Protein AF-A0A7V1RHS2-F1 (afdb_monomer)

Structure (mmCIF, N/CA/C/O backbone):
data_AF-A0A7V1RHS2-F1
#
_entry.id   AF-A0A7V1RHS2-F1
#
loop_
_atom_site.group_PDB
_atom_site.id
_atom_site.type_symbol
_atom_site.label_atom_id
_atom_site.label_alt_id
_atom_site.label_comp_id
_atom_site.label_asym_id
_atom_site.label_entity_id
_atom_site.label_seq_id
_atom_site.pdbx_PDB_ins_code
_atom_site.Cartn_x
_atom_site.Cartn_y
_atom_site.Cartn_z
_atom_site.occupancy
_atom_site.B_iso_or_equiv
_atom_site.auth_seq_id
_atom_site.auth_comp_id
_atom_site.auth_asym_id
_atom_site.auth_atom_id
_atom_site.pdbx_PDB_model_num
ATOM 1 N N . MET A 1 1 ? -19.052 5.055 50.599 1.00 50.47 1 MET A N 1
ATOM 2 C CA . MET A 1 1 ? -18.974 5.641 49.245 1.00 50.47 1 MET A CA 1
ATOM 3 C C . MET A 1 1 ? -19.594 7.028 49.324 1.00 50.47 1 MET A C 1
ATOM 5 O O . MET A 1 1 ? -20.723 7.120 49.790 1.00 50.47 1 MET A O 1
ATOM 9 N N . LEU A 1 2 ? -18.848 8.094 49.021 1.00 50.25 2 LEU A N 1
ATOM 10 C CA . LEU A 1 2 ? -19.398 9.456 49.067 1.00 50.25 2 LEU A CA 1
ATOM 11 C C . LEU A 1 2 ? -20.475 9.601 47.972 1.00 50.25 2 LEU A C 1
ATOM 13 O O . LEU A 1 2 ? -20.288 9.041 46.888 1.00 50.25 2 LEU A O 1
ATOM 17 N N . PRO A 1 3 ? -21.602 10.288 48.232 1.00 57.72 3 PRO A N 1
ATOM 18 C CA . PRO A 1 3 ? -22.608 10.549 47.205 1.00 57.72 3 PRO A CA 1
ATOM 19 C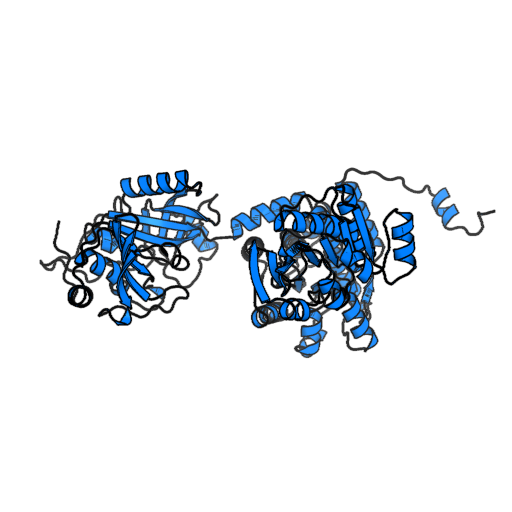 C . PRO A 1 3 ? -21.989 11.342 46.049 1.00 57.72 3 PRO A C 1
ATOM 21 O O . PRO A 1 3 ? -21.132 12.204 46.271 1.00 57.72 3 PRO A O 1
ATOM 24 N N . ALA A 1 4 ? -22.411 11.035 44.819 1.00 60.34 4 ALA A N 1
ATOM 25 C CA . ALA A 1 4 ? -21.987 11.790 43.649 1.00 60.34 4 ALA A CA 1
ATOM 26 C C . ALA A 1 4 ? -22.337 13.277 43.857 1.00 60.34 4 ALA A C 1
ATOM 28 O O . ALA A 1 4 ? -23.426 13.575 44.356 1.00 60.34 4 ALA A O 1
ATOM 29 N N . PRO A 1 5 ? -21.431 14.212 43.530 1.00 67.44 5 PRO A N 1
ATOM 30 C CA . PRO A 1 5 ? -21.759 15.627 43.583 1.00 67.44 5 PRO A CA 1
ATOM 31 C C . PRO A 1 5 ? -22.967 15.917 42.668 1.00 67.44 5 PRO A C 1
ATOM 33 O O . PRO A 1 5 ? -23.059 15.285 41.610 1.00 67.44 5 PRO A O 1
ATOM 36 N N . PRO A 1 6 ? -23.875 16.842 43.036 1.00 71.56 6 PRO A N 1
ATOM 37 C CA . PRO A 1 6 ? -25.012 17.199 42.189 1.00 71.56 6 PRO A CA 1
ATOM 38 C C . PRO A 1 6 ? -24.542 17.708 40.823 1.00 71.56 6 PRO A C 1
ATOM 40 O O . PRO A 1 6 ? -23.541 18.428 40.738 1.00 71.56 6 PRO A O 1
ATOM 43 N N . ASP A 1 7 ? -25.248 17.336 39.760 1.00 82.75 7 ASP A N 1
ATOM 44 C CA . ASP A 1 7 ? -25.031 17.857 38.410 1.00 82.75 7 ASP A CA 1
ATOM 45 C C . ASP A 1 7 ? -26.362 17.846 37.672 1.00 82.75 7 ASP A C 1
ATOM 47 O O . ASP A 1 7 ? -26.788 16.785 37.214 1.00 82.75 7 ASP A O 1
ATOM 51 N N . PRO A 1 8 ? -27.013 19.015 37.540 1.00 85.06 8 PRO A N 1
ATOM 52 C CA . PRO A 1 8 ? -28.351 19.108 36.973 1.00 85.06 8 PRO A CA 1
ATOM 53 C C . PRO A 1 8 ? -28.495 18.450 35.598 1.00 85.06 8 PRO A C 1
ATOM 55 O O . PRO A 1 8 ? -29.570 17.944 35.289 1.00 85.06 8 PRO A O 1
ATOM 58 N N . LEU A 1 9 ? -27.436 18.434 34.778 1.00 87.94 9 LEU A N 1
ATOM 59 C CA . LEU A 1 9 ? -27.477 17.804 33.459 1.00 87.94 9 LEU A CA 1
ATOM 60 C C . LEU A 1 9 ? -27.424 16.279 33.579 1.00 87.94 9 LEU A C 1
ATOM 62 O O . LEU A 1 9 ? -28.255 15.587 32.994 1.00 87.94 9 LEU A O 1
ATOM 66 N N . ALA A 1 10 ? -26.491 15.749 34.373 1.00 90.00 10 ALA A N 1
ATOM 67 C CA . ALA A 1 10 ? -26.387 14.307 34.592 1.00 90.00 10 ALA A CA 1
ATOM 68 C C . ALA A 1 10 ? -27.606 13.741 35.342 1.00 90.00 10 ALA A C 1
ATOM 70 O O . ALA A 1 10 ? -28.070 12.648 35.015 1.00 90.00 10 ALA A O 1
ATOM 71 N N . ASP A 1 11 ? -28.140 14.491 36.309 1.00 91.75 11 ASP A N 1
ATOM 72 C CA . ASP A 1 11 ? -29.332 14.136 37.080 1.00 91.75 11 ASP A CA 1
ATOM 73 C C . ASP A 1 11 ? -30.575 14.091 36.174 1.00 91.75 11 ASP A C 1
ATOM 75 O O . ASP A 1 11 ? -31.301 13.095 36.177 1.00 91.75 11 ASP A O 1
ATOM 79 N N . ALA A 1 12 ? -30.769 15.103 35.317 1.00 93.62 12 ALA A N 1
ATOM 80 C CA . ALA A 1 12 ? -31.855 15.121 34.335 1.00 93.62 12 ALA A CA 1
ATOM 81 C C . ALA A 1 12 ? -31.718 14.003 33.285 1.00 93.62 12 ALA A C 1
ATOM 83 O O . ALA A 1 12 ? -32.709 13.371 32.917 1.00 93.62 12 ALA A O 1
ATOM 84 N N . ALA A 1 13 ? -30.497 13.707 32.826 1.00 94.88 13 ALA A N 1
ATOM 85 C CA . ALA A 1 13 ? -30.246 12.578 31.932 1.00 94.88 13 ALA A CA 1
ATOM 86 C C . ALA A 1 13 ? -30.550 11.228 32.601 1.00 94.88 13 ALA A C 1
ATOM 88 O O . ALA A 1 13 ? -31.142 10.347 31.975 1.00 94.88 13 ALA A O 1
ATOM 89 N N . ALA A 1 14 ? -30.203 11.064 33.880 1.00 94.94 14 ALA A N 1
ATOM 90 C CA . ALA A 1 14 ? -30.520 9.857 34.635 1.00 94.94 14 ALA A CA 1
ATOM 91 C C . ALA A 1 14 ? -32.033 9.694 34.840 1.00 94.94 14 ALA A C 1
ATOM 93 O O . ALA A 1 14 ? -32.540 8.579 34.725 1.00 94.94 14 ALA A O 1
ATOM 94 N N . GLU A 1 15 ? -32.764 10.781 35.098 1.00 95.19 15 GLU A N 1
ATOM 95 C CA . GLU A 1 15 ? -34.229 10.772 35.179 1.00 95.19 15 GLU A CA 1
ATOM 96 C C . GLU A 1 15 ? -34.870 10.401 33.835 1.00 95.19 15 GLU A C 1
ATOM 98 O O . GLU A 1 15 ? -35.732 9.520 33.791 1.00 95.19 15 GLU A O 1
ATOM 103 N N . ALA A 1 16 ? -34.390 10.977 32.727 1.00 95.00 16 ALA A N 1
ATOM 104 C CA . ALA A 1 16 ? -34.853 10.639 31.381 1.00 95.00 16 ALA A CA 1
ATOM 105 C C . ALA A 1 16 ? -34.676 9.141 31.075 1.00 95.00 16 ALA A C 1
ATOM 107 O O . ALA A 1 16 ? -35.600 8.498 30.571 1.00 95.00 16 ALA A O 1
ATOM 108 N N . VAL A 1 17 ? -33.537 8.553 31.450 1.00 96.31 17 VAL A N 1
ATOM 109 C CA . VAL A 1 17 ? -33.296 7.112 31.286 1.00 96.31 17 VAL A CA 1
ATOM 110 C C . VAL A 1 17 ? -34.206 6.285 32.199 1.00 96.31 17 VAL A C 1
ATOM 112 O O . VAL A 1 17 ? -34.888 5.375 31.721 1.00 96.31 17 VAL A O 1
ATOM 115 N N . ARG A 1 18 ? -34.282 6.626 33.493 1.00 95.62 18 ARG A N 1
ATOM 116 C CA . ARG A 1 18 ? -35.103 5.907 34.486 1.00 95.62 18 ARG A CA 1
ATOM 117 C C . ARG A 1 18 ? -36.600 5.965 34.190 1.00 95.62 18 ARG A C 1
ATOM 119 O O . ARG A 1 18 ? -37.327 5.048 34.555 1.00 95.62 18 ARG A O 1
ATOM 126 N N . SER A 1 19 ? -37.062 7.001 33.488 1.00 95.06 19 SER A N 1
ATOM 127 C CA . SER A 1 19 ? -38.456 7.105 33.039 1.00 95.06 19 SER A CA 1
ATOM 128 C C . SER A 1 19 ? -38.843 6.029 32.014 1.00 95.06 19 SER A C 1
ATOM 130 O O . SER A 1 19 ? -40.023 5.712 31.868 1.00 95.06 19 SER A O 1
ATOM 132 N N . ARG A 1 20 ? -37.857 5.452 31.311 1.00 95.44 20 ARG A N 1
ATOM 133 C CA . ARG A 1 20 ? -38.056 4.467 30.236 1.00 95.44 20 ARG A CA 1
ATOM 134 C C . ARG A 1 20 ? -37.590 3.061 30.602 1.00 95.44 20 ARG A C 1
ATOM 136 O O . ARG A 1 20 ? -38.008 2.111 29.947 1.00 95.44 20 ARG A O 1
ATOM 143 N N . THR A 1 21 ? -36.733 2.903 31.609 1.00 95.19 21 THR A N 1
ATOM 144 C CA . THR A 1 21 ? -36.224 1.591 32.025 1.00 95.19 21 THR A CA 1
ATOM 145 C C . THR A 1 21 ? -35.736 1.579 33.473 1.00 95.19 21 THR A C 1
ATOM 147 O O . THR A 1 21 ? -35.222 2.573 33.976 1.00 95.19 21 THR A O 1
ATOM 150 N N . ALA A 1 22 ? -35.854 0.423 34.129 1.00 93.81 22 ALA A N 1
ATOM 151 C CA . ALA A 1 22 ? -35.284 0.148 35.451 1.00 93.81 22 ALA A CA 1
ATOM 152 C C . ALA A 1 22 ? -33.915 -0.562 35.369 1.00 93.81 22 ALA A C 1
ATOM 154 O O . ALA A 1 22 ? -33.465 -1.173 36.338 1.00 93.81 22 ALA A O 1
ATOM 155 N N . PHE A 1 23 ? -33.273 -0.561 34.197 1.00 95.81 23 PHE A N 1
ATOM 156 C CA . PHE A 1 23 ? -32.001 -1.244 34.001 1.00 95.81 23 PHE A CA 1
ATOM 157 C C . PHE A 1 23 ? -30.856 -0.551 34.753 1.00 95.81 23 PHE A C 1
ATOM 159 O O . PHE A 1 23 ? -30.597 0.634 34.555 1.00 95.81 23 PHE A O 1
ATOM 166 N N . GLU A 1 24 ? -30.129 -1.320 35.563 1.00 96.31 24 GLU A N 1
ATOM 167 C CA . GLU A 1 24 ? -28.986 -0.865 36.355 1.00 96.31 24 GLU A CA 1
ATOM 168 C C . GLU A 1 24 ? -27.706 -1.538 35.832 1.00 96.31 24 GLU A C 1
ATOM 170 O O . GLU A 1 24 ? -27.523 -2.744 36.027 1.00 96.31 24 GLU A O 1
ATOM 175 N N . PRO A 1 25 ? -26.834 -0.809 35.117 1.00 96.81 25 PRO A N 1
ATOM 176 C CA . PRO A 1 25 ? -25.571 -1.340 34.624 1.00 96.81 25 PRO A CA 1
ATOM 177 C C . PRO A 1 25 ? -24.560 -1.524 35.761 1.00 96.81 25 PRO A C 1
ATOM 179 O O . PRO A 1 25 ? -24.481 -0.712 36.677 1.00 96.81 25 PRO A O 1
ATOM 182 N N . GLU A 1 26 ? -23.709 -2.538 35.649 1.00 97.19 26 GLU A N 1
ATOM 183 C CA . GLU A 1 26 ? -22.558 -2.753 36.537 1.00 97.19 26 GLU A CA 1
ATOM 184 C C . GLU A 1 26 ? -21.286 -2.113 35.961 1.00 97.19 26 GLU A C 1
ATOM 186 O O . GLU A 1 26 ? -20.434 -1.598 36.697 1.00 97.19 26 GLU A O 1
ATOM 191 N N . VAL A 1 27 ? -21.179 -2.108 34.628 1.00 97.00 27 VAL A N 1
ATOM 192 C CA . VAL A 1 27 ? -20.014 -1.627 33.881 1.00 97.00 27 VAL A CA 1
ATOM 193 C C . VAL A 1 27 ? -20.435 -0.586 32.846 1.00 97.00 27 VAL A C 1
ATOM 195 O O . VAL A 1 27 ? -21.318 -0.816 32.026 1.00 97.00 27 VAL A O 1
ATOM 198 N N . ALA A 1 28 ? -19.766 0.559 32.848 1.00 97.38 28 ALA A N 1
ATOM 199 C CA . ALA A 1 28 ? -19.843 1.550 31.787 1.00 97.38 28 ALA A CA 1
ATOM 200 C C . ALA A 1 28 ? -18.743 1.278 30.758 1.00 97.38 28 ALA A C 1
ATOM 202 O O . ALA A 1 28 ? -17.593 1.077 31.139 1.00 97.38 28 ALA A O 1
ATOM 203 N N . VAL A 1 29 ? -19.060 1.311 29.468 1.00 95.56 29 VAL A N 1
ATOM 204 C CA . VAL A 1 29 ? -18.068 1.189 28.393 1.00 95.56 29 VAL A CA 1
ATOM 205 C C . VAL A 1 29 ? -18.184 2.402 27.481 1.00 95.56 29 VAL A C 1
ATOM 207 O O . VAL A 1 29 ? -19.223 2.606 26.854 1.00 95.56 29 VAL A O 1
ATOM 210 N N . ILE A 1 30 ? -17.122 3.204 27.398 1.00 94.94 30 ILE A N 1
ATOM 211 C CA . ILE A 1 30 ? -17.055 4.367 26.504 1.00 94.94 30 ILE A CA 1
ATOM 212 C C . ILE A 1 30 ? -16.261 3.981 25.257 1.00 94.94 30 ILE A C 1
ATOM 214 O O . ILE A 1 30 ? -15.046 3.757 25.335 1.00 94.94 30 ILE A O 1
ATOM 218 N N . LEU A 1 31 ? -16.944 3.893 24.111 1.00 90.25 31 LEU A N 1
ATOM 219 C CA . LEU A 1 31 ? -16.325 3.521 22.840 1.00 90.25 31 LEU A CA 1
ATOM 220 C C . LEU A 1 31 ? -15.705 4.730 22.131 1.00 90.25 31 LEU A C 1
ATOM 222 O O . LEU A 1 31 ? -16.399 5.687 21.776 1.00 90.25 31 LEU A O 1
ATOM 226 N N . GLY A 1 32 ? -14.395 4.648 21.892 1.00 82.19 32 GLY A N 1
ATOM 227 C CA . GLY A 1 32 ? -13.669 5.553 21.001 1.00 82.19 32 GLY A CA 1
ATOM 228 C C . GLY A 1 32 ? -13.995 5.323 19.518 1.00 82.19 32 GLY A C 1
ATOM 229 O O . GLY A 1 32 ? -14.703 4.376 19.158 1.00 82.19 32 GLY A O 1
ATOM 230 N N . SER A 1 33 ? -13.466 6.188 18.649 1.00 76.44 33 SER A N 1
ATOM 231 C CA . SER A 1 33 ? -13.607 6.076 17.191 1.00 76.44 33 SER A CA 1
ATOM 232 C C . SER A 1 33 ? -13.150 4.703 16.685 1.00 76.44 33 SER A C 1
ATOM 234 O O . SER A 1 33 ? -12.195 4.129 17.202 1.00 76.44 33 SER A O 1
ATOM 236 N N . GLY A 1 34 ? -13.850 4.155 15.688 1.00 70.56 34 GLY A N 1
ATOM 237 C CA . GLY A 1 34 ? -13.516 2.859 15.076 1.00 70.56 34 GLY A CA 1
ATOM 238 C C . GLY A 1 34 ? -13.914 1.620 15.892 1.00 70.56 34 GLY A C 1
ATOM 239 O O . GLY A 1 34 ? -13.956 0.521 15.348 1.00 70.56 34 GLY A O 1
ATOM 240 N N . LEU A 1 35 ? -14.302 1.772 17.163 1.00 73.88 35 LEU A N 1
ATOM 241 C CA . LEU A 1 35 ? -14.661 0.649 18.045 1.00 73.88 35 LEU A CA 1
ATOM 242 C C . LEU A 1 35 ? -16.169 0.368 18.105 1.00 73.88 35 LEU A C 1
ATOM 244 O O . LEU A 1 35 ? -16.616 -0.500 18.853 1.00 73.88 35 LEU A O 1
ATOM 248 N N . GLY A 1 36 ? -16.974 1.057 17.291 1.00 68.25 36 GLY A N 1
ATOM 249 C CA . GLY A 1 36 ? -18.435 0.927 17.275 1.00 68.25 36 GLY A CA 1
ATOM 250 C C . GLY A 1 36 ? -18.955 -0.485 16.967 1.00 68.25 36 GLY A C 1
ATOM 251 O O . GLY A 1 36 ? -20.084 -0.802 17.347 1.00 68.25 36 GLY A O 1
ATOM 252 N N . ALA A 1 37 ? -18.148 -1.325 16.309 1.00 68.94 37 ALA A N 1
ATOM 253 C CA . ALA A 1 37 ? -18.462 -2.720 15.992 1.00 68.94 37 ALA A CA 1
ATOM 254 C C . ALA A 1 37 ? -18.023 -3.719 17.081 1.00 68.94 37 ALA A C 1
ATOM 256 O O . ALA A 1 37 ? -18.503 -4.852 17.088 1.00 68.94 37 ALA A O 1
ATOM 257 N N . ALA A 1 38 ? -17.157 -3.311 18.020 1.00 64.75 38 ALA A N 1
ATOM 258 C CA . ALA A 1 38 ? -16.511 -4.205 18.987 1.00 64.75 38 ALA A CA 1
ATOM 259 C C . ALA A 1 38 ? -17.492 -4.906 19.949 1.00 64.75 38 ALA A C 1
ATOM 261 O O . ALA A 1 38 ? -17.127 -5.879 20.602 1.00 64.75 38 ALA A O 1
ATOM 262 N N . LEU A 1 39 ? -18.743 -4.436 20.023 1.00 66.81 39 LEU A N 1
ATOM 263 C CA . LEU A 1 39 ? -19.803 -4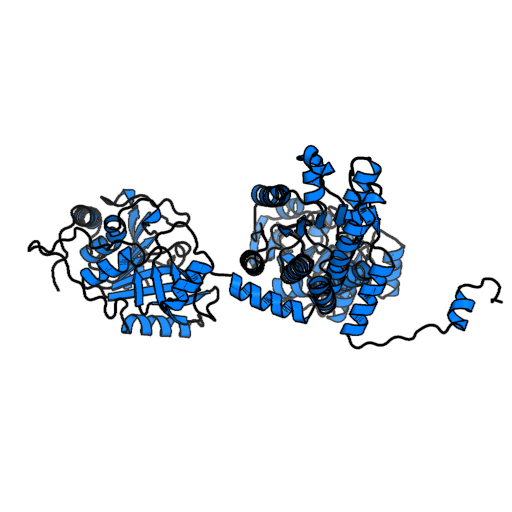.988 20.869 1.00 66.81 39 LEU A CA 1
ATOM 264 C C . LEU A 1 39 ? -21.128 -5.152 20.105 1.00 66.81 39 LEU A C 1
ATOM 266 O O . LEU A 1 39 ? -22.203 -4.890 20.637 1.00 66.81 39 LEU A O 1
ATOM 270 N N . ALA A 1 40 ? -21.066 -5.604 18.847 1.00 63.06 40 ALA A N 1
ATOM 271 C CA . ALA A 1 40 ? -22.258 -5.905 18.044 1.00 63.06 40 ALA A CA 1
ATOM 272 C C . ALA A 1 40 ? -23.148 -7.017 18.644 1.00 63.06 40 ALA A C 1
ATOM 274 O O . ALA A 1 40 ? -24.323 -7.110 18.308 1.00 63.06 40 ALA A O 1
ATOM 275 N N . SER A 1 41 ? -22.604 -7.843 19.543 1.00 69.00 41 SER A N 1
ATOM 276 C CA . SER A 1 41 ? -23.312 -8.935 20.220 1.00 69.00 41 SER A CA 1
ATOM 277 C C . SER A 1 41 ? -24.000 -8.524 21.527 1.00 69.00 41 SER A C 1
ATOM 279 O O . SER A 1 41 ? -24.371 -9.402 22.307 1.00 69.00 41 SER A O 1
ATOM 281 N N . VAL A 1 42 ? -24.117 -7.224 21.821 1.00 83.44 42 VAL A N 1
ATOM 282 C CA . VAL A 1 42 ? -24.856 -6.765 23.005 1.00 83.44 42 VAL A CA 1
ATOM 283 C C . VAL A 1 42 ? -26.324 -7.166 22.881 1.00 83.44 42 VAL A C 1
ATOM 285 O O . VAL A 1 42 ? -26.977 -6.897 21.871 1.00 83.44 42 VAL A O 1
ATOM 288 N N . ARG A 1 43 ? -26.858 -7.811 23.919 1.00 87.50 43 ARG A N 1
ATOM 289 C CA . ARG A 1 43 ? -28.296 -8.038 24.035 1.00 87.50 43 ARG A CA 1
ATOM 290 C C . ARG A 1 43 ? -28.925 -6.754 24.563 1.00 87.50 43 ARG A C 1
ATOM 292 O O . ARG A 1 43 ? -28.908 -6.509 25.766 1.00 87.50 43 ARG A O 1
ATOM 299 N N . GLU A 1 44 ? -29.396 -5.916 23.647 1.00 90.31 44 GLU A N 1
ATOM 300 C CA . GLU A 1 44 ? -30.003 -4.620 23.961 1.00 90.31 44 GLU A CA 1
ATOM 301 C C . GLU A 1 44 ? -31.324 -4.787 24.727 1.00 90.31 44 GLU A C 1
ATOM 303 O O . GLU A 1 44 ? -32.202 -5.540 24.306 1.00 90.31 44 GLU A O 1
ATOM 308 N N . GLU A 1 45 ? -31.463 -4.058 25.837 1.00 91.94 45 GLU A N 1
ATOM 309 C CA . GLU A 1 45 ? -32.732 -3.891 26.557 1.00 91.94 45 GLU A CA 1
ATOM 310 C C . GLU A 1 45 ? -33.343 -2.505 26.339 1.00 91.94 45 GLU A C 1
ATOM 312 O O . GLU A 1 45 ? -34.558 -2.374 26.207 1.00 91.94 45 GLU A O 1
ATOM 317 N N . ALA A 1 46 ? -32.512 -1.462 26.296 1.00 94.06 46 ALA A N 1
ATOM 318 C CA . ALA A 1 46 ? -32.949 -0.102 26.011 1.00 94.06 46 ALA A CA 1
ATOM 319 C C . ALA A 1 46 ? -31.845 0.687 25.306 1.00 94.06 46 ALA A C 1
ATOM 321 O O . ALA A 1 46 ? -30.659 0.497 25.576 1.00 94.06 46 ALA A O 1
ATOM 322 N N . SER A 1 47 ? -32.224 1.630 24.447 1.00 94.19 47 SER A N 1
ATOM 323 C CA . SER A 1 47 ? -31.275 2.567 23.855 1.00 94.19 47 SER A CA 1
ATOM 324 C C . SER A 1 47 ? -31.832 3.980 23.729 1.00 94.19 47 SER A C 1
ATOM 326 O O . SER A 1 47 ? -33.041 4.194 23.616 1.00 94.19 47 SER A O 1
ATOM 328 N N . PHE A 1 48 ? -30.906 4.935 23.765 1.00 95.44 48 PHE A N 1
ATOM 329 C CA . PHE A 1 48 ? -31.154 6.370 23.741 1.00 95.44 48 PHE A CA 1
ATOM 330 C C . PHE A 1 48 ? -30.140 7.016 22.797 1.00 95.44 48 PHE A C 1
ATOM 332 O O . PHE A 1 48 ? -28.947 6.705 22.870 1.00 95.44 48 PHE A O 1
ATOM 339 N N . SER A 1 49 ? -30.570 7.902 21.904 1.00 94.19 49 SER A N 1
ATOM 340 C CA . SER A 1 49 ? -29.639 8.826 21.257 1.00 94.19 49 SER A CA 1
ATOM 341 C C . SER A 1 49 ? -29.149 9.853 22.278 1.00 94.19 49 SER A C 1
ATOM 343 O O . SER A 1 49 ? -29.812 10.137 23.272 1.00 94.19 49 SER A O 1
ATOM 345 N N . PHE A 1 50 ? -27.970 10.423 22.052 1.00 93.56 50 PHE A N 1
ATOM 346 C CA . PHE A 1 50 ? -27.449 11.492 22.901 1.00 93.56 50 PHE A CA 1
ATOM 347 C C . PHE A 1 50 ? -28.363 12.723 22.874 1.00 93.56 50 PHE A C 1
ATOM 349 O O . PHE A 1 50 ? -28.537 13.360 23.899 1.00 93.56 50 PHE A O 1
ATOM 356 N N . GLU A 1 51 ? -29.041 12.992 21.757 1.00 90.38 51 GLU A N 1
ATOM 357 C CA . GLU A 1 51 ? -30.015 14.088 21.647 1.00 90.38 51 GLU A CA 1
ATOM 358 C C . GLU A 1 51 ? -31.258 13.890 22.541 1.00 90.38 51 GLU A C 1
ATOM 360 O O . GLU A 1 51 ? -31.895 14.867 22.925 1.00 90.38 51 GLU A O 1
ATOM 365 N N . GLU A 1 52 ? -31.603 12.645 22.900 1.00 91.50 52 GLU A N 1
ATOM 366 C CA . GLU A 1 52 ? -32.677 12.343 23.862 1.00 91.50 52 GLU A CA 1
ATOM 367 C C . GLU A 1 52 ? -32.249 12.569 25.324 1.00 91.50 52 GLU A C 1
ATOM 369 O O . GLU A 1 52 ? -33.099 12.570 26.217 1.00 91.50 52 GLU A O 1
ATOM 374 N N . LEU A 1 53 ? -30.948 12.733 25.591 1.00 93.50 53 LEU A N 1
ATOM 375 C CA . LEU A 1 53 ? -30.392 12.872 26.934 1.00 93.50 53 LEU A CA 1
ATOM 376 C C . LEU A 1 53 ? -30.088 14.351 27.231 1.00 93.50 53 LEU A C 1
ATOM 378 O O . LEU A 1 53 ? -29.214 14.941 26.593 1.00 93.50 53 LEU A O 1
ATOM 382 N N . PRO A 1 54 ? -30.759 14.970 28.221 1.00 92.38 54 PRO A N 1
ATOM 383 C CA . PRO A 1 54 ? -30.472 16.335 28.647 1.00 92.38 54 PRO A CA 1
ATOM 384 C C . PRO A 1 54 ? -28.974 16.632 28.819 1.00 92.38 54 PRO A C 1
ATOM 386 O O . PRO A 1 54 ? -28.264 15.949 29.553 1.00 92.38 54 PRO A O 1
ATOM 389 N N . GLY A 1 55 ? -28.496 17.676 28.136 1.00 88.19 55 GLY A N 1
ATOM 390 C CA . GLY A 1 55 ? -27.107 18.143 28.214 1.00 88.19 55 GLY A CA 1
ATOM 391 C C . GLY A 1 55 ? -26.094 17.392 27.345 1.00 88.19 55 GLY A C 1
ATOM 392 O O . GLY A 1 55 ? -24.964 17.863 27.231 1.00 88.19 55 GLY A O 1
ATOM 393 N N . PHE A 1 56 ? -26.461 16.273 26.715 1.00 93.12 56 PHE A N 1
ATOM 394 C CA . PHE A 1 56 ? -25.555 15.551 25.822 1.00 93.12 56 PHE A CA 1
ATOM 395 C C . PHE A 1 56 ? -25.557 16.191 24.421 1.00 93.12 56 PHE A C 1
ATOM 397 O O . PHE A 1 56 ? -26.613 16.301 23.794 1.00 93.12 56 PHE A O 1
ATOM 404 N N . PRO A 1 57 ? -24.393 16.604 23.891 1.00 90.88 57 PRO A N 1
ATOM 405 C CA . PRO A 1 57 ? -24.288 17.102 22.529 1.00 90.88 57 PRO A CA 1
ATOM 406 C C . PRO A 1 57 ? -24.339 15.949 21.522 1.00 90.88 57 PRO A C 1
ATOM 408 O O . PRO A 1 57 ? -23.991 14.802 21.823 1.00 90.88 57 PRO A O 1
ATOM 411 N N . ARG A 1 58 ? -24.717 16.273 20.283 1.00 86.94 58 ARG A N 1
ATOM 412 C CA . ARG A 1 58 ? -24.567 15.360 19.151 1.00 86.94 58 ARG A CA 1
ATOM 413 C C . ARG A 1 58 ? -23.084 15.272 18.762 1.00 86.94 58 ARG A C 1
ATOM 415 O O . ARG A 1 58 ? -22.517 16.304 18.408 1.00 86.94 58 ARG A O 1
ATOM 422 N N . PRO A 1 59 ? -22.462 14.079 18.767 1.00 83.69 59 PRO A N 1
ATOM 423 C CA . PRO A 1 59 ? -21.097 13.924 18.275 1.00 83.69 59 PRO A CA 1
ATOM 424 C C . PRO A 1 59 ? -21.016 14.242 16.779 1.00 83.69 59 PRO A C 1
ATOM 426 O O . PRO A 1 59 ? -21.896 13.852 16.006 1.00 83.69 59 PRO A O 1
ATOM 429 N N . THR A 1 60 ? -19.952 14.927 16.374 1.00 84.69 60 THR A N 1
ATOM 430 C CA . THR A 1 60 ? -19.679 15.299 14.975 1.00 84.69 60 THR A CA 1
ATOM 431 C C . THR A 1 60 ? -18.565 14.462 14.353 1.00 84.69 60 THR A C 1
ATOM 433 O O . THR A 1 60 ? -18.465 14.365 13.131 1.00 84.69 60 THR A O 1
ATOM 436 N N . VAL A 1 61 ? -17.755 13.807 15.186 1.00 79.44 61 VAL A N 1
ATOM 437 C CA . VAL A 1 61 ? -16.627 12.982 14.748 1.00 79.44 61 VAL A CA 1
ATOM 438 C C . VAL A 1 61 ? -17.116 11.692 14.059 1.00 79.44 61 VAL A C 1
ATOM 440 O O . VAL A 1 61 ? -17.898 10.933 14.651 1.00 79.44 61 VAL A O 1
ATOM 443 N N . PRO A 1 62 ? -16.637 11.387 12.832 1.00 72.94 62 PRO A N 1
ATOM 444 C CA . PRO A 1 62 ? -16.994 10.167 12.112 1.00 72.94 62 PRO A CA 1
ATOM 445 C C . PRO A 1 62 ? -16.777 8.895 12.943 1.00 72.94 62 PRO A C 1
ATOM 447 O O . PRO A 1 62 ? -15.750 8.712 13.594 1.00 72.94 62 PRO A O 1
ATOM 450 N N . GLY A 1 63 ? -17.762 7.994 12.918 1.00 72.00 63 GLY A N 1
ATOM 451 C CA . GLY A 1 63 ? -17.726 6.729 13.661 1.00 72.00 63 GLY A CA 1
ATOM 452 C C . GLY A 1 63 ? -18.301 6.783 15.082 1.00 72.00 63 GLY A C 1
ATOM 453 O O . GLY A 1 63 ? -18.495 5.725 15.685 1.00 72.00 63 GLY A O 1
ATOM 454 N N . HIS A 1 64 ? -18.649 7.961 15.613 1.00 81.81 64 HIS A N 1
ATOM 455 C CA . HIS A 1 64 ? -19.414 8.071 16.856 1.00 81.81 64 HIS A CA 1
ATOM 456 C C . HIS A 1 64 ? -20.917 8.128 16.566 1.00 81.81 64 HIS A C 1
ATOM 458 O O . HIS A 1 64 ? -21.439 9.128 16.089 1.00 81.81 64 HIS A O 1
ATOM 464 N N . ALA A 1 65 ? -21.635 7.049 16.890 1.00 84.50 65 ALA A N 1
ATOM 465 C CA . ALA A 1 65 ? -23.077 6.957 16.653 1.00 84.50 65 ALA A CA 1
ATOM 466 C C . ALA A 1 65 ? -23.912 7.862 17.580 1.00 84.50 65 ALA A C 1
ATOM 468 O O . ALA A 1 65 ? -25.086 8.091 17.302 1.00 84.50 65 ALA A O 1
ATOM 469 N N . GLY A 1 66 ? -23.332 8.334 18.692 1.00 90.25 66 GLY A N 1
ATOM 470 C CA . GLY A 1 66 ? -24.007 9.193 19.664 1.00 90.25 66 GLY A CA 1
ATOM 471 C C . GLY A 1 66 ? -25.186 8.494 20.329 1.00 90.25 66 GLY A C 1
ATOM 472 O O . GLY A 1 66 ? -26.295 9.021 20.332 1.00 90.25 66 GLY A O 1
ATOM 473 N N . ARG A 1 67 ? -24.974 7.275 20.842 1.00 92.56 67 ARG A N 1
ATOM 474 C CA . ARG A 1 67 ? -26.021 6.486 21.509 1.00 92.56 67 ARG A CA 1
ATOM 475 C C . ARG A 1 67 ? -25.547 5.888 22.825 1.00 92.56 67 ARG A C 1
ATOM 477 O O . ARG A 1 67 ? -24.425 5.394 22.909 1.00 92.56 67 ARG A O 1
ATOM 484 N N . LEU A 1 68 ? -26.436 5.859 23.810 1.00 94.81 68 LEU A N 1
ATOM 485 C CA . LEU A 1 68 ? -26.351 5.006 24.991 1.00 94.81 68 LEU A CA 1
ATOM 486 C C . LEU A 1 68 ? -27.163 3.734 24.731 1.00 94.81 68 LEU A C 1
ATOM 488 O O . LEU A 1 68 ? -28.337 3.808 24.375 1.00 94.81 68 LEU A O 1
ATOM 492 N N . VAL A 1 69 ? -26.546 2.574 24.924 1.00 94.19 69 VAL A N 1
ATOM 493 C CA . VAL A 1 69 ? -27.194 1.261 24.872 1.00 94.19 69 VAL A CA 1
ATOM 494 C C . VAL A 1 69 ? -27.062 0.609 26.242 1.00 94.19 69 VAL A C 1
ATOM 496 O O . VAL A 1 69 ? -25.956 0.436 26.748 1.00 94.19 69 VAL A O 1
ATOM 499 N N . LEU A 1 70 ? -28.189 0.254 26.844 1.00 96.12 70 LEU A N 1
ATOM 500 C CA . LEU A 1 70 ? -28.275 -0.521 28.074 1.00 96.12 70 LEU A CA 1
ATOM 501 C C . LEU A 1 70 ? -28.617 -1.962 27.708 1.00 96.12 70 LEU A C 1
ATOM 503 O O . LEU A 1 70 ? -29.570 -2.212 26.966 1.00 96.12 70 LEU A O 1
ATOM 507 N N . GLY A 1 71 ? -27.830 -2.909 28.201 1.00 94.44 71 GLY A N 1
ATOM 508 C CA . GLY A 1 71 ? -28.028 -4.310 27.861 1.00 94.44 71 GLY A CA 1
ATOM 509 C C . GLY A 1 71 ? -27.001 -5.225 28.497 1.00 94.44 71 GLY A C 1
ATOM 510 O O . GLY A 1 71 ? -26.281 -4.835 29.413 1.00 94.44 71 GLY A O 1
ATOM 511 N N . GLU A 1 72 ? -26.927 -6.450 27.998 1.00 93.44 72 GLU A N 1
ATOM 512 C CA . GLU A 1 72 ? -26.062 -7.485 28.556 1.00 93.44 72 GLU A CA 1
ATOM 513 C C . GLU A 1 72 ? -24.989 -7.928 27.556 1.00 93.44 72 GLU A C 1
ATOM 515 O O . GLU A 1 72 ? -25.260 -8.132 26.368 1.00 93.44 72 GLU A O 1
ATOM 520 N N . VAL A 1 73 ? -23.762 -8.108 28.048 1.00 89.81 73 VAL A N 1
ATOM 521 C CA . VAL A 1 73 ? -22.655 -8.729 27.311 1.00 89.81 73 VAL A CA 1
ATOM 522 C C . VAL A 1 73 ? -22.102 -9.868 28.157 1.00 89.81 73 VAL A C 1
ATOM 524 O O . VAL A 1 73 ? -21.530 -9.633 29.218 1.00 89.81 73 VAL A O 1
ATOM 527 N N . SER A 1 74 ? -22.254 -11.107 27.684 1.00 86.75 74 SER A N 1
ATOM 528 C CA . SER A 1 74 ? -21.738 -12.312 28.356 1.00 86.75 74 SER A CA 1
ATOM 529 C C . SER A 1 74 ? -22.138 -12.419 29.840 1.00 86.75 74 SER A C 1
ATOM 531 O O . SER A 1 74 ? -21.302 -12.768 30.672 1.00 86.75 74 SER A O 1
ATOM 533 N N . GLY A 1 75 ? -23.389 -12.097 30.189 1.00 89.38 75 GLY A N 1
ATOM 534 C CA . GLY A 1 75 ? -23.863 -12.115 31.578 1.00 89.38 75 GLY A CA 1
ATOM 535 C C . GLY A 1 75 ? -23.628 -10.827 32.369 1.00 89.38 75 GLY A C 1
ATOM 536 O O . GLY A 1 75 ? -24.096 -10.735 33.498 1.00 89.38 75 GLY A O 1
ATOM 537 N N . VAL A 1 76 ? -22.917 -9.835 31.818 1.00 93.19 76 VAL A N 1
ATOM 538 C CA . VAL A 1 76 ? -22.604 -8.574 32.508 1.00 93.19 76 VAL A CA 1
ATOM 539 C C . VAL A 1 76 ? -23.529 -7.464 32.031 1.00 93.19 76 VAL A C 1
ATOM 541 O O . VAL A 1 76 ? -23.625 -7.205 30.828 1.00 93.19 76 VAL A O 1
ATOM 544 N N . ARG A 1 77 ? -24.172 -6.768 32.973 1.00 96.62 77 ARG A N 1
ATOM 545 C CA . ARG A 1 77 ? -25.030 -5.612 32.688 1.00 96.62 77 ARG A CA 1
ATOM 546 C C . ARG A 1 77 ? -24.173 -4.394 32.354 1.00 96.62 77 ARG A C 1
ATOM 548 O O . ARG A 1 77 ? -23.407 -3.919 33.194 1.00 96.62 77 ARG A O 1
ATOM 555 N N . VAL A 1 78 ? -24.303 -3.870 31.139 1.00 95.69 78 VAL A N 1
ATOM 556 C CA . VAL A 1 78 ? -23.460 -2.789 30.621 1.00 95.69 78 VAL A CA 1
ATOM 557 C C . VAL A 1 78 ? -24.258 -1.551 30.224 1.00 95.69 78 VAL A C 1
ATOM 559 O O . VAL A 1 78 ? -25.352 -1.642 29.668 1.00 95.69 78 VAL A O 1
ATOM 562 N N . ALA A 1 79 ? -23.664 -0.384 30.467 1.00 96.38 79 ALA A N 1
ATOM 563 C CA . ALA A 1 79 ? -24.015 0.870 29.816 1.00 96.38 79 ALA A CA 1
ATOM 564 C C . ALA A 1 79 ? -22.970 1.181 28.747 1.00 96.38 79 ALA A C 1
ATOM 566 O O . ALA A 1 79 ? -21.855 1.611 29.048 1.00 96.38 79 ALA A O 1
ATOM 567 N N . LEU A 1 80 ? -23.327 0.930 27.494 1.00 94.12 80 LEU A N 1
ATOM 568 C CA . LEU A 1 80 ? -22.459 1.085 26.343 1.00 94.12 80 LEU A CA 1
ATOM 569 C C . LEU A 1 80 ? -22.711 2.426 25.652 1.00 94.12 80 LEU A C 1
ATOM 571 O O . LEU A 1 80 ? -23.737 2.625 25.003 1.00 94.12 80 LEU A O 1
ATOM 575 N N . PHE A 1 81 ? -21.740 3.327 25.729 1.00 94.25 81 PHE A N 1
ATOM 576 C CA . PHE A 1 81 ? -21.764 4.604 25.026 1.00 94.25 81 PHE A CA 1
ATOM 577 C C . PHE A 1 81 ? -21.084 4.426 23.664 1.00 94.25 81 PHE A C 1
ATOM 579 O O . PHE A 1 81 ? -19.857 4.380 23.558 1.00 94.25 81 PHE A O 1
ATOM 586 N N . ARG A 1 82 ? -21.893 4.291 22.606 1.00 90.25 82 ARG A N 1
ATOM 587 C CA . ARG A 1 82 ? -21.456 4.168 21.203 1.00 90.25 82 ARG A CA 1
ATOM 588 C C . ARG A 1 82 ? -21.144 5.550 20.638 1.00 90.25 82 ARG A C 1
ATOM 590 O O . ARG A 1 82 ? -21.844 6.066 19.770 1.00 90.25 82 ARG A O 1
ATOM 597 N N . GLY A 1 83 ? -20.123 6.180 21.191 1.00 84.69 83 GLY A N 1
ATOM 598 C CA . GLY A 1 83 ? -19.863 7.592 20.984 1.00 84.69 83 GLY A CA 1
ATOM 599 C C . GLY A 1 83 ? -19.055 8.157 22.141 1.00 84.69 83 GLY A C 1
ATOM 600 O O . GLY A 1 83 ? -19.222 7.718 23.277 1.00 84.69 83 GLY A O 1
ATOM 601 N N . ARG A 1 84 ? -18.218 9.148 21.855 1.00 90.94 84 ARG A N 1
ATOM 602 C CA . ARG A 1 84 ? -17.515 9.952 22.847 1.00 90.94 84 ARG A CA 1
ATOM 603 C C . ARG A 1 84 ? -17.795 11.417 22.542 1.00 90.94 84 ARG A C 1
ATOM 605 O O . ARG A 1 84 ? -17.979 11.777 21.385 1.00 90.94 84 ARG A O 1
ATOM 612 N N . ILE A 1 85 ? -17.859 12.214 23.598 1.00 92.00 85 ILE A N 1
ATOM 613 C CA . ILE A 1 85 ? -17.934 13.668 23.526 1.00 92.00 85 ILE A CA 1
ATOM 614 C C . ILE A 1 85 ? -16.503 14.173 23.670 1.00 92.00 85 ILE A C 1
ATOM 616 O O . ILE A 1 85 ? -15.866 13.875 24.683 1.00 92.00 85 ILE A O 1
ATOM 620 N N . HIS A 1 86 ? -15.986 14.891 22.674 1.00 91.12 86 HIS A N 1
ATOM 621 C CA . HIS A 1 86 ? -14.606 15.369 22.715 1.00 91.12 86 HIS A CA 1
ATOM 622 C C . HIS A 1 86 ? -14.509 16.848 23.071 1.00 91.12 86 HIS A C 1
ATOM 624 O O . HIS A 1 86 ? -15.364 17.660 22.715 1.00 91.12 86 HIS A O 1
ATOM 630 N N . PHE A 1 87 ? -13.408 17.198 23.737 1.00 91.44 87 PHE A N 1
ATOM 631 C CA . PHE A 1 87 ? -13.074 18.576 24.096 1.00 91.44 87 PHE A CA 1
ATOM 632 C C . PHE A 1 87 ? -12.798 19.437 22.851 1.00 91.44 87 PHE A C 1
ATOM 634 O O . PHE A 1 87 ? -13.296 20.554 22.743 1.00 91.44 87 PHE A O 1
ATOM 641 N N . TYR A 1 88 ? -12.095 18.888 21.854 1.00 88.81 88 TYR A N 1
ATOM 642 C CA . TYR A 1 88 ? -11.774 19.594 20.607 1.00 88.81 88 TYR A CA 1
ATOM 643 C C . TYR A 1 88 ? -12.984 19.889 19.706 1.00 88.81 88 TYR A C 1
ATOM 645 O O . TYR A 1 88 ? -12.861 20.672 18.770 1.00 88.81 88 TYR A O 1
ATOM 653 N N . GLU A 1 89 ? -14.154 19.297 19.971 1.00 88.81 89 GLU A N 1
ATOM 654 C CA . GLU A 1 89 ? -15.413 19.650 19.293 1.00 88.81 89 GLU A CA 1
ATOM 655 C C . GLU A 1 89 ? -16.020 20.960 19.849 1.00 88.81 89 GLU A C 1
ATOM 657 O O . GLU A 1 89 ? -17.134 21.332 19.490 1.00 88.81 89 GLU A O 1
ATOM 662 N N . GLY A 1 90 ? -15.302 21.662 20.738 1.00 88.19 90 GLY A N 1
ATOM 663 C CA . GLY A 1 90 ? -15.749 22.894 21.393 1.00 88.19 90 GLY A CA 1
ATOM 664 C C . GLY A 1 90 ? -16.561 22.659 22.669 1.00 88.19 90 GLY A C 1
ATOM 665 O O . GLY A 1 90 ? -17.130 23.603 23.214 1.00 88.19 90 GLY A O 1
ATOM 666 N N . ASN A 1 91 ? -16.629 21.416 23.154 1.00 90.81 91 ASN A N 1
ATOM 667 C CA . ASN A 1 91 ? -17.323 21.080 24.394 1.00 90.81 91 ASN A CA 1
ATOM 668 C C . ASN A 1 91 ? -16.461 21.405 25.615 1.00 90.81 91 ASN A C 1
ATOM 670 O O . ASN A 1 91 ? -15.253 21.208 25.607 1.00 90.81 91 ASN A O 1
ATOM 674 N N . GLU A 1 92 ? -17.091 21.790 26.721 1.00 90.81 92 GLU A N 1
ATOM 675 C CA . GLU A 1 92 ? -16.411 21.904 28.014 1.00 90.81 92 GLU A CA 1
ATOM 676 C C . GLU A 1 92 ? -16.028 20.518 28.571 1.00 90.81 92 GLU A C 1
ATOM 678 O O . GLU A 1 92 ? -16.749 19.531 28.387 1.00 90.81 92 GLU A O 1
ATOM 683 N N . LEU A 1 93 ? -14.935 20.426 29.341 1.00 90.56 93 LEU A N 1
ATOM 684 C CA . LEU A 1 93 ? -14.510 19.151 29.950 1.00 90.56 93 LEU A CA 1
ATOM 685 C C . LEU A 1 93 ? -15.567 18.551 30.892 1.00 90.56 93 LEU A C 1
ATOM 687 O O . LEU A 1 93 ? -15.661 17.332 31.020 1.00 90.56 93 LEU A O 1
ATOM 691 N N . ALA A 1 94 ? -16.390 19.392 31.524 1.00 87.19 94 ALA A N 1
ATOM 692 C CA . ALA A 1 94 ? -17.514 18.937 32.340 1.00 87.19 94 ALA A CA 1
ATOM 693 C C . ALA A 1 94 ? -18.591 18.222 31.502 1.00 87.19 94 ALA A C 1
ATOM 695 O O . ALA A 1 94 ? -19.172 17.244 31.965 1.00 87.19 94 ALA A O 1
ATOM 696 N N . VAL A 1 95 ? -18.813 18.662 30.258 1.00 90.75 95 VAL A N 1
ATOM 697 C CA . VAL A 1 95 ? -19.735 18.010 29.315 1.00 90.75 95 VAL A CA 1
ATOM 698 C C . VAL A 1 95 ? -19.153 16.671 28.855 1.00 90.75 95 VAL A C 1
ATOM 700 O O . VAL A 1 95 ? -19.861 15.668 28.823 1.00 90.75 95 VAL A O 1
ATOM 703 N N . CYS A 1 96 ? -17.839 16.614 28.609 1.00 92.88 96 CYS A N 1
ATOM 704 C CA . CYS A 1 96 ? -17.136 15.366 28.285 1.00 92.88 96 CYS A CA 1
ATOM 705 C C . CYS A 1 96 ? -17.254 14.311 29.405 1.00 92.88 96 CYS A C 1
ATOM 707 O O . CYS A 1 96 ? -17.226 13.113 29.136 1.00 92.88 96 CYS A O 1
ATOM 709 N N . ALA A 1 97 ? -17.431 14.745 30.658 1.00 93.50 97 ALA A N 1
ATOM 710 C CA . ALA A 1 97 ? -17.604 13.871 31.815 1.00 93.50 97 ALA A CA 1
ATOM 711 C C . ALA A 1 97 ? -19.030 13.301 31.974 1.00 93.50 97 ALA A C 1
ATOM 713 O O . ALA A 1 97 ? -19.214 12.340 32.729 1.00 93.50 97 ALA A O 1
ATOM 714 N N . LEU A 1 98 ? -20.042 13.858 31.293 1.00 93.69 98 LEU A N 1
ATOM 715 C CA . LEU A 1 98 ? -21.450 13.461 31.456 1.00 93.69 98 LEU A CA 1
ATOM 716 C C . LEU A 1 98 ? -21.714 11.956 31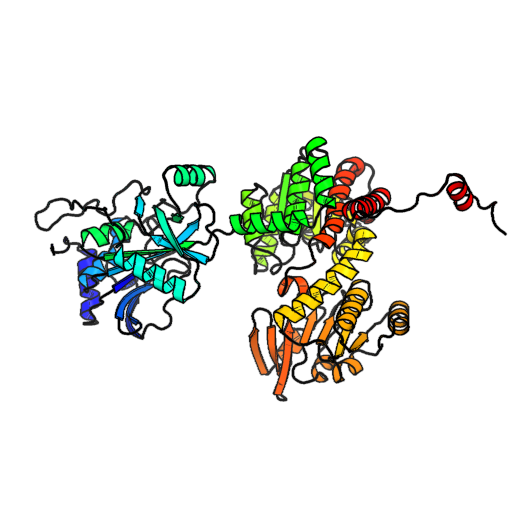.272 1.00 93.69 98 LEU A C 1
ATOM 718 O O . LEU A 1 98 ? -22.446 11.409 32.100 1.00 93.69 98 LEU A O 1
ATOM 722 N N . PRO A 1 99 ? -21.117 11.244 30.290 1.00 95.50 99 PRO A N 1
ATOM 723 C CA . PRO A 1 99 ? -21.292 9.798 30.149 1.00 95.50 99 PRO A CA 1
ATOM 724 C C . PRO A 1 99 ? -20.950 9.027 31.428 1.00 95.50 99 PRO A C 1
ATOM 726 O O . PRO A 1 99 ? -21.698 8.149 31.856 1.00 95.50 99 PRO A O 1
ATOM 729 N N . ILE A 1 100 ? -19.851 9.398 32.086 1.00 96.06 100 ILE A N 1
ATOM 730 C CA . ILE A 1 100 ? -19.395 8.758 33.322 1.00 96.06 100 ILE A CA 1
ATOM 731 C C . ILE A 1 100 ? -20.315 9.084 34.492 1.00 96.06 100 ILE A C 1
ATOM 733 O O . ILE A 1 100 ? -20.656 8.195 35.274 1.00 96.06 100 ILE A O 1
ATOM 737 N N . ARG A 1 101 ? -20.763 10.339 34.598 1.00 93.44 101 ARG A N 1
ATOM 738 C CA . ARG A 1 101 ? -21.705 10.741 35.649 1.00 93.44 101 ARG A CA 1
ATOM 739 C C . ARG A 1 101 ? -23.033 10.012 35.514 1.00 93.44 101 ARG A C 1
ATOM 741 O O . ARG A 1 101 ? -23.507 9.436 36.489 1.00 93.44 101 ARG A O 1
ATOM 748 N N . LEU A 1 102 ? -23.586 9.991 34.303 1.00 95.75 102 LEU A N 1
ATOM 749 C CA . LEU A 1 102 ? -24.816 9.277 33.993 1.00 95.75 102 LEU A CA 1
ATOM 750 C C . LEU A 1 102 ? -24.671 7.791 34.323 1.00 95.75 102 LEU A C 1
ATOM 752 O O . LEU A 1 102 ? -25.481 7.251 35.069 1.00 95.75 102 LEU A O 1
ATOM 756 N N . ALA A 1 103 ? -23.609 7.137 33.847 1.00 96.88 103 ALA A N 1
ATOM 757 C CA . ALA A 1 103 ? -23.393 5.720 34.117 1.00 96.88 103 ALA A CA 1
ATOM 758 C C . ALA A 1 103 ? -23.316 5.419 35.620 1.00 96.88 103 ALA A C 1
ATOM 760 O O . ALA A 1 103 ? -23.915 4.453 36.097 1.00 96.88 103 ALA A O 1
ATOM 761 N N . ARG A 1 104 ? -22.631 6.279 36.382 1.00 95.50 104 ARG A N 1
ATOM 762 C CA . ARG A 1 104 ? -22.534 6.148 37.833 1.00 95.50 104 ARG A CA 1
ATOM 763 C C . ARG A 1 104 ? -23.880 6.315 38.533 1.00 95.50 104 ARG A C 1
ATOM 765 O O . ARG A 1 104 ? -24.150 5.570 39.477 1.00 95.50 104 ARG A O 1
ATOM 772 N N . LEU A 1 105 ? -24.691 7.285 38.104 1.00 94.75 105 LEU A N 1
ATOM 773 C CA . LEU A 1 105 ? -26.045 7.504 38.618 1.00 94.75 105 LEU A CA 1
ATOM 774 C C . LEU A 1 105 ? -26.952 6.309 38.307 1.00 94.75 105 LEU A C 1
ATOM 776 O O . LEU A 1 105 ? -27.775 5.943 39.142 1.00 94.75 105 LEU A O 1
ATOM 780 N N . LEU A 1 106 ? -26.783 5.665 37.152 1.00 95.75 106 LEU A N 1
ATOM 781 C CA . LEU A 1 106 ? -27.543 4.468 36.781 1.00 95.75 106 LEU A CA 1
ATOM 782 C C . LEU A 1 106 ? -27.111 3.203 37.540 1.00 95.75 106 LEU A C 1
ATOM 784 O O . LEU A 1 106 ? -27.895 2.266 37.610 1.00 95.75 106 LEU A O 1
ATOM 788 N N . GLY A 1 107 ? -25.913 3.176 38.131 1.00 95.69 107 GLY A N 1
ATOM 789 C CA . GLY A 1 107 ? -25.463 2.076 38.996 1.00 95.69 107 GLY A CA 1
ATOM 790 C C . GLY A 1 107 ? -24.059 1.548 38.708 1.00 95.69 107 GLY A C 1
ATOM 791 O O . GLY A 1 107 ? -23.538 0.772 39.507 1.00 95.69 107 GLY A O 1
ATOM 792 N N . ALA A 1 108 ? -23.407 1.996 37.629 1.00 97.62 108 ALA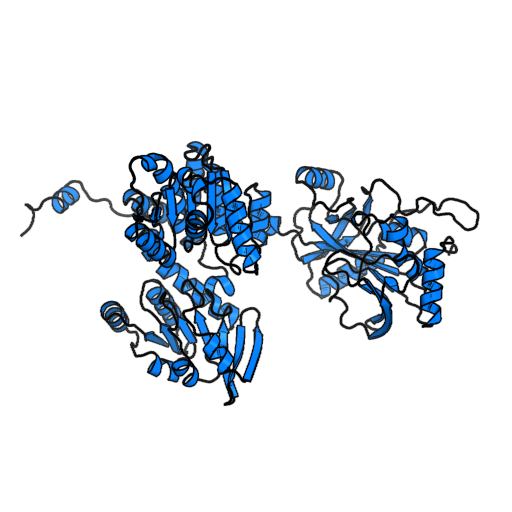 A N 1
ATOM 793 C CA . ALA A 1 108 ? -22.123 1.436 37.220 1.00 97.62 108 ALA A CA 1
ATOM 794 C C . ALA A 1 108 ? -21.033 1.683 38.275 1.00 97.62 108 ALA A C 1
ATOM 796 O O . ALA A 1 108 ? -20.784 2.820 38.686 1.00 97.62 108 ALA A O 1
ATOM 797 N N . GLY A 1 109 ? -20.353 0.610 38.684 1.00 97.38 109 GLY A N 1
ATOM 798 C CA . GLY A 1 109 ? -19.205 0.653 39.597 1.00 97.38 109 GLY A CA 1
ATOM 799 C C . GLY A 1 109 ? -17.854 0.633 38.877 1.00 97.38 109 GLY A C 1
ATOM 800 O O . GLY A 1 109 ? -16.833 0.993 39.463 1.00 97.38 109 GLY A O 1
ATOM 801 N N . THR A 1 110 ? -17.845 0.239 37.602 1.00 98.31 110 THR A N 1
ATOM 802 C CA . THR A 1 110 ? -16.637 0.129 36.773 1.00 98.31 110 THR A CA 1
ATOM 803 C C . THR A 1 110 ? -16.804 0.911 35.475 1.00 98.31 110 THR A C 1
ATOM 805 O O . THR A 1 110 ? -17.876 0.886 34.879 1.00 98.31 110 THR A O 1
ATOM 808 N N . ALA A 1 111 ? -15.750 1.584 35.017 1.00 98.12 111 ALA A N 1
ATOM 809 C CA . ALA A 1 111 ? -15.676 2.249 33.722 1.00 98.12 111 ALA A CA 1
ATOM 810 C C . ALA A 1 111 ? -14.552 1.642 32.872 1.00 98.12 111 ALA A C 1
ATOM 812 O O . ALA A 1 111 ? -13.394 1.625 33.281 1.00 98.12 111 ALA A O 1
ATOM 813 N N . ILE A 1 112 ? -14.887 1.179 31.671 1.00 97.19 112 ILE A N 1
ATOM 814 C CA . ILE A 1 112 ? -13.939 0.765 30.638 1.00 97.19 112 ILE A CA 1
ATOM 815 C C . ILE A 1 112 ? -13.864 1.887 29.607 1.00 97.19 112 ILE A C 1
ATOM 817 O O . ILE A 1 112 ? -14.833 2.189 28.906 1.00 97.19 112 ILE A O 1
ATOM 821 N N . LEU A 1 113 ? -12.699 2.516 29.525 1.00 97.12 113 LEU A N 1
ATOM 822 C CA . LEU A 1 113 ? -12.416 3.622 28.626 1.00 97.12 113 LEU A CA 1
ATOM 823 C C . LEU A 1 113 ? -11.563 3.105 27.480 1.00 97.12 113 LEU A C 1
ATOM 825 O O . LEU A 1 113 ? -10.449 2.632 27.692 1.00 97.12 113 LEU A O 1
ATOM 829 N N . THR A 1 114 ? -12.085 3.205 26.264 1.00 94.75 114 THR A N 1
ATOM 830 C CA . THR A 1 114 ? -11.360 2.771 25.068 1.00 94.75 114 THR A CA 1
ATOM 831 C C . THR A 1 114 ? -10.909 3.967 24.236 1.00 94.75 114 THR A C 1
ATOM 833 O O . THR A 1 114 ? -11.588 4.998 24.224 1.00 94.75 114 THR A O 1
ATOM 836 N N . ALA A 1 115 ? -9.776 3.864 23.547 1.00 92.56 115 ALA A N 1
ATOM 837 C CA . ALA A 1 115 ? -9.338 4.868 22.578 1.00 92.56 115 ALA A CA 1
ATOM 838 C C . ALA A 1 115 ? -8.466 4.242 21.486 1.00 92.56 115 ALA A C 1
ATOM 840 O O . ALA A 1 115 ? -7.663 3.359 21.778 1.00 92.56 115 ALA A O 1
ATOM 841 N N . ALA A 1 116 ? -8.601 4.730 20.253 1.00 91.00 116 ALA A N 1
ATOM 842 C CA . ALA A 1 116 ? -7.538 4.625 19.260 1.00 91.00 116 ALA A CA 1
ATOM 843 C C . ALA A 1 116 ? -6.463 5.665 19.605 1.00 91.00 116 ALA A C 1
ATOM 845 O O . ALA A 1 116 ? -6.807 6.799 19.950 1.00 91.00 116 ALA A O 1
ATOM 846 N N . VAL A 1 117 ? -5.191 5.268 19.583 1.00 92.50 117 VAL A N 1
ATOM 847 C CA . VAL A 1 117 ? -4.079 6.092 20.076 1.00 92.50 117 VAL A CA 1
ATOM 848 C C . VAL A 1 117 ? -2.868 6.049 19.154 1.00 92.50 117 VAL A C 1
ATOM 850 O O . VAL A 1 117 ? -2.612 5.052 18.473 1.00 92.50 117 VAL A O 1
ATOM 853 N N . GLY A 1 118 ? -2.083 7.124 19.192 1.00 91.19 118 GLY A N 1
ATOM 854 C CA . GLY A 1 118 ? -0.742 7.154 18.628 1.00 91.19 118 GLY A CA 1
ATOM 855 C C . GLY A 1 118 ? 0.246 6.391 19.514 1.00 91.19 118 GLY A C 1
ATOM 856 O O . GLY A 1 118 ? 0.233 6.549 20.735 1.00 91.19 118 GLY A O 1
ATOM 857 N N . GLY A 1 119 ? 1.102 5.560 18.921 1.00 91.38 119 GLY A N 1
ATOM 858 C CA . GLY A 1 119 ? 2.198 4.881 19.615 1.00 91.38 119 GLY A CA 1
ATOM 859 C C . GLY A 1 119 ? 3.427 5.784 19.746 1.00 91.38 119 GLY A C 1
ATOM 860 O O . GLY A 1 119 ? 3.917 6.303 18.747 1.00 91.38 119 GLY A O 1
ATOM 861 N N . ILE A 1 120 ? 3.946 5.952 20.966 1.00 90.62 120 ILE A N 1
ATOM 862 C CA . ILE A 1 120 ? 5.157 6.745 21.256 1.00 90.62 120 ILE A CA 1
ATOM 863 C C . ILE A 1 120 ? 6.338 5.843 21.618 1.00 90.62 120 ILE A C 1
ATOM 865 O O . ILE A 1 120 ? 7.472 6.087 21.173 1.00 90.62 120 ILE A O 1
ATOM 869 N N . ALA A 1 121 ? 6.087 4.842 22.466 1.00 87.50 121 ALA A N 1
ATOM 870 C CA . ALA A 1 121 ? 7.120 3.942 22.952 1.00 87.50 121 ALA A CA 1
ATOM 871 C C . ALA A 1 121 ? 7.662 3.047 21.821 1.00 87.50 121 ALA A C 1
ATOM 873 O O . ALA A 1 121 ? 6.885 2.556 20.997 1.00 87.50 121 ALA A O 1
ATOM 874 N N . PRO A 1 122 ? 8.981 2.779 21.796 1.00 78.19 122 PRO A N 1
ATOM 875 C CA . PRO A 1 122 ? 9.565 1.819 20.864 1.00 78.19 122 PRO A CA 1
ATOM 876 C C . PRO A 1 122 ? 8.887 0.443 20.953 1.00 78.19 122 PRO A C 1
ATOM 878 O O . PRO A 1 122 ? 8.541 -0.021 22.044 1.00 78.19 122 PRO A O 1
ATOM 881 N N . GLY A 1 123 ? 8.708 -0.210 19.802 1.00 78.25 123 GLY A N 1
ATOM 882 C CA . GLY A 1 123 ? 8.080 -1.532 19.700 1.00 78.25 123 GLY A CA 1
ATOM 883 C C . GLY A 1 123 ? 6.549 -1.536 19.807 1.00 78.25 123 GLY A C 1
ATOM 884 O O . GLY A 1 123 ? 5.946 -2.606 19.866 1.00 78.25 123 GLY A O 1
ATOM 885 N N . LEU A 1 124 ? 5.895 -0.370 19.849 1.00 84.19 124 LEU A N 1
ATOM 886 C CA . LEU A 1 124 ? 4.450 -0.278 19.645 1.00 84.19 124 LEU A CA 1
ATOM 887 C C . LEU A 1 124 ? 4.129 -0.234 18.150 1.00 84.19 124 LEU A C 1
ATOM 889 O O . LEU A 1 124 ? 4.574 0.670 17.446 1.00 84.19 124 LEU A O 1
ATOM 893 N N . ALA A 1 125 ? 3.324 -1.190 17.695 1.00 78.81 125 ALA A N 1
ATOM 894 C CA . ALA A 1 125 ? 2.854 -1.289 16.321 1.00 78.81 125 ALA A CA 1
ATOM 895 C C . ALA A 1 125 ? 1.323 -1.255 16.266 1.00 78.81 125 ALA A C 1
ATOM 897 O O . ALA A 1 125 ? 0.639 -1.439 17.279 1.00 78.81 125 ALA A O 1
ATOM 898 N N . THR A 1 126 ? 0.778 -1.024 15.073 1.00 84.00 126 THR A N 1
ATOM 899 C CA . THR A 1 126 ? -0.672 -1.053 14.864 1.00 84.00 126 THR A CA 1
ATOM 900 C C . THR A 1 126 ? -1.261 -2.399 15.290 1.00 84.00 126 THR A C 1
ATOM 902 O O . THR A 1 126 ? -0.708 -3.460 15.013 1.00 84.00 126 THR A O 1
ATOM 905 N N . GLY A 1 127 ? -2.387 -2.350 16.003 1.00 84.06 127 GLY A N 1
ATOM 906 C CA . GLY A 1 127 ? -3.043 -3.535 16.560 1.00 84.06 127 GLY A CA 1
ATOM 907 C C . GLY A 1 127 ? -2.511 -3.970 17.929 1.00 84.06 127 GLY A C 1
ATOM 908 O O . GLY A 1 127 ? -3.130 -4.823 18.564 1.00 84.06 127 GLY A O 1
ATOM 909 N N . HIS A 1 128 ? -1.426 -3.365 18.430 1.00 90.94 128 HIS A N 1
ATOM 910 C CA . HIS A 1 128 ? -1.023 -3.551 19.822 1.00 90.94 128 HIS A CA 1
ATOM 911 C C . HIS A 1 128 ? -2.052 -2.914 20.763 1.00 90.94 128 HIS A C 1
ATOM 913 O O . HIS A 1 128 ? -2.540 -1.802 20.533 1.00 90.94 128 HIS A O 1
ATOM 919 N N . LEU A 1 129 ? -2.345 -3.612 21.858 1.00 95.19 129 LEU A N 1
ATOM 920 C CA . LEU A 1 129 ? -3.146 -3.102 22.961 1.00 95.19 129 LEU A CA 1
ATOM 921 C C . LEU A 1 129 ? -2.227 -2.575 24.068 1.00 95.19 129 LEU A C 1
ATOM 923 O O . LEU A 1 129 ? -1.409 -3.305 24.626 1.00 95.19 129 LEU A O 1
ATOM 927 N N . VAL A 1 130 ? -2.407 -1.317 24.447 1.00 97.50 130 VAL A N 1
ATOM 928 C CA . VAL A 1 130 ? -1.805 -0.742 25.648 1.00 97.50 130 VAL A CA 1
ATOM 929 C C . VAL A 1 130 ? -2.876 -0.635 26.725 1.00 97.50 130 VAL A C 1
ATOM 931 O O . VAL A 1 130 ? -3.868 0.077 26.582 1.00 97.50 130 VAL A O 1
ATOM 934 N N . VAL A 1 131 ? -2.686 -1.374 27.814 1.00 98.00 131 VAL A N 1
ATOM 935 C CA . VAL A 1 131 ? -3.533 -1.302 29.005 1.00 98.00 131 VAL A CA 1
ATOM 936 C C . VAL A 1 131 ? -3.004 -0.187 29.900 1.00 98.00 131 VAL A C 1
ATOM 938 O O . VAL A 1 131 ? -1.842 -0.211 30.309 1.00 98.00 131 VAL A O 1
ATOM 941 N N . GLY A 1 132 ? -3.848 0.797 30.201 1.00 97.19 132 GLY A N 1
ATOM 942 C CA . GLY A 1 132 ? -3.443 1.979 30.957 1.00 97.19 132 GLY A CA 1
ATOM 943 C C . GLY A 1 132 ? -2.855 1.628 32.322 1.00 97.19 132 GLY A C 1
ATOM 944 O O . GLY A 1 132 ? -3.483 0.932 33.121 1.00 97.19 132 GLY A O 1
ATOM 945 N N . SER A 1 133 ? -1.640 2.102 32.591 1.00 96.38 133 SER A N 1
ATOM 946 C CA . SER A 1 133 ? -1.050 2.109 33.933 1.00 96.38 133 SER A CA 1
ATOM 947 C C . SER A 1 133 ? -1.135 3.476 34.591 1.00 96.38 133 SER A C 1
ATOM 949 O O . SER A 1 133 ? -1.289 3.537 35.804 1.00 96.38 133 SER A O 1
ATOM 951 N N . ASP A 1 134 ? -1.055 4.546 33.800 1.00 96.62 134 ASP A N 1
ATOM 952 C CA . ASP A 1 134 ? -1.140 5.929 34.267 1.00 96.62 134 ASP A CA 1
ATOM 953 C C . ASP A 1 134 ? -1.517 6.869 33.106 1.00 96.62 134 ASP A C 1
ATOM 955 O O . ASP A 1 134 ? -1.650 6.427 31.956 1.00 96.62 134 ASP A O 1
ATOM 959 N N . HIS A 1 135 ? -1.711 8.159 33.383 1.00 97.06 135 HIS A N 1
ATOM 960 C CA . HIS A 1 135 ? -1.856 9.182 32.357 1.00 97.06 135 HIS A CA 1
ATOM 961 C C . HIS A 1 135 ? -1.140 10.498 32.679 1.00 97.06 135 HIS A C 1
ATOM 963 O O . HIS A 1 135 ? -0.974 10.888 33.829 1.00 97.06 135 HIS A O 1
ATOM 969 N N . ILE A 1 136 ? -0.811 11.243 31.626 1.00 96.69 136 ILE A N 1
ATOM 970 C CA . ILE A 1 136 ? -0.333 12.623 31.692 1.00 96.69 136 ILE A CA 1
ATOM 971 C C . ILE A 1 136 ? -1.437 13.516 31.127 1.00 96.69 136 ILE A C 1
ATOM 973 O O . ILE A 1 136 ? -1.812 13.390 29.962 1.00 96.69 136 ILE A O 1
ATOM 977 N N . ASN A 1 137 ? -1.983 14.413 31.950 1.00 94.75 137 ASN A N 1
ATOM 978 C CA . ASN A 1 137 ? -3.030 15.339 31.521 1.00 94.75 137 ASN A CA 1
ATOM 979 C C . ASN A 1 137 ? -2.423 16.640 30.969 1.00 94.75 137 ASN A C 1
ATOM 981 O O . ASN A 1 137 ? -2.070 17.526 31.747 1.00 94.75 137 ASN A O 1
ATOM 985 N N . LEU A 1 138 ? -2.350 16.774 29.641 1.00 94.69 138 LEU A N 1
ATOM 986 C CA . LEU A 1 138 ? -1.875 17.985 28.955 1.00 94.69 138 LEU A CA 1
ATOM 987 C C . LEU A 1 138 ? -3.021 18.808 28.342 1.00 94.69 138 LEU A C 1
ATOM 989 O O . LEU A 1 138 ? -2.785 19.689 27.522 1.00 94.69 138 LEU A O 1
ATOM 993 N N . LEU A 1 139 ? -4.267 18.591 28.781 1.00 90.56 139 LEU A N 1
ATOM 994 C CA . LEU A 1 139 ? -5.434 19.365 28.330 1.00 90.56 139 LEU A CA 1
ATOM 995 C C . LEU A 1 139 ? -5.476 20.793 28.905 1.00 90.56 139 LEU A C 1
ATOM 997 O O . LEU A 1 139 ? -6.349 21.583 28.555 1.00 90.56 139 LEU A O 1
ATOM 1001 N N . GLY A 1 140 ? -4.586 21.125 29.846 1.00 86.12 140 GLY A N 1
ATOM 1002 C CA . GLY A 1 140 ? -4.494 22.454 30.464 1.00 86.12 140 GLY A CA 1
ATOM 1003 C C . GLY A 1 140 ? -5.623 22.802 31.445 1.00 86.12 140 GLY A C 1
ATOM 1004 O O . GLY A 1 140 ? -5.566 23.845 32.094 1.00 86.12 140 GLY A O 1
ATOM 1005 N N . GLN A 1 141 ? -6.635 21.941 31.602 1.00 86.31 141 GLN A N 1
ATOM 1006 C CA . GLN A 1 141 ? -7.724 22.101 32.567 1.00 86.31 141 GLN A CA 1
ATOM 1007 C C . GLN A 1 141 ? -8.086 20.766 33.237 1.00 86.31 141 GLN A C 1
ATOM 1009 O O . GLN A 1 141 ? -7.938 19.688 32.663 1.00 86.31 141 GLN A O 1
ATOM 1014 N N . SER A 1 142 ? -8.579 20.837 34.478 1.00 88.12 142 SER A N 1
ATOM 1015 C CA . SER A 1 142 ? -9.134 19.668 35.169 1.00 88.12 142 SER A CA 1
ATOM 1016 C C . SER A 1 142 ? -10.604 19.467 34.781 1.00 88.12 142 SER A C 1
ATOM 1018 O O . SER A 1 142 ? -11.370 20.431 34.866 1.00 88.12 142 SER A O 1
ATOM 1020 N N . PRO A 1 143 ? -11.049 18.237 34.458 1.00 88.69 143 PRO A N 1
ATOM 1021 C CA . PRO A 1 143 ? -12.466 17.948 34.216 1.00 88.69 143 PRO A CA 1
ATOM 1022 C C . PRO A 1 143 ? -13.337 18.094 35.475 1.00 88.69 143 PRO A C 1
ATOM 1024 O O . PRO A 1 143 ? -14.559 18.149 35.376 1.00 88.69 143 PRO A O 1
ATOM 1027 N N . LEU A 1 144 ? -12.721 18.211 36.660 1.00 88.94 144 LEU A N 1
ATOM 1028 C CA . LEU A 1 144 ? -13.409 18.489 37.925 1.00 88.94 144 LEU A CA 1
ATOM 1029 C C . LEU A 1 144 ? -13.569 19.990 38.202 1.00 88.94 144 LEU A C 1
ATOM 1031 O O . LEU A 1 144 ? -14.056 20.382 39.267 1.00 88.94 144 LEU A O 1
ATOM 1035 N N . ARG A 1 145 ? -13.136 20.866 37.286 1.00 86.81 145 ARG A N 1
ATOM 1036 C CA . ARG A 1 145 ? -13.281 22.314 37.454 1.00 86.81 145 ARG A CA 1
ATOM 1037 C C . ARG A 1 145 ? -14.762 22.659 37.639 1.00 86.81 145 ARG A C 1
ATOM 1039 O O . ARG A 1 145 ? -15.613 22.264 36.856 1.00 86.81 145 ARG A O 1
ATOM 1046 N N . GLY A 1 146 ? -15.065 23.384 38.715 1.00 83.62 146 GLY A N 1
ATOM 1047 C CA . GLY A 1 146 ? -16.440 23.754 39.071 1.00 83.62 146 GLY A CA 1
ATOM 1048 C C . GLY A 1 146 ? -17.228 22.687 39.841 1.00 83.62 146 GLY A C 1
ATOM 1049 O O . GLY A 1 146 ? -18.277 23.014 40.384 1.00 83.62 146 GLY A O 1
ATOM 1050 N N . TRP A 1 147 ? -16.719 21.459 39.992 1.00 85.88 147 TRP A N 1
ATOM 1051 C CA . TRP A 1 147 ? -17.409 20.418 40.759 1.00 85.88 147 TRP A CA 1
ATOM 1052 C C . TRP A 1 147 ? -17.431 20.757 42.250 1.00 85.88 147 TRP A C 1
ATOM 1054 O O . TRP A 1 147 ? -16.457 21.288 42.798 1.00 85.88 147 TRP A O 1
ATOM 1064 N N . ARG A 1 148 ? -18.545 20.446 42.917 1.00 83.81 148 ARG A N 1
ATOM 1065 C CA . ARG A 1 148 ? -18.748 20.688 44.349 1.00 83.81 148 ARG A CA 1
ATOM 1066 C C . ARG A 1 148 ? -19.410 19.484 44.993 1.00 83.81 148 ARG A C 1
ATOM 1068 O O . ARG A 1 148 ? -20.425 19.006 44.499 1.00 83.81 148 ARG A O 1
ATOM 1075 N N . ARG A 1 149 ? -18.836 19.004 46.095 1.00 79.19 149 ARG A N 1
ATOM 1076 C CA . ARG A 1 149 ? -19.473 18.014 46.969 1.00 79.19 149 ARG A CA 1
ATOM 1077 C C . ARG A 1 149 ? -20.754 18.604 47.583 1.00 79.19 149 ARG A C 1
ATOM 1079 O O . ARG A 1 149 ? -20.916 19.825 47.568 1.00 79.19 149 ARG A O 1
ATOM 1086 N N . PRO A 1 150 ? -21.652 17.779 48.154 1.00 79.00 150 PRO A N 1
ATOM 1087 C CA . PRO A 1 150 ? -22.872 18.280 48.799 1.00 79.00 150 PRO A CA 1
ATOM 1088 C C . PRO A 1 150 ? -22.634 19.312 49.913 1.00 79.00 150 PRO A C 1
ATOM 1090 O O . PRO A 1 150 ? -23.507 20.126 50.185 1.00 79.00 150 PRO A O 1
ATOM 1093 N N . ASP A 1 151 ? -21.450 19.306 50.532 1.00 81.81 151 A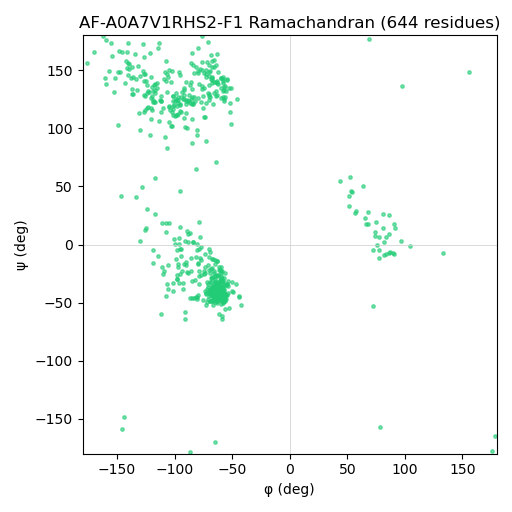SP A N 1
ATOM 1094 C CA . ASP A 1 151 ? -21.020 20.287 51.539 1.00 81.81 151 ASP A CA 1
ATOM 1095 C C . ASP A 1 151 ? -20.428 21.584 50.943 1.00 81.81 151 ASP A C 1
ATOM 1097 O O . ASP A 1 151 ? -19.986 22.463 51.680 1.00 81.81 151 ASP A O 1
ATOM 1101 N N . GLY A 1 152 ? -20.394 21.714 49.614 1.00 81.56 152 GLY A N 1
ATOM 1102 C CA . GLY A 1 152 ? -19.836 22.863 48.903 1.00 81.56 152 GLY A CA 1
ATOM 1103 C C . GLY A 1 152 ? -18.312 22.846 48.734 1.00 81.56 152 GLY A C 1
ATOM 1104 O O . GLY A 1 152 ? -17.765 23.782 48.150 1.00 81.56 152 GLY A O 1
ATOM 1105 N N . SER A 1 153 ? -17.604 21.809 49.191 1.00 82.44 153 SER A N 1
ATOM 1106 C CA . SER A 1 153 ? -16.150 21.693 49.009 1.00 82.44 153 SER A CA 1
ATOM 1107 C C . SER A 1 153 ? -15.773 21.195 47.599 1.00 82.44 153 SER A C 1
ATOM 1109 O O . SER A 1 153 ? -16.537 20.451 46.971 1.00 82.44 153 SER A O 1
ATOM 1111 N N . PRO A 1 154 ? -14.608 21.589 47.047 1.00 80.75 154 PRO A N 1
ATOM 1112 C CA . PRO A 1 154 ? -14.113 21.009 45.801 1.00 80.75 154 PRO A CA 1
ATOM 1113 C C . PRO A 1 154 ? -13.722 19.531 46.003 1.00 80.75 154 PRO A C 1
ATOM 1115 O O . PRO A 1 154 ? -13.195 19.168 47.060 1.00 80.75 154 PRO A O 1
ATOM 1118 N N . PRO A 1 155 ? -13.941 18.652 45.007 1.00 81.38 155 PRO A N 1
ATOM 1119 C CA . PRO A 1 155 ? -13.496 17.271 45.100 1.00 81.38 155 PRO A CA 1
ATOM 1120 C C . PRO A 1 155 ? -11.974 17.197 44.932 1.00 81.38 155 PRO A C 1
ATOM 1122 O O . PRO A 1 155 ? -11.449 17.386 43.839 1.00 81.38 155 PRO A O 1
ATOM 1125 N N . PHE A 1 156 ? -11.265 16.884 46.014 1.00 83.88 156 PHE A N 1
ATOM 1126 C CA . PHE A 1 156 ? -9.887 16.400 45.937 1.00 83.88 156 PHE A CA 1
ATOM 1127 C C . PHE A 1 156 ? -9.907 14.890 45.718 1.00 83.88 156 PHE A C 1
ATOM 1129 O O . PHE A 1 156 ? -10.563 14.165 46.474 1.00 83.88 156 PHE A O 1
ATOM 1136 N N . VAL A 1 157 ? -9.233 14.443 44.660 1.00 87.88 157 VAL A N 1
ATOM 1137 C CA . VAL A 1 157 ? -9.233 13.055 44.191 1.00 87.88 157 VAL A CA 1
ATOM 1138 C C . VAL A 1 157 ? -7.795 12.586 44.105 1.00 87.88 157 VAL A C 1
ATOM 1140 O O . VAL A 1 157 ? -6.964 13.257 43.496 1.00 87.88 157 VAL A O 1
ATOM 1143 N N . ASP A 1 158 ? -7.519 11.447 44.730 1.00 90.00 158 ASP A N 1
ATOM 1144 C CA . ASP A 1 158 ? -6.249 10.757 44.568 1.00 90.00 158 ASP A CA 1
ATOM 1145 C C . ASP A 1 158 ? -6.248 10.017 43.226 1.00 90.00 158 ASP A C 1
ATOM 1147 O O . ASP A 1 158 ? -7.146 9.218 42.941 1.00 90.00 158 ASP A O 1
ATOM 1151 N N . MET A 1 159 ? -5.260 10.338 42.395 1.00 94.44 159 MET A N 1
ATOM 1152 C CA . MET A 1 159 ? -5.078 9.744 41.074 1.00 94.44 159 MET A CA 1
ATOM 1153 C C . MET A 1 159 ? -4.002 8.653 41.072 1.00 94.44 159 MET A C 1
ATOM 1155 O O . MET A 1 159 ? -3.732 8.097 40.011 1.00 94.44 159 MET A O 1
ATOM 1159 N N . VAL A 1 160 ? -3.430 8.296 42.230 1.00 93.12 160 VAL A N 1
ATOM 1160 C CA . VAL A 1 160 ? -2.689 7.035 42.360 1.00 93.12 160 VAL A CA 1
ATOM 1161 C C . VAL A 1 160 ? -3.617 5.895 41.944 1.00 93.12 160 VAL A C 1
ATOM 1163 O O . VAL A 1 160 ? -4.789 5.848 42.336 1.00 93.12 160 VAL A O 1
ATOM 1166 N N . ASP A 1 161 ? -3.098 5.017 41.087 1.00 92.44 161 ASP A N 1
ATOM 1167 C CA . ASP A 1 161 ? -3.868 3.949 40.452 1.00 92.44 161 ASP A CA 1
ATOM 1168 C C . ASP A 1 161 ? -5.133 4.484 39.753 1.00 92.44 161 ASP A C 1
ATOM 1170 O O . ASP A 1 161 ? -6.234 3.940 39.879 1.00 92.44 161 ASP A O 1
ATOM 1174 N N . ALA A 1 162 ? -4.975 5.582 38.995 1.00 94.56 162 ALA A N 1
ATOM 1175 C CA . ALA A 1 162 ? -6.008 6.139 38.119 1.00 94.56 162 ALA A CA 1
ATOM 1176 C C . ALA A 1 162 ? -6.677 5.060 37.255 1.00 94.56 162 ALA A C 1
ATOM 1178 O O . ALA A 1 162 ? -7.873 5.148 36.978 1.00 94.56 162 ALA A O 1
ATOM 1179 N N . TYR A 1 163 ? -5.899 4.049 36.865 1.00 97.81 163 TYR A N 1
ATOM 1180 C CA . TYR A 1 163 ? -6.350 2.812 36.248 1.00 97.81 163 TYR A CA 1
ATOM 1181 C C . TYR A 1 163 ? -6.128 1.648 37.219 1.00 97.81 163 TYR A C 1
ATOM 1183 O O . TYR A 1 163 ? -5.029 1.451 37.733 1.00 97.81 163 TYR A O 1
ATOM 1191 N N . ASP A 1 164 ? -7.182 0.873 37.453 1.00 98.00 164 ASP A N 1
ATOM 1192 C CA . ASP A 1 164 ? -7.239 -0.186 38.456 1.00 98.00 164 ASP A CA 1
ATOM 1193 C C . ASP A 1 164 ? -6.278 -1.347 38.106 1.00 98.00 164 ASP A C 1
ATOM 1195 O O . ASP A 1 164 ? -6.425 -1.960 37.039 1.00 98.00 164 ASP A O 1
ATOM 1199 N N . PRO A 1 165 ? -5.304 -1.685 38.975 1.00 96.25 165 PRO A N 1
ATOM 1200 C CA . PRO A 1 165 ? -4.297 -2.702 38.678 1.00 96.25 165 PRO A CA 1
ATOM 1201 C C . PRO A 1 165 ? -4.864 -4.109 38.460 1.00 96.25 165 PRO A C 1
ATOM 1203 O O . PRO A 1 165 ? -4.334 -4.857 37.635 1.00 96.25 165 PRO A O 1
ATOM 1206 N N . GLU A 1 166 ? -5.939 -4.480 39.159 1.00 97.50 166 GLU A N 1
ATOM 1207 C CA . GLU A 1 166 ? -6.559 -5.801 39.012 1.00 97.50 166 GLU A CA 1
ATOM 1208 C C . GLU A 1 166 ? -7.317 -5.902 37.685 1.00 97.50 166 GLU A C 1
ATOM 1210 O O . GLU A 1 166 ? -7.191 -6.898 36.969 1.00 97.50 166 GLU A O 1
ATOM 1215 N N . LEU A 1 167 ? -8.063 -4.853 37.309 1.00 97.50 167 LEU A N 1
ATOM 1216 C CA . LEU A 1 167 ? -8.714 -4.798 35.996 1.00 97.50 167 LEU A CA 1
ATOM 1217 C C . LEU A 1 167 ? -7.680 -4.807 34.868 1.00 97.50 167 LEU A C 1
ATOM 1219 O O . LEU A 1 167 ? -7.894 -5.460 33.845 1.00 97.50 167 LEU A O 1
ATOM 1223 N N . ALA A 1 168 ? -6.549 -4.120 35.054 1.00 96.62 168 ALA A N 1
ATOM 1224 C CA . ALA A 1 168 ? -5.460 -4.121 34.088 1.00 96.62 168 ALA A CA 1
ATOM 1225 C C . ALA A 1 168 ? -4.879 -5.532 33.889 1.00 96.62 168 ALA A C 1
ATOM 1227 O O . ALA A 1 168 ? -4.717 -5.975 32.752 1.00 96.62 168 ALA A O 1
ATOM 1228 N N . GLN A 1 169 ? -4.624 -6.273 34.974 1.00 97.19 169 GLN A N 1
ATOM 1229 C CA . GLN A 1 169 ? -4.165 -7.667 34.899 1.00 97.19 169 GLN A CA 1
ATOM 1230 C C . GLN A 1 169 ? -5.190 -8.574 34.209 1.00 97.19 169 GLN A C 1
ATOM 1232 O O . GLN A 1 169 ? -4.820 -9.397 33.369 1.00 97.19 169 GLN A O 1
ATOM 1237 N N . LEU A 1 170 ? -6.480 -8.398 34.510 1.00 96.56 170 LEU A N 1
ATOM 1238 C CA . LEU A 1 170 ? -7.554 -9.146 33.859 1.00 96.56 170 LEU A CA 1
ATOM 1239 C C . LEU A 1 170 ? -7.577 -8.898 32.342 1.00 96.56 170 LEU A C 1
ATOM 1241 O O . LEU A 1 170 ? -7.727 -9.845 31.565 1.00 96.56 170 LEU A O 1
ATOM 1245 N N . ALA A 1 171 ? -7.406 -7.641 31.922 1.00 96.44 171 ALA A N 1
ATOM 1246 C CA . ALA A 1 171 ? -7.363 -7.255 30.516 1.00 96.44 171 ALA A CA 1
ATOM 1247 C C . ALA A 1 171 ? -6.144 -7.839 29.788 1.00 96.44 171 ALA A C 1
ATOM 1249 O O . ALA A 1 171 ? -6.296 -8.378 28.692 1.00 96.44 171 ALA A O 1
ATOM 1250 N N . ILE A 1 172 ? -4.961 -7.800 30.412 1.00 97.06 172 ILE A N 1
ATOM 1251 C CA . ILE A 1 172 ? -3.732 -8.401 29.868 1.00 97.06 172 ILE A CA 1
ATOM 1252 C C . ILE A 1 172 ? -3.926 -9.903 29.659 1.00 97.06 172 ILE A C 1
ATOM 1254 O O . ILE A 1 172 ? -3.769 -10.391 28.544 1.00 97.06 172 ILE A O 1
ATOM 1258 N N . ALA A 1 173 ? -4.389 -10.620 30.685 1.00 96.88 173 ALA A N 1
ATOM 1259 C CA . ALA A 1 173 ? -4.630 -12.057 30.582 1.00 96.88 173 ALA A CA 1
ATOM 1260 C C . ALA A 1 173 ? -5.691 -12.399 29.516 1.00 96.88 173 ALA A C 1
ATOM 1262 O O . ALA A 1 173 ? -5.636 -13.453 28.880 1.00 96.88 173 ALA A O 1
ATOM 1263 N N . ALA A 1 174 ? -6.688 -11.530 29.314 1.00 94.31 174 ALA A N 1
ATOM 1264 C CA . ALA A 1 174 ? -7.680 -11.700 28.255 1.00 94.31 174 ALA A CA 1
ATOM 1265 C C . ALA A 1 174 ? -7.084 -11.504 26.853 1.00 94.31 174 ALA A C 1
ATOM 1267 O O . ALA A 1 174 ? -7.409 -12.282 25.955 1.00 94.31 174 ALA A O 1
ATOM 1268 N N . ALA A 1 175 ? -6.214 -10.508 26.677 1.00 93.12 175 ALA A N 1
ATOM 1269 C CA . ALA A 1 175 ? -5.514 -10.247 25.425 1.00 93.12 175 ALA A CA 1
ATOM 1270 C C . ALA A 1 175 ? -4.536 -11.382 25.073 1.00 93.12 175 ALA A C 1
ATOM 1272 O O . ALA A 1 175 ? -4.588 -11.901 23.958 1.00 93.12 175 ALA A O 1
ATOM 1273 N N . GLU A 1 176 ? -3.754 -11.864 26.041 1.00 93.56 176 GLU A N 1
ATOM 1274 C CA . GLU A 1 176 ? -2.825 -12.990 25.866 1.00 93.56 176 GLU A CA 1
ATOM 1275 C C . GLU A 1 176 ? -3.547 -14.272 25.427 1.00 93.56 176 GLU A C 1
ATOM 1277 O O . GLU A 1 176 ? -3.144 -14.912 24.457 1.00 93.56 176 GLU A O 1
ATOM 1282 N N . ARG A 1 177 ? -4.684 -14.612 26.056 1.00 95.38 177 ARG A N 1
ATOM 1283 C CA . ARG A 1 177 ? -5.518 -15.762 25.640 1.00 95.38 177 ARG A CA 1
ATOM 1284 C C . ARG A 1 177 ? -6.041 -15.653 24.207 1.00 95.38 177 ARG A C 1
ATOM 1286 O O . ARG A 1 177 ? -6.429 -16.661 23.622 1.00 95.38 177 ARG A O 1
ATOM 1293 N N . ARG A 1 178 ? -6.117 -14.439 23.665 1.00 89.31 178 ARG A N 1
ATOM 1294 C CA . ARG A 1 178 ? -6.572 -14.153 22.299 1.00 89.31 178 ARG A CA 1
ATOM 1295 C C . ARG A 1 178 ? -5.414 -13.935 21.325 1.00 89.31 178 ARG A C 1
ATOM 1297 O O . ARG A 1 178 ? -5.683 -13.681 20.157 1.00 89.31 178 ARG A O 1
ATOM 1304 N N . GLY A 1 179 ? -4.165 -14.037 21.785 1.00 89.81 179 GLY A N 1
ATOM 1305 C CA . GLY A 1 179 ? -2.982 -13.757 20.974 1.00 89.81 179 GLY A CA 1
ATOM 1306 C C . GLY A 1 179 ? -2.864 -12.290 20.557 1.00 89.81 179 GLY A C 1
ATOM 1307 O O . GLY A 1 179 ? -2.230 -12.002 19.548 1.00 89.81 179 GLY A O 1
ATOM 1308 N N . VAL A 1 180 ? -3.495 -11.366 21.289 1.00 89.12 180 VAL A N 1
ATOM 1309 C CA . VAL A 1 180 ? -3.387 -9.925 21.029 1.00 89.12 180 VAL A CA 1
ATOM 1310 C C . VAL A 1 180 ? -2.124 -9.406 21.722 1.00 89.12 180 VAL A C 1
ATOM 1312 O O . VAL A 1 180 ? -2.042 -9.528 22.949 1.00 89.12 180 VAL A O 1
ATOM 1315 N N . PRO A 1 181 ? -1.151 -8.821 20.993 1.00 91.00 181 PRO A N 1
ATOM 1316 C CA . PRO A 1 181 ? 0.021 -8.207 21.606 1.00 91.00 181 PRO A CA 1
ATOM 1317 C C . PRO A 1 181 ? -0.405 -7.125 22.595 1.00 91.00 181 PRO A C 1
ATOM 1319 O O . PRO A 1 181 ? -1.140 -6.200 22.239 1.00 91.00 181 PRO A O 1
ATOM 1322 N N . VAL A 1 182 ? 0.032 -7.251 23.846 1.00 95.62 182 VAL A N 1
ATOM 1323 C CA . VAL A 1 182 ? -0.429 -6.395 24.937 1.00 95.62 182 VAL A CA 1
ATOM 1324 C C . VAL A 1 182 ? 0.719 -5.973 25.843 1.00 95.62 182 VAL A C 1
ATOM 1326 O O . VAL A 1 182 ? 1.627 -6.753 26.122 1.00 95.62 182 VAL A O 1
ATOM 1329 N N . ARG A 1 183 ? 0.669 -4.734 26.334 1.00 94.88 183 ARG A N 1
ATOM 1330 C CA . ARG A 1 183 ? 1.546 -4.248 27.408 1.00 94.88 183 ARG A CA 1
ATOM 1331 C C . ARG A 1 183 ? 0.850 -3.209 28.271 1.00 94.88 183 ARG A C 1
ATOM 1333 O O . ARG A 1 183 ? -0.182 -2.668 27.887 1.00 94.88 183 ARG A O 1
ATOM 1340 N N . ARG A 1 184 ? 1.439 -2.897 29.426 1.00 96.38 184 ARG A N 1
ATOM 1341 C CA . ARG A 1 184 ? 1.062 -1.703 30.192 1.00 96.38 184 ARG A CA 1
ATOM 1342 C C . ARG A 1 184 ? 1.743 -0.462 29.619 1.00 96.38 184 ARG A C 1
ATOM 1344 O O . ARG A 1 184 ? 2.825 -0.579 29.037 1.00 96.38 184 ARG A O 1
ATOM 1351 N N . GLY A 1 185 ? 1.117 0.698 29.793 1.00 96.81 185 GLY A N 1
ATOM 1352 C CA . GLY A 1 185 ? 1.731 1.963 29.411 1.00 96.81 185 GLY A CA 1
ATOM 1353 C C . GLY A 1 185 ? 0.995 3.209 29.890 1.00 96.81 185 GLY A C 1
ATOM 1354 O O . GLY A 1 185 ? -0.162 3.158 30.323 1.00 96.81 185 GLY A O 1
ATOM 1355 N N . VAL A 1 186 ? 1.701 4.331 29.805 1.00 98.06 186 VAL A N 1
ATOM 1356 C CA . VAL A 1 186 ? 1.248 5.663 30.203 1.00 98.06 186 VAL A CA 1
ATOM 1357 C C . VAL A 1 186 ? 0.615 6.379 29.013 1.00 98.06 186 VAL A C 1
ATOM 1359 O O . VAL A 1 186 ? 1.210 6.475 27.938 1.00 98.06 186 VAL A O 1
ATOM 1362 N N . TYR A 1 187 ? -0.591 6.906 29.214 1.00 97.94 187 TYR A N 1
ATOM 1363 C CA . TYR A 1 187 ? -1.337 7.643 28.197 1.00 97.94 187 TYR A CA 1
ATOM 1364 C C . TYR A 1 187 ? -1.164 9.158 28.342 1.00 97.94 187 TYR A C 1
ATOM 1366 O O . TYR A 1 187 ? -1.517 9.726 29.371 1.00 97.94 187 TYR A O 1
ATOM 1374 N N . ALA A 1 188 ? -0.678 9.839 27.310 1.00 97.56 188 ALA A N 1
ATOM 1375 C CA . ALA A 1 188 ? -0.675 11.296 27.243 1.00 97.56 188 ALA A CA 1
ATOM 1376 C C . ALA A 1 188 ? -1.978 11.813 26.615 1.00 97.56 188 ALA A C 1
ATOM 1378 O O . ALA A 1 188 ? -2.329 11.437 25.498 1.00 97.56 188 ALA A O 1
ATOM 1379 N N . ALA A 1 189 ? -2.684 12.691 27.327 1.00 95.69 189 ALA A N 1
ATOM 1380 C CA . ALA A 1 189 ? -3.876 13.365 26.824 1.00 95.69 189 ALA A CA 1
ATOM 1381 C C . ALA A 1 189 ? -3.524 14.737 26.246 1.00 95.69 189 ALA A C 1
ATOM 1383 O O . ALA A 1 189 ? -3.138 15.625 27.004 1.00 95.69 189 ALA A O 1
ATOM 1384 N N . MET A 1 190 ? -3.714 14.915 24.940 1.00 94.12 190 MET A N 1
ATOM 1385 C CA . MET A 1 190 ? -3.501 16.167 24.205 1.00 94.12 190 MET A CA 1
ATOM 1386 C C . MET A 1 190 ? -4.835 16.808 23.799 1.00 94.12 190 MET A C 1
ATOM 1388 O O . MET A 1 190 ? -5.865 16.145 23.742 1.00 94.12 190 MET A O 1
ATOM 1392 N N . MET A 1 191 ? -4.844 18.117 23.538 1.00 88.88 191 MET A N 1
ATOM 1393 C CA . MET A 1 191 ? -6.088 18.863 23.302 1.00 88.88 191 MET A CA 1
ATOM 1394 C C . MET A 1 191 ? -6.806 18.467 22.000 1.00 88.88 191 MET A C 1
ATOM 1396 O O . MET A 1 191 ? -8.031 18.385 22.000 1.00 88.88 191 MET A O 1
ATOM 1400 N N . GLY A 1 192 ? -6.067 18.188 20.919 1.00 84.69 192 GLY A N 1
ATOM 1401 C CA . GLY A 1 192 ? -6.643 17.970 19.586 1.00 84.69 192 GLY A CA 1
ATOM 1402 C C . GLY A 1 192 ? -7.236 19.243 18.951 1.00 84.69 192 GLY A C 1
ATOM 1403 O O . GLY A 1 192 ? -7.234 20.298 19.589 1.00 84.69 192 GLY A O 1
ATOM 1404 N N . PRO A 1 193 ? -7.744 19.185 17.701 1.00 86.25 193 PRO A N 1
ATOM 1405 C CA . PRO A 1 193 ? -7.867 18.021 16.817 1.00 86.25 193 PRO A CA 1
ATOM 1406 C C . PRO A 1 193 ? -6.683 17.898 15.834 1.00 86.25 193 PRO A C 1
ATOM 1408 O O . PRO A 1 193 ? -6.870 17.717 14.634 1.00 86.25 193 PRO A O 1
ATOM 1411 N N . MET A 1 194 ? -5.455 18.046 16.326 1.00 81.00 194 MET A N 1
ATOM 1412 C CA . MET A 1 194 ? -4.225 17.913 15.541 1.00 81.00 194 MET A CA 1
ATOM 1413 C C . MET A 1 194 ? -3.417 16.719 16.035 1.00 81.00 194 MET A C 1
ATOM 1415 O O . MET A 1 194 ? -3.331 16.511 17.244 1.00 81.00 194 MET A O 1
ATOM 1419 N N . TYR A 1 195 ? -2.834 15.954 15.113 1.00 82.69 195 TYR A N 1
ATOM 1420 C CA . TYR A 1 195 ? -1.819 14.967 15.470 1.00 82.69 195 TYR A CA 1
ATOM 1421 C C . TYR A 1 195 ? -0.553 15.660 15.963 1.00 82.69 195 TYR A C 1
ATOM 1423 O O . TYR A 1 195 ? -0.252 16.792 15.578 1.00 82.69 195 TYR A O 1
ATOM 1431 N N . GLU A 1 196 ? 0.188 14.958 16.807 1.00 87.12 196 GLU A N 1
ATOM 1432 C CA . GLU A 1 196 ? 1.411 15.459 17.405 1.00 87.12 196 GLU A CA 1
ATOM 1433 C C . GLU A 1 196 ? 2.528 15.563 16.357 1.00 87.12 196 GLU A C 1
ATOM 1435 O O . GLU A 1 196 ? 2.764 14.660 15.551 1.00 87.12 196 GLU A O 1
ATOM 1440 N N . THR A 1 197 ? 3.269 16.665 16.398 1.00 82.69 197 THR A N 1
ATOM 1441 C CA . THR A 1 197 ? 4.510 16.833 15.640 1.00 82.69 197 THR A CA 1
ATOM 1442 C C . THR A 1 197 ? 5.596 15.868 16.140 1.00 82.69 197 THR A C 1
ATOM 1444 O O . THR A 1 197 ? 5.575 15.451 17.304 1.00 82.69 197 THR A O 1
ATOM 1447 N N . PRO A 1 198 ? 6.633 15.563 15.334 1.00 78.12 198 PRO A N 1
ATOM 1448 C CA . PRO A 1 198 ? 7.762 14.752 15.799 1.00 78.12 198 PRO A CA 1
ATOM 1449 C C . PRO A 1 198 ? 8.440 15.303 17.067 1.00 78.12 198 PRO A C 1
ATOM 1451 O O . PRO A 1 198 ? 8.888 14.533 17.918 1.00 78.12 198 PRO A O 1
ATOM 1454 N N . ALA A 1 199 ? 8.486 16.633 17.224 1.00 81.06 199 ALA A N 1
ATOM 1455 C CA . ALA A 1 199 ? 9.025 17.287 18.415 1.00 81.06 199 ALA A CA 1
ATOM 1456 C C . ALA A 1 199 ? 8.150 17.042 19.656 1.00 81.06 199 ALA A C 1
ATOM 1458 O O . ALA A 1 199 ? 8.679 16.724 20.722 1.00 81.06 199 ALA A O 1
ATOM 1459 N N . GLU A 1 200 ? 6.824 17.129 19.517 1.00 90.38 200 GLU A N 1
ATOM 1460 C CA . GLU A 1 200 ? 5.881 16.794 20.589 1.00 90.38 200 GLU A CA 1
ATOM 1461 C C . GLU A 1 200 ? 5.975 15.314 20.961 1.00 90.38 200 GLU A C 1
ATOM 1463 O O . GLU A 1 200 ? 6.099 15.004 22.141 1.00 90.38 200 GLU A O 1
ATOM 1468 N N . ILE A 1 201 ? 6.039 14.398 19.991 1.00 88.50 201 ILE A N 1
ATOM 1469 C CA . ILE A 1 201 ? 6.263 12.967 20.258 1.00 88.50 201 ILE A CA 1
ATOM 1470 C C . ILE A 1 201 ? 7.575 12.744 21.029 1.00 88.50 201 ILE A C 1
ATOM 1472 O O . ILE A 1 201 ? 7.604 11.980 21.998 1.00 88.50 201 ILE A O 1
ATOM 1476 N N . GLY A 1 202 ? 8.658 13.429 20.646 1.00 82.44 202 GLY A N 1
ATOM 1477 C CA . GLY A 1 202 ? 9.938 13.387 21.361 1.00 82.44 202 GLY A CA 1
ATOM 1478 C C . GLY A 1 202 ? 9.842 13.897 22.804 1.00 82.44 202 GLY A C 1
ATOM 1479 O O . GLY A 1 202 ? 10.369 13.264 23.725 1.00 82.44 202 GLY A O 1
ATOM 1480 N N . PHE A 1 203 ? 9.125 15.000 23.023 1.00 93.62 203 PHE A N 1
ATOM 1481 C CA . PHE A 1 203 ? 8.841 15.538 24.354 1.00 93.62 203 PHE A CA 1
ATOM 1482 C C . PHE A 1 203 ? 8.008 14.565 25.198 1.00 93.62 203 PHE A C 1
ATOM 1484 O O . PHE A 1 203 ? 8.406 14.231 26.314 1.00 93.62 203 PHE A O 1
ATOM 1491 N N . LEU A 1 204 ? 6.903 14.051 24.652 1.00 95.62 204 LEU A N 1
ATOM 1492 C CA . LEU A 1 204 ? 6.011 13.105 25.324 1.00 95.62 204 LEU A CA 1
ATOM 1493 C C . LEU A 1 204 ? 6.751 11.829 25.735 1.00 95.62 204 LEU A C 1
ATOM 1495 O O . LEU A 1 204 ? 6.609 11.364 26.866 1.00 95.62 204 LEU A O 1
ATOM 1499 N N . ARG A 1 205 ? 7.615 11.308 24.857 1.00 92.75 205 ARG A N 1
ATOM 1500 C CA . ARG A 1 205 ? 8.497 10.179 25.178 1.00 92.75 205 ARG A CA 1
ATOM 1501 C C . ARG A 1 205 ? 9.422 10.501 26.350 1.00 92.75 205 ARG A C 1
ATOM 1503 O O . ARG A 1 205 ? 9.594 9.676 27.241 1.00 92.75 205 ARG A O 1
ATOM 1510 N N . THR A 1 206 ? 10.004 11.699 26.355 1.00 94.50 206 THR A N 1
ATOM 1511 C CA . THR A 1 206 ? 10.942 12.147 27.398 1.00 94.50 206 THR A CA 1
ATOM 1512 C C . THR A 1 206 ? 10.274 12.235 28.771 1.00 94.50 206 THR A C 1
ATOM 1514 O O . THR A 1 206 ? 10.904 11.916 29.776 1.00 94.50 206 THR A O 1
ATOM 1517 N N . ILE A 1 207 ? 8.994 12.609 28.824 1.00 96.06 207 ILE A N 1
ATOM 1518 C CA . ILE A 1 207 ? 8.215 12.671 30.072 1.00 96.06 207 ILE A CA 1
ATOM 1519 C C . ILE A 1 207 ? 7.521 11.345 30.430 1.00 96.06 207 ILE A C 1
ATOM 1521 O O . ILE A 1 207 ? 6.733 11.306 31.371 1.00 96.06 207 ILE A O 1
ATOM 1525 N N . GLY A 1 208 ? 7.825 10.258 29.712 1.00 95.69 208 GLY A N 1
ATOM 1526 C CA . GLY A 1 208 ? 7.400 8.903 30.065 1.00 95.69 208 GLY A CA 1
ATOM 1527 C C . GLY A 1 208 ? 6.066 8.447 29.474 1.00 95.69 208 GLY A C 1
ATOM 1528 O O . GLY A 1 208 ? 5.501 7.484 29.981 1.00 95.69 208 GLY A O 1
ATOM 1529 N N . ALA A 1 209 ? 5.548 9.098 28.428 1.00 97.56 209 ALA A N 1
ATOM 1530 C CA . ALA A 1 209 ? 4.363 8.614 27.722 1.00 97.56 209 ALA A CA 1
ATOM 1531 C C . ALA A 1 209 ? 4.693 7.429 26.794 1.00 97.56 209 ALA A C 1
ATOM 1533 O O . ALA A 1 209 ? 5.662 7.474 26.032 1.00 97.56 209 ALA A O 1
ATOM 1534 N N . ASP A 1 210 ? 3.843 6.399 26.804 1.00 96.94 210 ASP A N 1
ATOM 1535 C CA . ASP A 1 210 ? 3.912 5.272 25.864 1.00 96.94 210 ASP A CA 1
ATOM 1536 C C . ASP A 1 210 ? 2.971 5.460 24.671 1.00 96.94 210 ASP A C 1
ATOM 1538 O O . ASP A 1 210 ? 3.284 5.023 23.562 1.00 96.94 210 ASP A O 1
ATOM 1542 N N . VAL A 1 211 ? 1.823 6.101 24.889 1.00 96.62 211 VAL A N 1
ATOM 1543 C CA . VAL A 1 211 ? 0.799 6.362 23.870 1.00 96.62 211 VAL A CA 1
ATOM 1544 C C . VAL A 1 211 ? 0.204 7.753 24.044 1.00 96.62 211 VAL A C 1
ATOM 1546 O O . VAL A 1 211 ? 0.227 8.302 25.144 1.00 96.62 211 VAL A O 1
ATOM 1549 N N . VAL A 1 212 ? -0.353 8.317 22.975 1.00 95.62 212 VAL A N 1
ATOM 1550 C CA . VAL A 1 212 ? -0.996 9.636 22.985 1.00 95.62 212 VAL A CA 1
ATOM 1551 C C . VAL A 1 212 ? -2.374 9.595 22.347 1.00 95.62 212 VAL A C 1
ATOM 1553 O O . VAL A 1 212 ? -2.626 8.852 21.398 1.00 95.62 212 VAL A O 1
ATOM 1556 N N . GLY A 1 213 ? -3.291 10.386 22.884 1.00 94.25 213 GLY A N 1
ATOM 1557 C CA . GLY A 1 213 ? -4.593 10.607 22.284 1.00 94.25 213 GLY A CA 1
ATOM 1558 C C . GLY A 1 213 ? -5.262 11.856 22.834 1.00 94.25 213 GLY A C 1
ATOM 1559 O O . GLY A 1 213 ? -4.744 12.535 23.717 1.00 94.25 213 GLY A O 1
ATOM 1560 N N . MET A 1 214 ? -6.455 12.145 22.324 1.00 92.06 214 MET A N 1
ATOM 1561 C CA . MET A 1 214 ? -7.155 13.409 22.599 1.00 92.06 214 MET A CA 1
ATOM 1562 C C . MET A 1 214 ? -8.362 13.251 23.533 1.00 92.06 214 MET A C 1
ATOM 1564 O O . MET A 1 214 ? -9.287 14.057 23.543 1.00 92.06 214 MET A O 1
ATOM 1568 N N . SER A 1 215 ? -8.409 12.144 24.274 1.00 90.62 215 SER A N 1
ATOM 1569 C CA . SER A 1 215 ? -9.586 11.726 25.048 1.00 90.62 215 SER A CA 1
ATOM 1570 C C . SER A 1 215 ? -9.217 11.011 26.356 1.00 90.62 215 SER A C 1
ATOM 1572 O O . SER A 1 215 ? -8.099 11.175 26.838 1.00 90.62 215 SER A O 1
ATOM 1574 N N . VAL A 1 216 ? -10.128 10.219 26.935 1.00 95.44 216 VAL A N 1
ATOM 1575 C CA . VAL A 1 216 ? -9.940 9.326 28.099 1.00 95.44 216 VAL A CA 1
ATOM 1576 C C . VAL A 1 216 ? -9.788 10.054 29.427 1.00 95.44 216 VAL A C 1
ATOM 1578 O O . VAL A 1 216 ? -10.495 9.729 30.375 1.00 95.44 216 VAL A O 1
ATOM 1581 N N . VAL A 1 217 ? -8.873 11.015 29.539 1.00 95.81 217 VAL A N 1
ATOM 1582 C CA . VAL A 1 217 ? -8.648 11.767 30.783 1.00 95.81 217 VAL A CA 1
ATOM 1583 C C . VAL A 1 217 ? -9.890 12.545 31.243 1.00 95.81 217 VAL A C 1
ATOM 1585 O O . VAL A 1 217 ? -10.172 12.505 32.447 1.00 95.81 217 VAL A O 1
ATOM 1588 N N . PRO A 1 218 ? -10.681 13.182 30.347 1.00 95.06 218 PRO A N 1
ATOM 1589 C CA . PRO A 1 218 ? -11.941 13.819 30.728 1.00 95.06 218 PRO A CA 1
ATOM 1590 C C . PRO A 1 218 ? -12.964 12.858 31.343 1.00 95.06 218 PRO A C 1
ATOM 1592 O O . PRO A 1 218 ? -13.856 13.310 32.048 1.00 95.06 218 PRO A O 1
ATOM 1595 N N . GLU A 1 219 ? -12.829 11.548 31.131 1.00 96.25 219 GLU A N 1
ATOM 1596 C CA . GLU A 1 219 ? -13.685 10.516 31.720 1.00 96.25 219 GLU A CA 1
ATOM 1597 C C . GLU A 1 219 ? -13.043 9.807 32.922 1.00 96.25 219 GLU A C 1
ATOM 1599 O O . GLU A 1 219 ? -13.712 9.555 33.927 1.00 96.25 219 GLU A O 1
ATOM 1604 N N . ALA A 1 220 ? -11.744 9.511 32.853 1.00 96.94 220 ALA A N 1
ATOM 1605 C CA . ALA A 1 220 ? -11.011 8.764 33.873 1.00 96.94 220 ALA A CA 1
ATOM 1606 C C . ALA A 1 220 ? -10.988 9.503 35.215 1.00 96.94 220 ALA A C 1
ATOM 1608 O O . ALA A 1 220 ? -11.272 8.912 36.258 1.00 96.94 220 ALA A O 1
ATOM 1609 N N . VAL A 1 221 ? -10.695 10.807 35.191 1.00 95.75 221 VAL A N 1
ATOM 1610 C CA . VAL A 1 221 ? -10.612 11.623 36.410 1.00 95.75 221 VAL A CA 1
ATOM 1611 C C . VAL A 1 221 ? -11.985 11.722 37.105 1.00 95.75 221 VAL A C 1
ATOM 1613 O O . VAL A 1 221 ? -12.061 11.421 38.299 1.00 95.75 221 VAL A O 1
ATOM 1616 N N . PRO A 1 222 ? -13.097 12.049 36.412 1.00 94.25 222 PRO A N 1
ATOM 1617 C CA . PRO A 1 222 ? -14.443 11.959 36.982 1.00 94.25 222 PRO A CA 1
ATOM 1618 C C . PRO A 1 222 ? -14.828 10.578 37.504 1.00 94.25 222 PRO A C 1
ATOM 1620 O O . PRO A 1 222 ? -15.434 10.485 38.570 1.00 94.25 222 PRO A O 1
ATOM 1623 N N . ALA A 1 223 ? -14.468 9.501 36.803 1.00 95.69 223 ALA A N 1
ATOM 1624 C CA . ALA A 1 223 ? -14.786 8.145 37.242 1.00 95.69 223 ALA A CA 1
ATOM 1625 C C . ALA A 1 223 ? -14.133 7.843 38.601 1.00 95.69 223 ALA A C 1
ATOM 1627 O O . ALA A 1 223 ? -14.805 7.378 39.525 1.00 95.69 223 ALA A O 1
ATOM 1628 N N . ARG A 1 224 ? -12.854 8.209 38.769 1.00 94.81 224 ARG A N 1
ATOM 1629 C CA . ARG A 1 224 ? -12.146 8.119 40.057 1.00 94.81 224 ARG A CA 1
ATOM 1630 C C . ARG A 1 224 ? -12.771 9.012 41.125 1.00 94.81 224 ARG A C 1
ATOM 1632 O O . ARG A 1 224 ? -12.996 8.549 42.243 1.00 94.81 224 ARG A O 1
ATOM 1639 N N . ALA A 1 225 ? -13.148 10.243 40.775 1.00 92.38 225 ALA A N 1
ATOM 1640 C CA . ALA A 1 225 ? -13.838 11.165 41.683 1.00 92.38 225 ALA A CA 1
ATOM 1641 C C . ALA A 1 225 ? -15.158 10.593 42.234 1.00 92.38 225 ALA A C 1
ATOM 1643 O O . ALA A 1 225 ? -15.555 10.896 43.359 1.00 92.38 225 ALA A O 1
ATOM 1644 N N . LEU A 1 226 ? -15.825 9.754 41.440 1.00 92.12 226 LEU A N 1
ATOM 1645 C CA . LEU A 1 226 ? -17.089 9.089 41.753 1.00 92.12 226 LEU A CA 1
ATOM 1646 C C . LEU A 1 226 ? -16.922 7.707 42.413 1.00 92.12 226 LEU A C 1
ATOM 1648 O O . LEU A 1 226 ? -17.919 7.022 42.680 1.00 92.12 226 LEU A O 1
ATOM 1652 N N . GLY A 1 227 ? -15.679 7.301 42.687 1.00 93.00 227 GLY A N 1
ATOM 1653 C CA . GLY A 1 227 ? -15.341 6.024 43.314 1.00 93.00 227 GLY A CA 1
ATOM 1654 C C . GLY A 1 227 ? -15.464 4.814 42.389 1.00 93.00 227 GLY A C 1
ATOM 1655 O O . GLY A 1 227 ? -15.571 3.696 42.885 1.00 93.00 227 GLY A O 1
ATOM 1656 N N . MET A 1 228 ? -15.474 5.016 41.069 1.00 96.56 228 MET A N 1
ATOM 1657 C CA . MET A 1 228 ? -15.481 3.918 40.104 1.00 96.56 228 MET A CA 1
ATOM 1658 C C . MET A 1 228 ? -14.082 3.309 39.962 1.00 96.56 228 MET A C 1
ATOM 1660 O O . MET A 1 228 ? -13.057 3.990 40.102 1.00 96.56 228 MET A O 1
ATOM 1664 N N . ARG A 1 229 ? -14.047 2.018 39.628 1.00 97.88 229 ARG A N 1
ATOM 1665 C CA . ARG A 1 229 ? -12.848 1.351 39.103 1.00 97.88 229 ARG A CA 1
ATOM 1666 C C . ARG A 1 229 ? -12.707 1.698 37.625 1.00 97.88 229 ARG A C 1
ATOM 1668 O O . ARG A 1 229 ? -13.711 1.713 36.916 1.00 97.88 229 ARG A O 1
ATOM 1675 N N . VAL A 1 230 ? -11.498 1.980 37.150 1.00 98.44 230 VAL A N 1
ATOM 1676 C CA . VAL A 1 230 ? -11.277 2.432 35.766 1.00 98.44 230 VAL A CA 1
ATOM 1677 C C . VAL A 1 230 ? -10.313 1.494 35.059 1.00 98.44 230 VAL A C 1
ATOM 1679 O O . VAL A 1 230 ? -9.249 1.190 35.584 1.00 98.44 230 VAL A O 1
ATOM 1682 N N . LEU A 1 231 ? -10.663 1.066 33.852 1.00 98.38 231 LEU A N 1
ATOM 1683 C CA . LE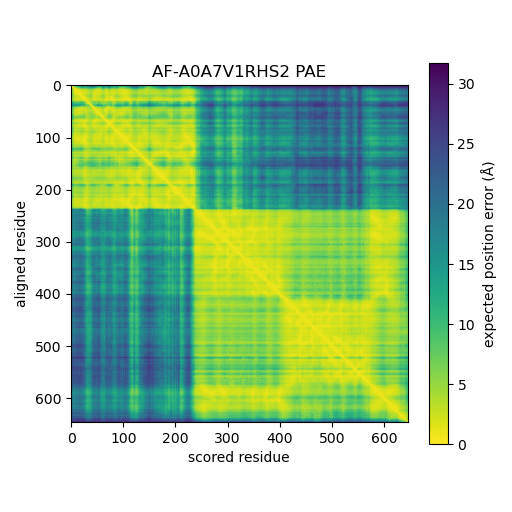U A 1 231 ? -9.793 0.319 32.951 1.00 98.38 231 LEU A CA 1
ATOM 1684 C C . LEU A 1 231 ? -9.588 1.131 31.671 1.00 98.38 231 LEU A C 1
ATOM 1686 O O . LEU A 1 231 ? -10.560 1.460 30.995 1.00 98.38 231 LEU A O 1
ATOM 1690 N N . GLY A 1 232 ? -8.337 1.439 31.333 1.00 97.62 232 GLY A N 1
ATOM 1691 C CA . GLY A 1 232 ? -7.968 2.077 30.068 1.00 97.62 232 GLY A CA 1
ATOM 1692 C C . GLY A 1 232 ? -7.497 1.040 29.052 1.00 97.62 232 GLY A C 1
ATOM 1693 O O . GLY A 1 232 ? -6.570 0.286 29.346 1.00 97.62 232 GLY A O 1
ATOM 1694 N N . LEU A 1 233 ? -8.120 0.999 27.875 1.00 96.62 233 LEU A N 1
ATOM 1695 C CA . LEU A 1 233 ? -7.741 0.138 26.752 1.00 96.62 233 LEU A CA 1
ATOM 1696 C C . LEU A 1 233 ? -7.409 1.007 25.537 1.00 96.62 233 LEU A C 1
ATOM 1698 O O . LEU A 1 233 ? -8.298 1.602 24.922 1.00 96.62 233 LEU A O 1
ATOM 1702 N N . PHE A 1 234 ? -6.129 1.087 25.199 1.00 96.12 234 PHE A N 1
ATOM 1703 C CA . PHE A 1 234 ? -5.621 1.965 24.154 1.00 96.12 234 PHE A CA 1
ATOM 1704 C C . PHE A 1 234 ? -5.114 1.133 22.980 1.00 96.12 234 PHE A C 1
ATOM 1706 O O . PHE A 1 234 ? -4.157 0.375 23.107 1.00 96.12 234 PHE A O 1
ATOM 1713 N N . PHE A 1 235 ? -5.780 1.248 21.841 1.00 93.00 235 PHE A N 1
ATOM 1714 C CA . PHE A 1 235 ? -5.469 0.489 20.637 1.00 93.00 235 PHE A CA 1
ATOM 1715 C C . PHE A 1 235 ? -4.547 1.327 19.759 1.00 93.00 235 PHE A C 1
ATOM 1717 O O . PHE A 1 235 ? -4.950 2.389 19.285 1.00 93.00 235 PHE A O 1
ATOM 1724 N N . VAL A 1 236 ? -3.307 0.877 19.577 1.00 91.00 236 VAL A N 1
ATOM 1725 C CA . VAL A 1 236 ? -2.315 1.602 18.778 1.00 91.00 236 VAL A CA 1
ATOM 1726 C C . VAL A 1 236 ? -2.702 1.535 17.304 1.00 91.00 236 VAL A C 1
ATOM 1728 O O . VAL A 1 236 ? -2.964 0.452 16.776 1.00 91.00 236 VAL A O 1
ATOM 1731 N N . THR A 1 237 ? -2.721 2.694 16.646 1.00 85.81 237 THR A N 1
ATOM 1732 C CA . THR A 1 237 ? -3.081 2.835 15.224 1.00 85.81 237 THR A CA 1
ATOM 1733 C C . THR A 1 237 ? -2.010 3.551 14.394 1.00 85.81 237 THR A C 1
ATOM 1735 O O . THR A 1 237 ? -2.280 3.963 13.270 1.00 85.81 237 THR A O 1
ATOM 1738 N N . THR A 1 238 ? -0.798 3.747 14.927 1.00 80.31 238 THR A N 1
ATOM 1739 C CA . THR A 1 238 ? 0.309 4.372 14.181 1.00 80.31 238 THR A CA 1
ATOM 1740 C C . THR A 1 238 ? 0.967 3.370 13.238 1.00 80.31 238 THR A C 1
ATOM 1742 O O . THR A 1 238 ? 1.421 2.309 13.673 1.00 80.31 238 THR A O 1
ATOM 1745 N N . LEU A 1 239 ? 1.060 3.724 11.955 1.00 81.00 239 LEU A N 1
ATOM 1746 C CA . LEU A 1 239 ? 1.567 2.830 10.912 1.00 81.00 239 LEU A CA 1
ATOM 1747 C C . LEU A 1 239 ? 3.053 3.057 10.555 1.00 81.00 239 LEU A C 1
ATOM 1749 O O . LEU A 1 239 ? 3.731 2.118 10.152 1.00 81.00 239 LEU A O 1
ATOM 1753 N N . ALA A 1 240 ? 3.588 4.269 10.754 1.00 82.62 240 ALA A N 1
ATOM 1754 C CA . ALA A 1 240 ? 4.941 4.632 10.310 1.00 82.62 240 ALA A CA 1
ATOM 1755 C C . ALA A 1 240 ? 6.074 3.720 10.841 1.00 82.62 240 ALA A C 1
ATOM 1757 O O . ALA A 1 240 ? 6.930 3.347 10.041 1.00 82.62 240 ALA A O 1
ATOM 1758 N N . PRO A 1 241 ? 6.105 3.288 12.125 1.00 81.12 241 PRO A N 1
ATOM 1759 C CA . PRO A 1 241 ? 7.146 2.373 12.601 1.00 81.12 241 PRO A CA 1
ATOM 1760 C C . PRO A 1 241 ? 7.203 1.051 11.838 1.00 81.12 241 PRO A C 1
ATOM 1762 O O . PRO A 1 241 ? 8.284 0.624 11.446 1.00 81.12 241 PRO A O 1
ATOM 1765 N N . GLN A 1 242 ? 6.040 0.456 11.569 1.00 82.25 242 GLN A N 1
ATOM 1766 C CA . GLN A 1 242 ? 5.934 -0.766 10.777 1.00 82.25 242 GLN A CA 1
ATOM 1767 C C . GLN A 1 242 ? 6.400 -0.530 9.336 1.00 82.25 242 GLN A C 1
ATOM 1769 O O . GLN A 1 242 ? 7.155 -1.333 8.790 1.00 82.25 242 GLN A O 1
ATOM 1774 N N . GLY A 1 243 ? 6.001 0.596 8.738 1.00 90.19 243 GLY A N 1
ATOM 1775 C CA . GLY A 1 243 ? 6.454 0.976 7.405 1.00 90.19 243 GLY A CA 1
ATOM 1776 C C . GLY A 1 243 ? 7.973 1.104 7.322 1.00 90.19 243 GLY A C 1
ATOM 1777 O O . GLY A 1 243 ? 8.566 0.575 6.389 1.00 90.19 243 GLY A O 1
ATOM 1778 N N . ARG A 1 244 ? 8.628 1.725 8.315 1.00 91.75 244 ARG A N 1
ATOM 1779 C CA . ARG A 1 244 ? 10.097 1.852 8.353 1.00 91.75 244 ARG A CA 1
ATOM 1780 C C . ARG A 1 244 ? 10.800 0.499 8.341 1.00 91.75 244 ARG A C 1
ATOM 1782 O O . ARG A 1 244 ? 11.699 0.306 7.531 1.00 91.75 244 ARG A O 1
ATOM 1789 N N . GLU A 1 245 ? 10.375 -0.430 9.195 1.00 89.44 245 GLU A N 1
ATOM 1790 C CA . GLU A 1 245 ? 10.964 -1.776 9.270 1.00 89.44 245 GLU A CA 1
ATOM 1791 C C . GLU A 1 245 ? 10.817 -2.528 7.939 1.00 89.44 245 GLU A C 1
ATOM 1793 O O . GLU A 1 245 ? 11.746 -3.187 7.474 1.00 89.44 245 GLU A O 1
ATOM 1798 N N . ARG A 1 246 ? 9.665 -2.388 7.273 1.00 93.00 246 ARG A N 1
ATOM 1799 C CA . ARG A 1 246 ? 9.424 -3.012 5.966 1.00 93.00 246 ARG A CA 1
ATOM 1800 C C . ARG A 1 246 ? 10.219 -2.349 4.837 1.00 93.00 246 ARG A C 1
ATOM 1802 O O . ARG A 1 246 ? 10.719 -3.054 3.964 1.00 93.00 246 ARG A O 1
ATOM 1809 N N . ILE A 1 247 ? 10.366 -1.021 4.856 1.00 96.69 247 ILE A N 1
ATOM 1810 C CA . ILE A 1 247 ? 11.216 -0.282 3.906 1.00 96.69 247 ILE A CA 1
ATOM 1811 C C . ILE A 1 247 ? 12.676 -0.721 4.059 1.00 96.69 247 ILE A C 1
ATOM 1813 O O . ILE A 1 247 ? 13.339 -0.960 3.052 1.00 96.69 247 ILE A O 1
ATOM 1817 N N . GLU A 1 248 ? 13.166 -0.856 5.296 1.00 95.56 248 GLU A N 1
ATOM 1818 C CA . GLU A 1 248 ? 14.523 -1.329 5.598 1.00 95.56 248 GLU A CA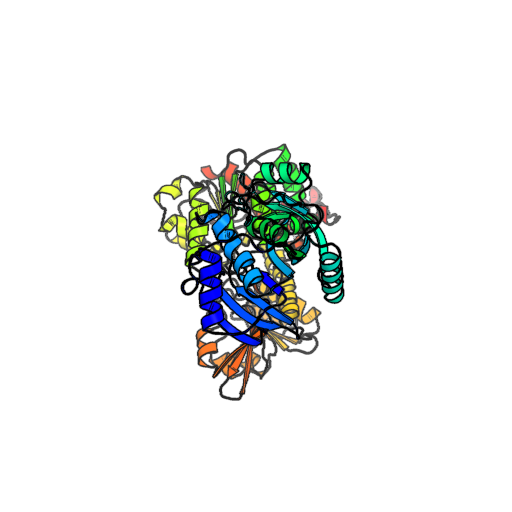 1
ATOM 1819 C C . GLU A 1 248 ? 14.742 -2.769 5.119 1.00 95.56 248 GLU A C 1
ATOM 1821 O O . GLU A 1 248 ? 15.752 -3.057 4.479 1.00 95.56 248 GLU A O 1
ATOM 1826 N N . TRP A 1 249 ? 13.771 -3.658 5.347 1.00 93.75 249 TRP A N 1
ATOM 1827 C CA . TRP A 1 249 ? 13.812 -5.018 4.811 1.00 93.75 249 TRP A CA 1
ATOM 1828 C C . TRP A 1 249 ? 13.925 -5.029 3.281 1.00 93.75 249 TRP A C 1
ATOM 1830 O O . TRP A 1 249 ? 14.804 -5.691 2.731 1.00 93.75 249 TRP A O 1
ATOM 1840 N N . ALA A 1 250 ? 13.071 -4.267 2.589 1.00 96.38 250 ALA A N 1
ATOM 1841 C CA . ALA A 1 250 ? 13.116 -4.173 1.131 1.00 96.38 250 ALA A CA 1
ATOM 1842 C C . ALA A 1 250 ? 14.443 -3.582 0.633 1.00 96.38 250 ALA A C 1
ATOM 1844 O O . ALA A 1 250 ? 14.977 -4.060 -0.364 1.00 96.38 250 ALA A O 1
ATOM 1845 N N . ALA A 1 251 ? 15.018 -2.612 1.352 1.00 96.62 251 ALA A N 1
ATOM 1846 C CA . ALA A 1 251 ? 16.317 -2.031 1.020 1.00 96.62 251 ALA A CA 1
ATOM 1847 C C . ALA A 1 251 ? 17.436 -3.086 0.985 1.00 96.62 251 ALA A C 1
ATOM 1849 O O . ALA A 1 251 ? 18.310 -3.022 0.121 1.00 96.62 251 ALA A O 1
ATOM 1850 N N . GLY A 1 252 ? 17.387 -4.085 1.876 1.00 95.62 252 GLY A N 1
ATOM 1851 C CA . GLY A 1 252 ? 18.334 -5.207 1.891 1.00 95.62 252 GLY A CA 1
ATOM 1852 C C . GLY A 1 252 ? 18.298 -6.067 0.621 1.00 95.62 252 GLY A C 1
ATOM 1853 O O . GLY A 1 252 ? 19.317 -6.628 0.228 1.00 95.62 252 GLY A O 1
ATOM 1854 N N . GLU A 1 253 ? 17.152 -6.108 -0.059 1.00 95.94 253 GLU A N 1
ATOM 1855 C CA . GLU A 1 253 ? 16.956 -6.803 -1.335 1.00 95.94 253 GLU A CA 1
ATOM 1856 C C . GLU A 1 253 ? 17.107 -5.871 -2.551 1.00 95.94 253 GLU A C 1
ATOM 1858 O O . GLU A 1 253 ? 16.994 -6.329 -3.687 1.00 95.94 253 GLU A O 1
ATOM 1863 N N . MET A 1 254 ? 17.404 -4.580 -2.343 1.00 97.31 254 MET A N 1
ATOM 1864 C CA . MET A 1 254 ? 17.590 -3.571 -3.398 1.00 97.31 254 MET A CA 1
ATOM 1865 C C . MET A 1 254 ? 19.021 -2.992 -3.430 1.00 97.31 254 MET A C 1
ATOM 1867 O O . MET A 1 254 ? 19.220 -1.780 -3.280 1.00 97.31 254 MET A O 1
ATOM 1871 N N . PRO A 1 255 ? 20.057 -3.836 -3.593 1.00 96.44 255 PRO A N 1
ATOM 1872 C CA . PRO A 1 255 ? 21.445 -3.399 -3.506 1.00 96.44 255 PRO A CA 1
ATOM 1873 C C . PRO A 1 255 ? 21.878 -2.464 -4.643 1.00 96.44 255 PRO A C 1
ATOM 1875 O O . PRO A 1 255 ? 22.770 -1.646 -4.425 1.00 96.44 255 PRO A O 1
ATOM 1878 N N . VAL A 1 256 ? 21.288 -2.545 -5.843 1.00 96.94 256 VAL A N 1
ATOM 1879 C CA . VAL A 1 256 ? 21.654 -1.642 -6.951 1.00 96.94 256 VAL A CA 1
ATOM 1880 C C . VAL A 1 256 ? 21.221 -0.220 -6.623 1.00 96.94 256 VAL A C 1
ATOM 1882 O O . VAL A 1 256 ? 22.030 0.707 -6.691 1.00 96.94 256 VAL A O 1
ATOM 1885 N N . LEU A 1 257 ? 19.971 -0.051 -6.196 1.00 97.19 257 LEU A N 1
ATOM 1886 C CA . LEU A 1 257 ? 19.457 1.239 -5.759 1.00 97.19 257 LEU A CA 1
ATOM 1887 C C . LEU A 1 257 ? 20.181 1.740 -4.501 1.00 97.19 257 LEU A C 1
ATOM 1889 O O . LEU A 1 257 ? 20.435 2.938 -4.385 1.00 97.19 257 LEU A O 1
ATOM 1893 N N . GLY A 1 258 ? 20.584 0.837 -3.600 1.00 96.88 258 GLY A N 1
ATOM 1894 C CA . GLY A 1 258 ? 21.459 1.150 -2.466 1.00 96.88 258 GLY A CA 1
ATOM 1895 C C . GLY A 1 258 ? 22.793 1.773 -2.896 1.00 96.88 258 GLY A C 1
ATOM 1896 O O . GLY A 1 258 ? 23.155 2.844 -2.411 1.00 96.88 258 GLY A O 1
ATOM 1897 N N . LEU A 1 259 ? 23.484 1.172 -3.872 1.00 95.69 259 LEU A N 1
ATOM 1898 C CA . LEU A 1 259 ? 24.733 1.712 -4.431 1.00 95.69 259 LEU A CA 1
ATOM 1899 C C . LEU A 1 259 ? 24.526 3.075 -5.112 1.00 95.69 259 LEU A C 1
ATOM 1901 O O . LEU A 1 259 ? 25.354 3.977 -4.965 1.00 95.69 259 LEU A O 1
ATOM 1905 N N . ILE A 1 260 ? 23.414 3.249 -5.832 1.00 97.12 260 ILE A N 1
ATOM 1906 C CA . ILE A 1 260 ? 23.054 4.535 -6.449 1.00 97.12 260 ILE A CA 1
ATOM 1907 C C . ILE A 1 260 ? 22.801 5.589 -5.372 1.00 97.12 260 ILE A C 1
ATOM 1909 O O . ILE A 1 260 ? 23.311 6.702 -5.483 1.00 97.12 260 ILE A O 1
ATOM 1913 N N . ARG A 1 261 ? 22.074 5.239 -4.307 1.00 97.69 261 ARG A N 1
ATOM 1914 C CA . ARG A 1 261 ? 21.801 6.123 -3.171 1.00 97.69 261 ARG A CA 1
ATOM 1915 C C . ARG A 1 261 ? 23.088 6.577 -2.483 1.00 97.69 261 ARG A C 1
ATOM 1917 O O . ARG A 1 261 ? 23.224 7.766 -2.217 1.00 97.69 261 ARG A O 1
ATOM 1924 N N . GLU A 1 262 ? 24.041 5.676 -2.240 1.00 97.31 262 GLU A N 1
ATOM 1925 C CA . GLU A 1 262 ? 25.348 6.027 -1.658 1.00 97.31 262 GLU A CA 1
ATOM 1926 C C . GLU A 1 262 ? 26.138 7.017 -2.527 1.00 97.31 262 GLU A C 1
ATOM 1928 O O . GLU A 1 262 ? 26.842 7.887 -2.006 1.00 97.31 262 GLU A O 1
ATOM 1933 N N . ARG A 1 263 ? 26.052 6.884 -3.857 1.00 97.50 263 ARG A N 1
ATOM 1934 C CA . ARG A 1 263 ? 26.652 7.840 -4.797 1.00 97.50 263 ARG A CA 1
ATOM 1935 C C . ARG A 1 263 ? 25.913 9.176 -4.758 1.00 97.50 263 ARG A C 1
ATOM 1937 O O . ARG A 1 263 ? 26.544 10.218 -4.610 1.00 97.50 263 ARG A O 1
ATOM 1944 N N . PHE A 1 264 ? 24.586 9.140 -4.838 1.00 98.25 264 PHE A N 1
ATOM 1945 C CA . PHE A 1 264 ? 23.722 10.318 -4.809 1.00 98.25 264 PHE A CA 1
ATOM 1946 C C . PHE A 1 264 ? 23.892 11.139 -3.531 1.00 98.25 264 PHE A C 1
ATOM 1948 O O . PHE A 1 264 ? 23.949 12.360 -3.615 1.00 98.25 264 PHE A O 1
ATOM 1955 N N . GLU A 1 265 ? 24.080 10.501 -2.377 1.00 97.69 265 GLU A N 1
ATOM 1956 C CA . GLU A 1 265 ? 24.354 11.196 -1.115 1.00 97.69 265 GLU A CA 1
ATOM 1957 C C . GLU A 1 265 ? 25.663 12.008 -1.149 1.00 97.69 265 GLU A C 1
ATOM 1959 O O . GLU A 1 265 ? 25.754 13.068 -0.527 1.00 97.69 265 GLU A O 1
ATOM 1964 N N . LYS A 1 266 ? 26.670 11.541 -1.900 1.00 97.94 266 LYS A N 1
ATOM 1965 C CA . LYS A 1 266 ? 27.975 12.209 -2.042 1.00 97.94 266 LYS A CA 1
ATOM 1966 C C . LYS A 1 266 ? 27.967 13.282 -3.125 1.00 97.94 266 LYS A C 1
ATOM 1968 O O . LYS A 1 266 ? 28.510 14.362 -2.915 1.00 97.94 266 LYS A O 1
ATOM 1973 N N . GLU A 1 267 ? 27.404 12.961 -4.286 1.00 97.94 267 GLU A N 1
ATOM 1974 C CA . GLU A 1 267 ? 27.470 13.799 -5.489 1.00 97.94 267 GLU A CA 1
ATOM 1975 C C . GLU A 1 267 ? 26.335 14.825 -5.558 1.00 97.94 267 GLU A C 1
ATOM 1977 O O . GLU A 1 267 ? 26.497 15.866 -6.190 1.00 97.94 267 GLU A O 1
ATOM 1982 N N . ARG A 1 268 ? 25.207 14.546 -4.891 1.00 98.00 268 ARG A N 1
ATOM 1983 C CA . ARG A 1 268 ? 23.976 15.350 -4.890 1.00 98.00 268 ARG A CA 1
ATOM 1984 C C . ARG A 1 268 ? 23.577 15.859 -6.291 1.00 98.00 268 ARG A C 1
ATOM 1986 O O . ARG A 1 268 ? 23.393 17.063 -6.477 1.00 98.00 268 ARG A O 1
ATOM 1993 N N . PRO A 1 269 ? 23.435 14.969 -7.296 1.00 97.94 269 PRO A N 1
ATOM 1994 C CA . PRO A 1 269 ? 23.215 15.386 -8.684 1.00 97.94 269 PRO A CA 1
ATOM 1995 C C . PRO A 1 269 ? 21.832 16.004 -8.943 1.00 97.94 269 PRO A C 1
ATOM 1997 O O . PRO A 1 269 ? 21.602 16.571 -10.009 1.00 97.94 269 PRO A O 1
ATOM 2000 N N . LEU A 1 270 ? 20.906 15.903 -7.987 1.00 98.38 270 LEU A N 1
ATOM 2001 C CA . LEU A 1 270 ? 19.522 16.369 -8.087 1.00 98.38 270 LEU A CA 1
ATOM 2002 C C . LEU A 1 270 ? 19.244 17.577 -7.177 1.00 98.38 270 LEU A C 1
ATOM 2004 O O . LEU A 1 270 ? 18.086 17.863 -6.874 1.00 98.38 270 LEU A O 1
ATOM 2008 N N . GLU A 1 271 ? 20.287 18.276 -6.720 1.00 98.12 271 GLU A N 1
ATOM 2009 C CA . GLU A 1 271 ? 20.159 19.440 -5.840 1.00 98.12 271 GLU A CA 1
ATOM 2010 C C . GLU A 1 271 ? 19.182 20.483 -6.406 1.00 98.12 271 GLU A C 1
ATOM 2012 O O . GLU A 1 271 ? 19.376 21.018 -7.500 1.00 98.12 271 GLU A O 1
ATOM 2017 N N . GLY A 1 272 ? 18.134 20.794 -5.638 1.00 95.12 272 GLY A N 1
ATOM 2018 C CA . GLY A 1 272 ? 17.142 21.812 -5.996 1.00 95.12 272 GLY A CA 1
ATOM 2019 C C . GLY A 1 272 ? 16.156 21.398 -7.095 1.00 95.12 272 GLY A C 1
ATOM 2020 O O . GLY A 1 272 ? 15.379 22.239 -7.552 1.00 95.12 272 GLY A O 1
ATOM 2021 N N . VAL A 1 273 ? 16.167 20.131 -7.522 1.00 98.31 273 VAL A N 1
ATOM 2022 C CA . VAL A 1 273 ? 15.200 19.583 -8.482 1.00 98.31 273 VAL A CA 1
ATOM 2023 C C . VAL A 1 273 ? 13.945 19.127 -7.740 1.00 98.31 273 VAL A C 1
ATOM 2025 O O . VAL A 1 273 ? 14.025 18.321 -6.812 1.00 98.31 273 VAL A O 1
ATOM 2028 N N . ARG A 1 274 ? 12.773 19.603 -8.174 1.00 98.62 274 ARG A N 1
ATOM 2029 C CA . ARG A 1 274 ? 11.472 19.122 -7.677 1.00 98.62 274 ARG A CA 1
ATOM 2030 C C . ARG A 1 274 ? 10.943 17.981 -8.537 1.00 98.62 274 ARG A C 1
ATOM 2032 O O . ARG A 1 274 ? 10.791 18.141 -9.749 1.00 98.62 274 ARG A O 1
ATOM 2039 N N . ILE A 1 275 ? 10.627 16.852 -7.916 1.00 98.75 275 ILE A N 1
ATOM 2040 C CA . ILE A 1 275 ? 10.133 15.641 -8.572 1.00 98.75 275 ILE A CA 1
ATOM 2041 C C . ILE A 1 275 ? 8.723 15.341 -8.068 1.00 98.75 275 ILE A C 1
ATOM 2043 O O . ILE A 1 275 ? 8.507 15.161 -6.869 1.00 98.75 275 ILE A O 1
ATOM 2047 N N . GLY A 1 276 ? 7.773 15.258 -8.996 1.00 98.62 276 GLY A N 1
ATOM 2048 C CA . GLY A 1 276 ? 6.428 14.753 -8.738 1.00 98.62 276 GLY A CA 1
ATOM 2049 C C . GLY A 1 276 ? 6.337 13.320 -9.237 1.00 98.62 276 GLY A C 1
ATOM 2050 O O . GLY A 1 276 ? 6.628 13.073 -10.407 1.00 98.62 276 GLY A O 1
ATOM 2051 N N . ALA A 1 277 ? 5.963 12.390 -8.363 1.00 98.56 277 ALA A N 1
ATOM 2052 C CA . ALA A 1 277 ? 5.843 10.973 -8.672 1.00 98.56 277 ALA A CA 1
ATOM 2053 C C . ALA A 1 277 ? 4.392 10.487 -8.519 1.00 98.56 277 ALA A C 1
ATOM 2055 O O . ALA A 1 277 ? 3.739 10.755 -7.507 1.00 98.56 277 ALA A O 1
ATOM 2056 N N . CYS A 1 278 ? 3.906 9.743 -9.509 1.00 98.19 278 CYS A N 1
ATOM 2057 C CA . CYS A 1 278 ? 2.647 9.004 -9.482 1.00 98.19 278 CYS A CA 1
ATOM 2058 C C . CYS A 1 278 ? 2.976 7.530 -9.729 1.00 98.19 278 CYS A C 1
ATOM 2060 O O . CYS A 1 278 ? 3.173 7.117 -10.865 1.00 98.19 278 CYS A O 1
ATOM 2062 N N . LEU A 1 279 ? 3.136 6.764 -8.647 1.00 97.19 279 LEU A N 1
ATOM 2063 C CA . LEU A 1 279 ? 3.604 5.372 -8.661 1.00 97.19 279 LEU A CA 1
ATOM 2064 C C . LEU A 1 279 ? 2.833 4.552 -7.620 1.00 97.19 279 LEU A C 1
ATOM 2066 O O . LEU A 1 279 ? 2.219 5.105 -6.708 1.00 97.19 279 LEU A O 1
ATOM 2070 N N . HIS A 1 280 ? 2.907 3.223 -7.672 1.00 95.06 280 HIS A N 1
ATOM 2071 C CA . HIS A 1 280 ? 2.418 2.391 -6.571 1.00 95.06 280 HIS A CA 1
ATOM 2072 C C . HIS A 1 280 ? 3.170 2.725 -5.270 1.00 95.06 280 HIS A C 1
ATOM 2074 O O . HIS A 1 280 ? 4.399 2.681 -5.232 1.00 95.06 280 HIS A O 1
ATOM 2080 N N . VAL A 1 281 ? 2.460 3.042 -4.182 1.00 96.31 281 VAL A N 1
ATOM 2081 C CA . VAL A 1 281 ? 3.096 3.403 -2.900 1.00 96.31 281 VAL A CA 1
ATOM 2082 C C . VAL A 1 281 ? 3.416 2.139 -2.098 1.00 96.31 281 VAL A C 1
ATOM 2084 O O . VAL A 1 281 ? 2.614 1.678 -1.283 1.00 96.31 281 VAL A O 1
ATOM 2087 N N . THR A 1 282 ? 4.594 1.569 -2.359 1.00 95.62 282 THR A N 1
ATOM 2088 C CA . THR A 1 282 ? 5.111 0.332 -1.749 1.00 95.62 282 THR A CA 1
ATOM 2089 C C . THR A 1 282 ? 6.509 0.525 -1.156 1.00 95.62 282 THR A C 1
ATOM 2091 O O . THR A 1 282 ? 7.136 1.576 -1.322 1.00 95.62 282 THR A O 1
ATOM 2094 N N . THR A 1 283 ? 7.005 -0.485 -0.437 1.00 96.38 283 THR A N 1
ATOM 2095 C CA . THR A 1 283 ? 8.336 -0.494 0.190 1.00 96.38 283 THR A CA 1
ATOM 2096 C C . THR A 1 283 ? 9.472 -0.222 -0.793 1.00 96.38 283 THR A C 1
ATOM 2098 O O . THR A 1 283 ? 10.455 0.439 -0.455 1.00 96.38 283 THR A O 1
ATOM 2101 N N . GLU A 1 284 ? 9.331 -0.694 -2.024 1.00 96.62 284 GLU A N 1
ATOM 2102 C CA . GLU A 1 284 ? 10.292 -0.510 -3.103 1.00 96.62 284 GLU A CA 1
ATOM 2103 C C . GLU A 1 284 ? 10.286 0.950 -3.571 1.00 96.62 284 GLU A C 1
ATOM 2105 O O . GLU A 1 284 ? 11.341 1.582 -3.658 1.00 96.62 284 GLU A O 1
ATOM 2110 N N . THR A 1 285 ? 9.096 1.521 -3.795 1.00 97.75 285 THR A N 1
ATOM 2111 C CA . THR A 1 285 ? 8.939 2.925 -4.205 1.00 97.75 285 THR A CA 1
ATOM 2112 C C . THR A 1 285 ? 9.478 3.855 -3.132 1.00 97.75 285 THR A C 1
ATOM 2114 O O . THR A 1 285 ? 10.140 4.843 -3.439 1.00 97.75 285 THR A O 1
ATOM 2117 N N . ALA A 1 286 ? 9.275 3.519 -1.858 1.00 98.06 286 ALA A N 1
ATOM 2118 C CA . ALA A 1 286 ? 9.849 4.285 -0.766 1.00 98.06 286 ALA A CA 1
ATOM 2119 C C . ALA A 1 286 ? 11.382 4.343 -0.837 1.00 98.06 286 ALA A C 1
ATOM 2121 O O . ALA A 1 286 ? 11.960 5.413 -0.649 1.00 98.06 286 ALA A O 1
ATOM 2122 N N . ASN A 1 287 ? 12.045 3.234 -1.176 1.00 98.50 287 ASN A N 1
ATOM 2123 C CA . ASN A 1 287 ? 13.493 3.222 -1.381 1.00 98.50 287 ASN A CA 1
ATOM 2124 C C . ASN A 1 287 ? 13.925 4.088 -2.578 1.00 98.50 287 ASN A C 1
ATOM 2126 O O . ASN A 1 287 ? 14.944 4.775 -2.479 1.00 98.50 287 ASN A O 1
ATOM 2130 N N . LEU A 1 288 ? 13.132 4.148 -3.656 1.00 98.62 288 LEU A N 1
ATOM 2131 C CA . LEU A 1 288 ? 13.364 5.081 -4.768 1.00 98.62 288 LEU A CA 1
ATOM 2132 C C . LEU A 1 288 ? 13.245 6.542 -4.320 1.00 98.62 288 LEU A C 1
ATOM 2134 O O . LEU A 1 288 ? 14.152 7.333 -4.578 1.00 98.62 288 LEU A O 1
ATOM 2138 N N . MET A 1 289 ? 12.182 6.899 -3.594 1.00 98.62 289 MET A N 1
ATOM 2139 C CA . MET A 1 289 ? 11.999 8.266 -3.085 1.00 98.62 289 MET A CA 1
ATOM 2140 C C . MET A 1 289 ? 13.162 8.682 -2.172 1.00 98.62 289 MET A C 1
ATOM 2142 O O . MET A 1 289 ? 13.675 9.798 -2.277 1.00 98.62 289 MET A O 1
ATOM 2146 N N . LEU A 1 290 ? 13.621 7.775 -1.301 1.00 98.25 290 LEU A N 1
ATOM 2147 C CA . LEU A 1 290 ? 14.764 8.013 -0.417 1.00 98.25 290 LEU A CA 1
ATOM 2148 C C . LEU A 1 290 ? 16.083 8.158 -1.190 1.00 98.25 290 LEU A C 1
ATOM 2150 O O . LEU A 1 290 ? 16.909 8.985 -0.806 1.00 98.25 290 LEU A O 1
ATOM 2154 N N . ALA A 1 291 ? 16.283 7.403 -2.275 1.00 98.44 291 ALA A N 1
ATOM 2155 C CA . ALA A 1 291 ? 17.450 7.543 -3.145 1.00 98.44 291 ALA A CA 1
ATOM 2156 C C . ALA A 1 291 ? 17.457 8.898 -3.873 1.00 98.44 291 ALA A C 1
ATOM 2158 O O . ALA A 1 291 ? 18.455 9.613 -3.817 1.00 98.44 291 ALA A O 1
ATOM 2159 N N . LEU A 1 292 ? 16.334 9.298 -4.481 1.00 98.62 292 LEU A N 1
ATOM 2160 C CA . LEU A 1 292 ? 16.194 10.599 -5.150 1.00 98.62 292 LEU A CA 1
ATOM 2161 C C . LEU A 1 292 ? 16.446 11.763 -4.182 1.00 98.62 292 LEU A C 1
ATOM 2163 O O . LEU A 1 292 ? 17.193 12.691 -4.494 1.00 98.62 292 LEU A O 1
ATOM 2167 N N . ARG A 1 293 ? 15.889 11.681 -2.968 1.00 98.00 293 ARG A N 1
ATOM 2168 C CA . ARG A 1 293 ? 16.108 12.684 -1.921 1.00 98.00 293 ARG A CA 1
ATOM 2169 C C . ARG A 1 293 ? 17.558 12.727 -1.439 1.00 98.00 293 ARG A C 1
ATOM 2171 O O . ARG A 1 293 ? 18.075 13.813 -1.189 1.00 98.00 293 ARG A O 1
ATOM 2178 N N . ALA A 1 294 ? 18.234 11.579 -1.327 1.00 97.81 294 ALA A N 1
ATOM 2179 C CA . ALA A 1 294 ? 19.670 11.546 -1.033 1.00 97.81 294 ALA A CA 1
ATOM 2180 C C . ALA A 1 294 ? 20.480 12.293 -2.107 1.00 97.81 294 ALA A C 1
ATOM 2182 O O . ALA A 1 294 ? 21.460 12.953 -1.777 1.00 97.81 294 ALA A O 1
ATOM 2183 N N . GLY A 1 295 ? 20.006 12.274 -3.357 1.00 98.06 295 GLY A N 1
ATOM 2184 C CA . GLY A 1 295 ? 20.546 13.062 -4.465 1.00 98.06 295 GLY A CA 1
ATOM 2185 C C . GLY A 1 295 ? 20.303 14.570 -4.377 1.00 98.06 295 GLY A C 1
ATOM 2186 O O . GLY A 1 295 ? 20.810 15.287 -5.230 1.00 98.06 295 GLY A O 1
ATOM 2187 N N . GLY A 1 296 ? 19.566 15.066 -3.377 1.00 97.81 296 GLY A N 1
ATOM 2188 C CA . GLY A 1 296 ? 19.261 16.490 -3.195 1.00 97.81 296 GLY A CA 1
ATOM 2189 C C . GLY A 1 296 ? 17.902 16.935 -3.746 1.00 97.81 296 GLY A C 1
ATOM 2190 O O . GLY A 1 296 ? 17.586 18.122 -3.658 1.00 97.81 296 GLY A O 1
ATOM 2191 N N . ALA A 1 297 ? 17.094 16.010 -4.277 1.00 98.31 297 ALA A N 1
ATOM 2192 C CA . ALA A 1 297 ? 15.774 16.326 -4.815 1.00 98.31 297 ALA A CA 1
ATOM 2193 C C . ALA A 1 297 ? 14.732 16.605 -3.718 1.00 98.31 297 ALA A C 1
ATOM 2195 O O . ALA A 1 297 ? 14.717 15.966 -2.660 1.00 98.31 297 ALA A O 1
ATOM 2196 N N . GLU A 1 298 ? 13.789 17.490 -4.026 1.00 98.25 298 GLU A N 1
ATOM 2197 C CA . GLU A 1 298 ? 12.517 17.619 -3.315 1.00 98.25 298 GLU A CA 1
ATOM 2198 C C . GLU A 1 298 ? 11.491 16.709 -3.996 1.00 98.25 298 GLU A C 1
ATOM 2200 O O . GLU A 1 298 ? 11.235 16.849 -5.189 1.00 98.25 298 GLU A O 1
ATOM 2205 N N . VAL A 1 299 ? 10.915 15.757 -3.262 1.00 98.19 299 VAL A N 1
ATOM 2206 C CA . VAL A 1 299 ? 10.087 14.695 -3.852 1.00 98.19 299 VAL A CA 1
ATOM 2207 C C . VAL A 1 299 ? 8.689 14.715 -3.249 1.00 98.19 299 VAL A C 1
ATOM 2209 O O . VAL A 1 299 ? 8.560 14.723 -2.027 1.00 98.19 299 VAL A O 1
ATOM 2212 N N . ALA A 1 300 ? 7.659 14.675 -4.092 1.00 98.12 300 ALA A N 1
ATOM 2213 C CA . ALA A 1 300 ? 6.268 14.477 -3.697 1.00 98.12 300 ALA A CA 1
ATOM 2214 C C . ALA A 1 300 ? 5.676 13.268 -4.432 1.00 98.12 300 ALA A C 1
ATOM 2216 O O . ALA A 1 300 ? 5.907 13.094 -5.627 1.00 98.12 300 ALA A O 1
ATOM 2217 N N . LEU A 1 301 ? 4.918 12.436 -3.717 1.00 98.62 301 LEU A N 1
ATOM 2218 C CA . LEU A 1 301 ? 4.425 11.145 -4.197 1.00 98.62 301 LEU A CA 1
ATOM 2219 C C . LEU A 1 301 ? 2.899 11.049 -4.076 1.00 98.62 301 LEU A C 1
ATOM 2221 O O . LEU A 1 301 ? 2.326 11.447 -3.065 1.00 98.62 301 LEU A O 1
ATOM 2225 N N . CYS A 1 302 ? 2.248 10.454 -5.070 1.00 97.94 302 CYS A N 1
ATOM 2226 C CA . CYS A 1 302 ? 0.870 9.969 -5.002 1.00 97.94 302 CYS A CA 1
ATOM 2227 C C . CYS A 1 302 ? 0.763 8.562 -5.603 1.00 97.94 302 CYS A C 1
ATOM 2229 O O . CYS A 1 302 ? 1.683 8.105 -6.286 1.00 97.94 302 CYS A O 1
ATOM 2231 N N . ALA A 1 303 ? -0.342 7.870 -5.322 1.00 95.38 303 ALA A N 1
ATOM 2232 C CA . ALA A 1 303 ? -0.589 6.540 -5.866 1.00 95.38 303 ALA A CA 1
ATOM 2233 C C . ALA A 1 303 ? -0.947 6.591 -7.361 1.00 95.38 303 ALA A C 1
ATOM 2235 O O . ALA A 1 303 ? -1.672 7.485 -7.782 1.00 95.38 303 ALA A O 1
ATOM 2236 N N . SER A 1 304 ? -0.506 5.592 -8.133 1.00 92.75 304 SER A N 1
ATOM 2237 C CA . SER A 1 304 ? -0.967 5.331 -9.514 1.00 92.75 304 SER A CA 1
ATOM 2238 C C . SER A 1 304 ? -2.111 4.309 -9.592 1.00 92.75 304 SER A C 1
ATOM 2240 O O . SER A 1 304 ? -2.642 4.006 -10.658 1.00 92.75 304 SER A O 1
ATOM 2242 N N . ASN A 1 305 ? -2.503 3.716 -8.458 1.00 89.56 305 ASN A N 1
ATOM 2243 C CA . ASN A 1 305 ? -3.636 2.799 -8.406 1.00 89.56 305 ASN A CA 1
ATOM 2244 C C . ASN A 1 305 ? -4.291 2.781 -7.018 1.00 89.56 305 ASN A C 1
ATOM 2246 O O . ASN A 1 305 ? -3.584 2.508 -6.036 1.00 89.56 305 ASN A O 1
ATOM 2250 N N . PRO A 1 306 ? -5.630 2.914 -6.936 1.00 86.50 306 PRO A N 1
ATOM 2251 C CA . PRO A 1 306 ? -6.338 3.004 -5.664 1.00 86.50 306 PRO A CA 1
ATOM 2252 C C . PRO A 1 306 ? -6.127 1.845 -4.687 1.00 86.50 306 PRO A C 1
ATOM 2254 O O . PRO A 1 306 ? -6.234 2.032 -3.481 1.00 86.50 306 PRO A O 1
ATOM 2257 N N . LEU A 1 307 ? -5.845 0.626 -5.163 1.00 84.12 307 LEU A N 1
ATOM 2258 C CA . LEU A 1 307 ? -5.681 -0.550 -4.295 1.00 84.12 307 LEU A CA 1
ATOM 2259 C C . LEU A 1 307 ? -4.219 -0.891 -3.977 1.00 84.12 307 LEU A C 1
ATOM 2261 O O . LEU A 1 307 ? -3.975 -1.819 -3.202 1.00 84.12 307 LEU A O 1
ATOM 2265 N N . SER A 1 308 ? -3.263 -0.178 -4.574 1.00 87.38 308 SER A N 1
ATOM 2266 C CA . SER A 1 308 ? -1.839 -0.537 -4.512 1.00 87.38 308 SER A CA 1
ATOM 2267 C C . SER A 1 308 ? -1.103 0.001 -3.286 1.00 87.38 308 SER A C 1
ATOM 2269 O O . SER A 1 308 ? -0.087 -0.570 -2.893 1.00 87.38 308 SER A O 1
ATOM 2271 N N . THR A 1 309 ? -1.620 1.063 -2.667 1.00 92.31 309 THR A N 1
ATOM 2272 C CA . THR A 1 309 ? -0.993 1.714 -1.514 1.00 92.31 309 THR A CA 1
ATOM 2273 C C . THR A 1 309 ? -0.825 0.752 -0.343 1.00 92.31 309 THR A C 1
ATOM 2275 O O . THR A 1 309 ? -1.741 0.017 0.034 1.00 92.31 309 THR A O 1
ATOM 2278 N N . GLN A 1 310 ? 0.357 0.787 0.263 1.00 91.31 310 GLN A N 1
ATOM 2279 C CA . GLN A 1 310 ? 0.636 0.203 1.566 1.00 91.31 310 GLN A CA 1
ATOM 2280 C C . GLN A 1 310 ? 0.655 1.348 2.587 1.00 91.31 310 GLN A C 1
ATOM 2282 O O . GLN A 1 310 ? 1.608 2.125 2.639 1.00 91.31 310 GLN A O 1
ATOM 2287 N N . ASP A 1 311 ? -0.427 1.500 3.358 1.00 88.19 311 ASP A N 1
ATOM 2288 C CA . ASP A 1 311 ? -0.657 2.691 4.198 1.00 88.19 311 ASP A CA 1
ATOM 2289 C C . ASP A 1 311 ? 0.445 2.919 5.245 1.00 88.19 311 ASP A C 1
ATOM 2291 O O . ASP A 1 311 ? 0.750 4.053 5.615 1.00 88.19 311 ASP A O 1
ATOM 2295 N N . ASP A 1 312 ? 1.079 1.847 5.711 1.00 87.62 312 ASP A N 1
ATOM 2296 C CA . ASP A 1 312 ? 2.223 1.913 6.611 1.00 87.62 312 ASP A CA 1
ATOM 2297 C C . ASP A 1 312 ? 3.477 2.470 5.954 1.00 87.62 312 ASP A C 1
ATOM 2299 O O . ASP A 1 312 ? 4.173 3.286 6.562 1.00 87.62 312 ASP A O 1
ATOM 2303 N N . VAL A 1 313 ? 3.713 2.122 4.693 1.00 94.56 313 VAL A N 1
ATOM 2304 C CA . VAL A 1 313 ? 4.783 2.712 3.890 1.00 94.56 313 VAL A CA 1
ATOM 2305 C C . VAL A 1 313 ? 4.508 4.188 3.612 1.00 94.56 313 VAL A C 1
ATOM 2307 O O . VAL A 1 313 ? 5.406 5.011 3.787 1.00 94.56 313 VAL A O 1
ATOM 2310 N N . ALA A 1 314 ? 3.273 4.544 3.242 1.00 92.69 314 ALA A N 1
ATOM 2311 C CA . ALA A 1 314 ? 2.880 5.939 3.040 1.00 92.69 314 ALA A CA 1
ATOM 2312 C C . ALA A 1 314 ? 3.123 6.771 4.313 1.00 92.69 314 ALA A C 1
ATOM 2314 O O . ALA A 1 314 ? 3.747 7.832 4.261 1.00 92.69 314 ALA A O 1
ATOM 2315 N N . ALA A 1 315 ? 2.721 6.250 5.477 1.00 86.12 315 ALA A N 1
ATOM 2316 C CA . ALA A 1 315 ? 2.964 6.894 6.764 1.00 86.12 315 ALA A CA 1
ATOM 2317 C C . ALA A 1 315 ? 4.465 7.044 7.081 1.00 86.12 315 ALA A C 1
ATOM 2319 O O . ALA A 1 315 ? 4.885 8.088 7.584 1.00 86.12 315 ALA A O 1
ATOM 2320 N N . ALA A 1 316 ? 5.281 6.030 6.778 1.00 90.81 316 ALA A N 1
ATOM 2321 C CA . ALA A 1 316 ? 6.729 6.083 6.980 1.00 90.81 316 ALA A CA 1
ATOM 2322 C C . ALA A 1 316 ? 7.420 7.103 6.059 1.00 90.81 316 ALA A C 1
ATOM 2324 O O . ALA A 1 316 ? 8.340 7.791 6.497 1.00 90.81 316 ALA A O 1
ATOM 2325 N N . LEU A 1 317 ? 6.963 7.252 4.812 1.00 93.50 317 LEU A N 1
ATOM 2326 C CA . LEU A 1 317 ? 7.472 8.269 3.888 1.00 93.50 317 LEU A CA 1
ATOM 2327 C C . LEU A 1 317 ? 7.146 9.692 4.349 1.00 93.50 317 LEU A C 1
ATOM 2329 O O . LEU A 1 317 ? 8.030 10.551 4.336 1.00 93.50 317 LEU A O 1
ATOM 2333 N N . VAL A 1 318 ? 5.919 9.928 4.825 1.00 88.62 318 VAL A N 1
ATOM 2334 C CA . VAL A 1 318 ? 5.531 11.221 5.412 1.00 88.62 318 VAL A CA 1
ATOM 2335 C C . VAL A 1 318 ? 6.416 11.557 6.611 1.00 88.62 318 VAL A C 1
ATOM 2337 O O . VAL A 1 318 ? 6.940 12.667 6.692 1.00 88.62 318 VAL A O 1
ATOM 2340 N N . GLU A 1 319 ? 6.644 10.600 7.514 1.00 85.19 319 GLU A N 1
ATOM 2341 C CA . GLU A 1 319 ? 7.537 10.792 8.663 1.00 85.19 319 GLU A CA 1
ATOM 2342 C C . GLU A 1 319 ? 8.993 11.041 8.231 1.00 85.19 319 GLU A C 1
ATOM 2344 O O . GLU A 1 319 ? 9.684 11.876 8.817 1.00 85.19 319 GLU A O 1
ATOM 2349 N N . ALA A 1 320 ? 9.445 10.385 7.160 1.00 87.06 320 ALA A N 1
ATOM 2350 C CA . ALA A 1 320 ? 10.751 10.633 6.563 1.00 87.06 320 ALA A CA 1
ATOM 2351 C C . ALA A 1 320 ? 10.849 12.009 5.875 1.00 87.06 320 ALA A C 1
ATOM 2353 O O . ALA A 1 320 ? 11.945 12.397 5.474 1.00 87.06 320 ALA A O 1
ATOM 2354 N N . GLY A 1 321 ? 9.759 12.772 5.759 1.00 86.94 321 GLY A N 1
ATOM 2355 C CA . GLY A 1 321 ? 9.734 14.095 5.135 1.00 86.94 321 GLY A CA 1
ATOM 2356 C C . GLY A 1 321 ? 9.530 14.069 3.620 1.00 86.94 321 GLY A C 1
ATOM 2357 O O . GLY A 1 321 ? 9.959 15.003 2.947 1.00 86.94 321 GLY A O 1
ATOM 2358 N N . VAL A 1 322 ? 8.909 13.014 3.084 1.00 95.12 322 VAL A N 1
ATOM 2359 C CA . VAL A 1 322 ? 8.455 12.921 1.688 1.00 95.12 322 VAL A CA 1
ATOM 2360 C C . VAL A 1 322 ? 6.930 13.098 1.667 1.00 95.12 322 VAL A C 1
ATOM 2362 O O . VAL A 1 322 ? 6.212 12.177 2.074 1.00 95.12 322 VAL A O 1
ATOM 2365 N N . PRO A 1 323 ? 6.398 14.259 1.228 1.00 93.19 323 PRO A N 1
ATOM 2366 C CA . PRO A 1 323 ? 4.960 14.455 1.059 1.00 93.19 323 PRO A CA 1
ATOM 2367 C C . PRO A 1 323 ? 4.342 13.333 0.216 1.00 93.19 323 PRO A C 1
ATOM 2369 O O . PRO A 1 323 ? 4.651 13.200 -0.964 1.00 93.19 323 PRO A O 1
ATOM 2372 N N . THR A 1 324 ? 3.483 12.520 0.833 1.00 95.81 324 THR A N 1
ATOM 2373 C CA . THR A 1 324 ? 2.874 11.343 0.198 1.00 95.81 324 THR A CA 1
ATOM 2374 C C . THR A 1 324 ? 1.355 11.424 0.316 1.00 95.81 324 THR A C 1
ATOM 2376 O O . THR A 1 324 ? 0.816 11.405 1.420 1.00 95.81 324 THR A O 1
ATOM 2379 N N . GLN A 1 325 ? 0.676 11.540 -0.823 1.00 94.50 325 GLN A N 1
ATOM 2380 C CA . GLN A 1 325 ? -0.775 11.664 -0.962 1.00 94.50 325 GLN A CA 1
ATOM 2381 C C . GLN A 1 325 ? -1.332 10.339 -1.490 1.00 94.50 325 GLN A C 1
ATOM 2383 O O . GLN A 1 325 ? -1.463 10.141 -2.696 1.00 94.50 325 GLN A O 1
ATOM 2388 N N . ALA A 1 326 ? -1.559 9.382 -0.593 1.00 92.50 326 ALA A N 1
ATOM 2389 C CA . ALA A 1 326 ? -2.031 8.053 -0.963 1.00 92.50 326 ALA A CA 1
ATOM 2390 C C . ALA A 1 326 ? -2.669 7.344 0.231 1.00 92.50 326 ALA A C 1
ATOM 2392 O O . ALA A 1 326 ? -2.116 7.368 1.332 1.00 92.50 326 ALA A O 1
ATOM 2393 N N . ILE A 1 327 ? -3.793 6.671 -0.008 1.00 90.44 327 ILE A N 1
ATOM 2394 C CA . ILE A 1 327 ? -4.419 5.736 0.936 1.00 90.44 327 ILE A CA 1
ATOM 2395 C C . ILE A 1 327 ? -4.954 4.526 0.170 1.00 90.44 327 ILE A C 1
ATOM 2397 O O . ILE A 1 327 ? -5.402 4.649 -0.971 1.00 90.44 327 ILE A O 1
ATOM 2401 N N . LYS A 1 328 ? -4.909 3.340 0.774 1.00 86.19 328 LYS A N 1
ATOM 2402 C CA . LYS A 1 328 ? -5.441 2.126 0.156 1.00 86.19 328 LYS A CA 1
ATOM 2403 C C . LYS A 1 328 ? -6.967 2.166 0.106 1.00 86.19 328 LYS A C 1
ATOM 2405 O O . LYS A 1 328 ? -7.633 2.351 1.121 1.00 86.19 328 LYS A O 1
ATOM 2410 N N . GLY A 1 329 ? -7.526 1.894 -1.068 1.00 83.38 329 GLY A N 1
ATOM 2411 C CA . GLY A 1 329 ? -8.969 1.886 -1.300 1.00 83.38 329 GLY A CA 1
ATOM 2412 C C . GLY A 1 329 ? -9.570 3.271 -1.523 1.00 83.38 329 GLY A C 1
ATOM 2413 O O . GLY A 1 329 ? -10.749 3.453 -1.229 1.00 83.38 329 GLY A O 1
ATOM 2414 N N . GLU A 1 330 ? -8.788 4.239 -2.006 1.00 86.12 330 GLU A N 1
ATOM 2415 C CA . GLU A 1 330 ? -9.305 5.567 -2.348 1.00 86.12 330 GLU A CA 1
ATOM 2416 C C . GLU A 1 330 ? -10.361 5.526 -3.465 1.00 86.12 330 GLU A C 1
ATOM 2418 O O . GLU A 1 330 ? -10.342 4.674 -4.356 1.00 86.12 330 GLU A O 1
ATOM 2423 N N . ASP A 1 331 ? -11.314 6.456 -3.405 1.00 86.25 331 ASP A N 1
ATOM 2424 C CA . ASP A 1 331 ? -12.270 6.660 -4.489 1.00 86.25 331 ASP A CA 1
ATOM 2425 C C . ASP A 1 331 ? -11.659 7.486 -5.633 1.00 86.25 331 ASP A C 1
ATOM 2427 O O . ASP A 1 331 ? -10.577 8.064 -5.520 1.00 86.25 331 ASP A O 1
ATOM 2431 N N . HIS A 1 332 ? -12.370 7.531 -6.759 1.00 89.25 332 HIS A N 1
ATOM 2432 C CA . HIS A 1 332 ? -11.940 8.232 -7.968 1.00 89.25 332 HIS A CA 1
ATOM 2433 C C . HIS A 1 332 ? -11.625 9.718 -7.720 1.00 89.25 332 HIS A C 1
ATOM 2435 O O . HIS A 1 332 ? -10.617 10.233 -8.202 1.00 89.25 332 HIS A O 1
ATOM 2441 N N . ASP A 1 333 ? -12.465 10.411 -6.951 1.00 91.19 333 ASP A N 1
ATOM 2442 C CA . ASP A 1 333 ? -12.296 11.844 -6.703 1.00 91.19 333 ASP A CA 1
ATOM 2443 C C . ASP A 1 333 ? -11.086 12.111 -5.799 1.00 91.19 333 ASP A C 1
ATOM 2445 O O . ASP A 1 333 ? -10.346 13.077 -5.995 1.00 91.19 333 ASP A O 1
ATOM 2449 N N . THR A 1 334 ? -10.848 11.232 -4.825 1.00 88.75 334 THR A N 1
ATOM 2450 C CA . THR A 1 334 ? -9.674 11.268 -3.951 1.00 88.75 334 THR A CA 1
ATOM 2451 C C . THR A 1 334 ? -8.392 10.981 -4.721 1.00 88.75 334 THR A C 1
ATOM 2453 O O . THR A 1 334 ? -7.445 11.752 -4.578 1.00 88.75 334 THR A O 1
ATOM 2456 N N . TYR A 1 335 ? -8.391 9.964 -5.586 1.00 91.94 335 TYR A N 1
ATOM 2457 C CA . TYR A 1 335 ? -7.265 9.621 -6.459 1.00 91.94 335 TYR A CA 1
ATOM 2458 C C . TYR A 1 335 ? -6.790 10.832 -7.276 1.00 91.94 335 TYR A C 1
ATOM 2460 O O . TYR A 1 335 ? -5.639 11.259 -7.175 1.00 91.94 335 TYR A O 1
ATOM 2468 N N . PHE A 1 336 ? -7.697 11.480 -8.015 1.00 95.62 336 PHE A N 1
ATOM 2469 C CA . PHE A 1 336 ? -7.325 12.645 -8.822 1.00 95.62 336 PHE A CA 1
ATOM 2470 C C . PHE A 1 336 ? -6.958 13.868 -7.979 1.00 95.62 336 PHE A C 1
ATOM 2472 O O . PHE A 1 336 ? -6.068 14.629 -8.360 1.00 95.62 336 PHE A O 1
ATOM 2479 N N . ARG A 1 337 ? -7.573 14.054 -6.807 1.00 95.56 337 ARG A N 1
ATOM 2480 C CA . ARG A 1 337 ? -7.167 15.103 -5.861 1.00 95.56 337 ARG A CA 1
ATOM 2481 C C . ARG A 1 337 ? -5.739 14.897 -5.347 1.00 95.56 337 ARG A C 1
ATOM 2483 O O . ARG A 1 337 ? -5.029 15.883 -5.173 1.00 95.56 337 ARG A O 1
ATOM 2490 N N . HIS A 1 338 ? -5.301 13.659 -5.131 1.00 97.25 338 HIS A N 1
ATOM 2491 C CA . HIS A 1 338 ? -3.923 13.364 -4.736 1.00 97.25 338 HIS A CA 1
ATOM 2492 C C . HIS A 1 338 ? -2.915 13.689 -5.844 1.00 97.25 338 HIS A C 1
ATOM 2494 O O . HIS A 1 338 ? -1.898 14.324 -5.562 1.00 97.25 338 HIS A O 1
ATOM 2500 N N . ILE A 1 339 ? -3.229 13.361 -7.102 1.00 97.88 339 ILE A N 1
ATOM 2501 C CA . ILE A 1 339 ? -2.409 13.760 -8.259 1.00 97.88 339 ILE A CA 1
ATOM 2502 C C . ILE A 1 339 ? -2.299 15.292 -8.336 1.00 97.88 339 ILE A C 1
ATOM 2504 O O . ILE A 1 339 ? -1.207 15.837 -8.487 1.00 97.88 339 ILE A O 1
ATOM 2508 N N . GLN A 1 340 ? -3.416 16.007 -8.170 1.00 97.56 340 GLN A N 1
ATOM 2509 C CA . GLN A 1 340 ? -3.437 17.475 -8.159 1.00 97.56 340 GLN A CA 1
ATOM 2510 C C . GLN A 1 340 ? -2.564 18.052 -7.033 1.00 97.56 340 GLN A C 1
ATOM 2512 O O . GLN A 1 340 ? -1.803 18.984 -7.279 1.00 97.56 340 GLN A O 1
ATOM 2517 N N . ALA A 1 341 ? -2.612 17.465 -5.833 1.00 95.56 341 ALA A N 1
ATOM 2518 C CA . ALA A 1 341 ? -1.792 17.890 -4.699 1.00 95.56 341 ALA A CA 1
ATOM 2519 C C . ALA A 1 341 ? -0.285 17.683 -4.940 1.00 95.56 341 ALA A C 1
ATOM 2521 O O . ALA A 1 341 ? 0.525 18.492 -4.489 1.00 95.56 341 ALA A O 1
ATOM 2522 N N . VAL A 1 342 ? 0.111 16.640 -5.679 1.00 98.06 342 VAL A N 1
ATOM 2523 C CA . VAL A 1 342 ? 1.505 16.483 -6.131 1.00 98.06 342 VAL A CA 1
ATOM 2524 C C . VAL A 1 342 ? 1.865 17.554 -7.162 1.00 98.06 342 VAL A C 1
ATOM 2526 O O . VAL A 1 342 ? 2.924 18.170 -7.051 1.00 98.06 342 VAL A O 1
ATOM 2529 N N . LEU A 1 343 ? 0.987 17.848 -8.125 1.00 98.25 343 LEU A N 1
ATOM 2530 C CA . LEU A 1 343 ? 1.220 18.908 -9.114 1.00 98.25 343 LEU A CA 1
ATOM 2531 C C . LEU A 1 343 ? 1.280 20.313 -8.490 1.00 98.25 343 LEU A C 1
ATOM 2533 O O . LEU A 1 343 ? 1.989 21.167 -9.020 1.00 98.25 343 LEU A O 1
ATOM 2537 N N . ASP A 1 344 ? 0.624 20.553 -7.351 1.00 97.56 344 ASP A N 1
ATOM 2538 C CA . ASP A 1 344 ? 0.727 21.806 -6.581 1.00 97.56 344 ASP A CA 1
ATOM 2539 C C . ASP A 1 344 ? 2.140 22.072 -6.034 1.00 97.56 344 ASP A C 1
ATOM 2541 O O . ASP A 1 344 ? 2.456 23.198 -5.655 1.00 97.56 344 ASP A O 1
ATOM 2545 N N . THR A 1 345 ? 3.027 21.072 -6.043 1.00 96.69 345 THR A N 1
ATOM 2546 C CA . THR A 1 345 ? 4.447 21.252 -5.696 1.00 96.69 345 THR A CA 1
ATOM 2547 C C . THR A 1 345 ? 5.290 21.814 -6.847 1.00 96.69 345 THR A C 1
ATOM 2549 O O . THR A 1 345 ? 6.493 22.024 -6.690 1.00 96.69 345 THR A O 1
ATOM 2552 N N . HIS A 1 346 ? 4.677 22.094 -8.005 1.00 97.81 346 HIS A N 1
ATOM 2553 C CA . HIS A 1 346 ? 5.357 22.598 -9.200 1.00 97.81 346 HIS A CA 1
ATOM 2554 C C . HIS A 1 346 ? 6.560 21.729 -9.618 1.00 97.81 346 HIS A C 1
ATOM 2556 O O . HIS A 1 346 ? 7.691 22.234 -9.656 1.00 97.81 346 HIS A O 1
ATOM 2562 N N . PRO A 1 347 ? 6.359 20.420 -9.886 1.00 98.19 347 PRO A N 1
ATOM 2563 C CA . PRO A 1 347 ? 7.452 19.519 -10.227 1.00 98.19 347 PRO A CA 1
ATOM 2564 C C . PRO A 1 347 ? 8.136 19.928 -11.534 1.00 98.19 347 PRO A C 1
ATOM 2566 O O . PRO A 1 347 ? 7.487 20.318 -12.499 1.00 98.19 347 PRO A O 1
ATOM 2569 N N . GLN A 1 348 ? 9.461 19.806 -11.559 1.00 98.62 348 GLN A N 1
ATOM 2570 C CA . GLN A 1 348 ? 10.306 19.997 -12.741 1.00 98.62 348 GLN A CA 1
ATOM 2571 C C . GLN A 1 348 ? 10.572 18.676 -13.463 1.00 98.62 348 GLN A C 1
ATOM 2573 O O . GLN A 1 348 ? 10.886 18.679 -14.648 1.00 98.62 348 GLN A O 1
ATOM 2578 N N . ILE A 1 349 ? 10.453 17.551 -12.758 1.00 98.69 349 ILE A N 1
ATOM 2579 C CA . ILE A 1 349 ? 10.498 16.211 -13.335 1.00 98.69 349 ILE A CA 1
ATOM 2580 C C . ILE A 1 349 ? 9.223 15.468 -12.944 1.00 98.69 349 ILE A C 1
ATOM 2582 O O . ILE A 1 349 ? 8.864 15.432 -11.765 1.00 98.69 349 ILE A O 1
ATOM 2586 N N . THR A 1 350 ? 8.551 14.866 -13.925 1.00 98.50 350 THR A N 1
ATOM 2587 C CA . THR A 1 350 ? 7.414 13.965 -13.687 1.00 98.50 350 THR A CA 1
ATOM 2588 C C . THR A 1 350 ? 7.864 12.511 -13.755 1.00 98.50 350 THR A C 1
ATOM 2590 O O . THR A 1 350 ? 8.492 12.126 -14.735 1.00 98.50 350 THR A O 1
ATOM 2593 N N . MET A 1 351 ? 7.508 11.695 -12.772 1.00 98.56 351 MET A N 1
ATOM 2594 C CA . MET A 1 351 ? 7.755 10.251 -12.763 1.00 98.56 351 MET A CA 1
ATOM 2595 C C . MET A 1 351 ? 6.416 9.522 -12.689 1.00 98.56 351 MET A C 1
ATOM 2597 O O . MET A 1 351 ? 5.689 9.702 -11.715 1.00 98.56 351 MET A O 1
ATOM 2601 N N . ASP A 1 352 ? 6.064 8.762 -13.721 1.00 97.06 352 ASP A N 1
ATOM 2602 C CA . ASP A 1 352 ? 4.704 8.243 -13.902 1.00 97.06 352 ASP A CA 1
ATOM 2603 C C . ASP A 1 352 ? 4.688 6.719 -14.129 1.00 97.06 352 ASP A C 1
ATOM 2605 O O . ASP A 1 352 ? 5.623 6.129 -14.685 1.00 97.06 352 ASP A O 1
ATOM 2609 N N . ASP A 1 353 ? 3.601 6.096 -13.687 1.00 93.44 353 ASP A N 1
ATOM 2610 C CA . ASP A 1 353 ? 3.232 4.703 -13.927 1.00 93.44 353 ASP A CA 1
ATOM 2611 C C . ASP A 1 353 ? 1.780 4.709 -14.419 1.00 93.44 353 ASP A C 1
ATOM 2613 O O . ASP A 1 353 ? 0.837 4.852 -13.642 1.00 93.44 353 ASP A O 1
ATOM 2617 N N . GLY A 1 354 ? 1.607 4.633 -15.741 1.00 89.25 354 GLY A N 1
ATOM 2618 C CA . GLY A 1 354 ? 0.291 4.616 -16.395 1.00 89.25 354 GLY A CA 1
ATOM 2619 C C . GLY A 1 354 ? -0.115 5.927 -17.084 1.00 89.25 354 GLY A C 1
ATOM 2620 O O . GLY A 1 354 ? -1.147 5.962 -17.771 1.00 89.25 354 GLY A O 1
ATOM 2621 N N . CYS A 1 355 ? 0.730 6.964 -17.015 1.00 94.25 355 CYS A N 1
ATOM 2622 C CA . CYS A 1 355 ? 0.577 8.272 -17.669 1.00 94.25 355 CYS A CA 1
ATOM 2623 C C . CYS A 1 355 ? -0.575 9.146 -17.119 1.00 94.25 355 CYS A C 1
ATOM 2625 O O . CYS A 1 355 ? -1.023 10.091 -17.779 1.00 94.25 355 CYS A O 1
ATOM 2627 N N . ASP A 1 356 ? -1.093 8.870 -15.923 1.00 94.56 356 ASP A N 1
ATOM 2628 C CA . ASP A 1 356 ? -2.238 9.618 -15.391 1.00 94.56 356 ASP A CA 1
ATOM 2629 C C . ASP A 1 356 ? -1.853 11.036 -14.943 1.00 94.56 356 ASP A C 1
ATOM 2631 O O . ASP A 1 356 ? -2.575 11.994 -15.244 1.00 94.56 356 ASP A O 1
ATOM 2635 N N . MET A 1 357 ? -0.692 11.209 -14.305 1.00 97.31 357 MET A N 1
ATOM 2636 C CA . MET A 1 357 ? -0.215 12.527 -13.879 1.00 97.31 357 MET A CA 1
ATOM 2637 C C . MET A 1 357 ? 0.195 13.388 -15.076 1.00 97.31 357 MET A C 1
ATOM 2639 O O . MET A 1 357 ? -0.199 14.556 -15.152 1.00 97.31 357 MET A O 1
ATOM 2643 N N . VAL A 1 358 ? 0.927 12.824 -16.044 1.00 97.38 358 VAL A N 1
ATOM 2644 C CA . VAL A 1 358 ? 1.313 13.537 -17.273 1.00 97.38 358 VAL A CA 1
ATOM 2645 C C . VAL A 1 358 ? 0.077 13.943 -18.082 1.00 97.38 358 VAL A C 1
ATOM 2647 O O . VAL A 1 358 ? -0.000 15.083 -18.557 1.00 97.38 358 VAL A O 1
ATOM 2650 N N . SER A 1 359 ? -0.909 13.049 -18.212 1.00 96.19 359 SER A N 1
ATOM 2651 C CA . SER A 1 359 ? -2.167 13.338 -18.913 1.00 96.19 359 SER A CA 1
ATOM 2652 C C . SER A 1 359 ? -2.950 14.460 -18.233 1.00 96.19 359 SER A C 1
ATOM 2654 O O . SER A 1 359 ? -3.419 15.383 -18.906 1.00 96.19 359 SER A O 1
ATOM 2656 N N . LEU A 1 360 ? -3.077 14.414 -16.902 1.00 96.62 360 LEU A N 1
ATOM 2657 C CA . LEU A 1 360 ? -3.783 15.440 -16.140 1.00 96.62 360 LEU A CA 1
ATOM 2658 C C . LEU A 1 360 ? -3.082 16.798 -16.248 1.00 96.62 360 LEU A C 1
ATOM 2660 O O . LEU A 1 360 ? -3.744 17.805 -16.503 1.00 96.62 360 LEU A O 1
ATOM 2664 N N . LEU A 1 361 ? -1.752 16.828 -16.131 1.00 97.62 361 LEU A N 1
ATOM 2665 C CA . LEU A 1 361 ? -0.951 18.044 -16.276 1.00 97.62 361 LEU A CA 1
ATOM 2666 C C . LEU A 1 361 ? -1.176 18.711 -17.645 1.00 97.62 361 LEU A C 1
ATOM 2668 O O . LEU A 1 361 ? -1.453 19.909 -17.706 1.00 97.62 361 LEU A O 1
ATOM 2672 N N . HIS A 1 362 ? -1.136 17.945 -18.741 1.00 97.19 362 HIS A N 1
ATOM 2673 C CA . HIS A 1 362 ? -1.362 18.484 -20.090 1.00 97.19 362 HIS A CA 1
ATOM 2674 C C . HIS A 1 362 ? -2.805 18.954 -20.317 1.00 97.19 362 HIS A C 1
ATOM 2676 O O . HIS A 1 362 ? -3.025 19.935 -21.031 1.00 97.19 362 HIS A O 1
ATOM 2682 N N . ARG A 1 363 ? -3.793 18.263 -19.736 1.00 96.38 363 ARG A N 1
ATOM 2683 C CA . ARG A 1 363 ? -5.218 18.553 -19.946 1.00 96.38 363 ARG A CA 1
ATOM 2684 C C . ARG A 1 363 ? -5.720 19.715 -19.095 1.00 96.38 363 ARG A C 1
ATOM 2686 O O . ARG A 1 363 ? -6.465 20.556 -19.589 1.00 96.38 363 ARG A O 1
ATOM 2693 N N . GLU A 1 364 ? -5.355 19.734 -17.820 1.00 97.12 364 GLU A N 1
ATOM 2694 C CA . GLU A 1 364 ? -5.973 20.605 -16.814 1.00 97.12 364 GLU A CA 1
ATOM 2695 C C . GLU A 1 364 ? -5.050 21.731 -16.353 1.00 97.12 364 GLU A C 1
ATOM 2697 O O . GLU A 1 364 ? -5.533 22.771 -15.907 1.00 97.12 364 GLU A O 1
ATOM 2702 N N . ARG A 1 365 ? -3.729 21.570 -16.509 1.00 97.06 365 ARG A N 1
ATOM 2703 C CA . ARG A 1 365 ? -2.727 22.559 -16.086 1.00 97.06 365 ARG A CA 1
ATOM 2704 C C . ARG A 1 365 ? -1.734 22.929 -17.200 1.00 97.06 365 ARG A C 1
ATOM 2706 O O . ARG A 1 365 ? -0.529 22.995 -16.953 1.00 97.06 365 ARG A O 1
ATOM 2713 N N . PRO A 1 366 ? -2.192 23.265 -18.422 1.00 95.81 366 PRO A N 1
ATOM 2714 C CA . PRO A 1 366 ? -1.295 23.553 -19.544 1.00 95.81 366 PRO A CA 1
ATOM 2715 C C . PRO A 1 366 ? -0.341 24.733 -19.289 1.00 95.81 366 PRO A C 1
ATOM 2717 O O . PRO A 1 366 ? 0.728 24.789 -19.887 1.00 95.81 366 PRO A O 1
ATOM 2720 N N . GLY A 1 367 ? -0.699 25.665 -18.395 1.00 96.88 367 GLY A N 1
ATOM 2721 C CA . GLY A 1 367 ? 0.168 26.782 -18.003 1.00 96.88 367 GLY A CA 1
ATOM 2722 C C . GLY A 1 367 ? 1.384 26.376 -17.163 1.00 96.88 367 GLY A C 1
ATOM 2723 O O . GLY A 1 367 ? 2.368 27.106 -17.159 1.00 96.88 367 GLY A O 1
ATOM 2724 N N . GLN A 1 368 ? 1.329 25.219 -16.500 1.00 97.56 368 GLN A N 1
ATOM 2725 C CA . GLN A 1 368 ? 2.408 24.676 -15.670 1.00 97.56 368 GLN A CA 1
ATOM 2726 C C . GLN A 1 368 ? 3.382 23.806 -16.480 1.00 97.56 368 GLN A C 1
ATOM 2728 O O . GLN A 1 368 ? 4.542 23.663 -16.117 1.00 97.56 368 GLN A O 1
ATOM 2733 N N . VAL A 1 369 ? 2.936 23.248 -17.608 1.00 97.62 369 VAL A N 1
ATOM 2734 C CA . VAL A 1 369 ? 3.742 22.378 -18.483 1.00 97.62 369 VAL A CA 1
ATOM 2735 C C . VAL A 1 369 ? 5.130 22.953 -18.838 1.00 97.62 369 VAL A C 1
ATOM 2737 O O . VAL A 1 369 ? 6.087 22.183 -18.807 1.00 97.62 369 VAL A O 1
ATOM 2740 N N . PRO A 1 370 ? 5.306 24.264 -19.124 1.00 97.25 370 PRO A N 1
ATOM 2741 C CA . PRO A 1 370 ? 6.626 24.840 -19.415 1.00 97.25 370 PRO A CA 1
ATOM 2742 C C . PRO A 1 370 ? 7.628 24.808 -18.249 1.00 97.25 370 PRO A C 1
ATOM 2744 O O . PRO A 1 370 ? 8.808 25.076 -18.462 1.00 97.25 370 PRO A O 1
ATOM 2747 N N . GLU A 1 371 ? 7.177 24.530 -17.025 1.00 97.31 371 GLU A N 1
ATOM 2748 C CA . GLU A 1 371 ? 8.038 24.392 -15.845 1.00 97.31 371 GLU A CA 1
ATOM 2749 C C . GLU A 1 371 ? 8.720 23.013 -15.777 1.00 97.31 371 GLU A C 1
ATOM 2751 O O . GLU A 1 371 ? 9.699 22.845 -15.046 1.00 97.31 371 GLU A O 1
ATOM 2756 N N . VAL A 1 372 ? 8.220 22.036 -16.544 1.00 98.25 372 VAL A N 1
ATOM 2757 C CA . VAL A 1 372 ? 8.706 20.653 -16.557 1.00 98.25 372 VAL A CA 1
ATOM 2758 C C . VAL A 1 372 ? 9.857 20.496 -17.548 1.00 98.25 372 VAL A C 1
ATOM 2760 O O . VAL A 1 372 ? 9.725 20.769 -18.739 1.00 98.25 372 VAL A O 1
ATOM 2763 N N . LEU A 1 373 ? 10.992 20.015 -17.048 1.00 97.81 373 LEU A N 1
ATOM 2764 C CA . LEU A 1 373 ? 12.213 19.750 -17.809 1.00 97.81 373 LEU A CA 1
ATOM 2765 C C . LEU A 1 373 ? 12.125 18.427 -18.580 1.00 97.81 373 LEU A C 1
ATOM 2767 O O . LEU A 1 373 ? 12.677 18.300 -19.668 1.00 97.81 373 LEU A O 1
ATOM 2771 N N . GLY A 1 374 ? 11.441 17.436 -18.013 1.00 98.31 374 GLY A N 1
ATOM 2772 C CA . GLY A 1 374 ? 11.274 16.115 -18.603 1.00 98.31 374 GLY A CA 1
ATOM 2773 C C . GLY A 1 374 ? 10.534 15.163 -17.672 1.00 98.31 374 GLY A C 1
ATOM 2774 O O . GLY A 1 374 ? 10.128 15.537 -16.571 1.00 98.31 374 GLY A O 1
ATOM 2775 N N . GLY A 1 375 ? 10.374 13.914 -18.091 1.00 98.12 375 GLY A N 1
ATOM 2776 C CA . GLY A 1 375 ? 9.780 12.898 -17.235 1.00 98.12 375 GLY A CA 1
ATOM 2777 C C . GLY A 1 375 ? 10.178 11.473 -17.568 1.00 98.12 375 GLY A C 1
ATOM 2778 O O . GLY A 1 375 ? 10.841 11.215 -18.568 1.00 98.12 375 GLY A O 1
ATOM 2779 N N . THR A 1 376 ? 9.759 10.544 -16.724 1.00 98.38 376 THR A N 1
ATOM 2780 C CA . THR A 1 376 ? 9.982 9.110 -16.887 1.00 98.38 376 THR A CA 1
ATOM 2781 C C . THR A 1 376 ? 8.656 8.356 -16.827 1.00 98.38 376 THR A C 1
ATOM 2783 O O . THR A 1 376 ? 7.737 8.766 -16.121 1.00 98.38 376 THR A O 1
ATOM 2786 N N . GLU A 1 377 ? 8.546 7.261 -17.581 1.00 97.06 377 GLU A N 1
ATOM 2787 C CA . GLU A 1 377 ? 7.373 6.375 -17.567 1.00 97.06 377 GLU A CA 1
ATOM 2788 C C . GLU A 1 377 ? 7.801 4.903 -17.550 1.00 97.06 377 GLU A C 1
ATOM 2790 O O . GLU A 1 377 ? 8.605 4.462 -18.382 1.00 97.06 377 GLU A O 1
ATOM 2795 N N . GLU A 1 378 ? 7.244 4.133 -16.616 1.00 91.31 378 GLU A N 1
ATOM 2796 C CA . GLU A 1 378 ? 7.661 2.750 -16.353 1.00 91.31 378 GLU A CA 1
ATOM 2797 C C . GLU A 1 378 ? 6.813 1.679 -17.037 1.00 91.31 378 GLU A C 1
ATOM 2799 O O . GLU A 1 378 ? 7.257 0.536 -17.201 1.00 91.31 378 GLU A O 1
ATOM 2804 N N . THR A 1 379 ? 5.597 2.014 -17.466 1.00 87.06 379 THR A N 1
ATOM 2805 C CA . THR A 1 379 ? 4.644 1.013 -17.946 1.00 87.06 379 THR A CA 1
ATOM 2806 C C . THR A 1 379 ? 4.494 0.999 -19.451 1.00 87.06 379 THR A C 1
ATOM 2808 O O . THR A 1 379 ? 4.597 2.006 -20.146 1.00 87.06 379 THR A O 1
ATOM 2811 N N . THR A 1 380 ? 4.180 -0.183 -19.978 1.00 84.50 380 THR A N 1
ATOM 2812 C CA . THR A 1 380 ? 3.893 -0.350 -21.406 1.00 84.50 380 THR A CA 1
ATOM 2813 C C . THR A 1 380 ? 2.703 0.514 -21.830 1.00 84.50 380 THR A C 1
ATOM 2815 O O . THR A 1 380 ? 2.759 1.181 -22.861 1.00 84.50 380 THR A O 1
ATOM 2818 N N . THR A 1 381 ? 1.651 0.558 -21.012 1.00 84.12 381 THR A N 1
ATOM 2819 C CA . THR A 1 381 ? 0.440 1.329 -21.299 1.00 84.12 381 THR A CA 1
ATOM 2820 C C . THR A 1 381 ? 0.691 2.832 -21.293 1.00 84.12 381 THR A C 1
ATOM 2822 O O . THR A 1 381 ? 0.296 3.515 -22.240 1.00 84.12 381 THR A O 1
ATOM 2825 N N . GLY A 1 382 ? 1.392 3.349 -20.280 1.00 90.69 382 GLY A N 1
ATOM 2826 C CA . GLY A 1 382 ? 1.760 4.760 -20.231 1.00 90.69 382 GLY A CA 1
ATOM 2827 C C . GLY A 1 382 ? 2.637 5.163 -21.418 1.00 90.69 382 GLY A C 1
ATOM 2828 O O . GLY A 1 382 ? 2.366 6.167 -22.073 1.00 90.69 382 GLY A O 1
ATOM 2829 N N . VAL A 1 383 ? 3.603 4.324 -21.809 1.00 93.25 383 VAL A N 1
ATOM 2830 C CA . VAL A 1 383 ? 4.453 4.573 -22.988 1.00 93.25 383 VAL A CA 1
ATOM 2831 C C . VAL A 1 383 ? 3.648 4.622 -24.283 1.00 93.25 383 VAL A C 1
ATOM 2833 O O . VAL A 1 383 ? 3.899 5.492 -25.117 1.00 93.25 383 VAL A O 1
ATOM 2836 N N . ILE A 1 384 ? 2.673 3.727 -24.470 1.00 91.12 384 ILE A N 1
ATOM 2837 C CA . ILE A 1 384 ? 1.783 3.756 -25.643 1.00 91.12 384 ILE A CA 1
ATOM 2838 C C . ILE A 1 384 ? 1.017 5.084 -25.694 1.00 91.12 384 ILE A C 1
ATOM 2840 O O . ILE A 1 384 ? 0.991 5.732 -26.743 1.00 91.12 384 ILE A O 1
ATOM 2844 N N . ARG A 1 385 ? 0.451 5.527 -24.562 1.00 92.94 385 ARG A N 1
ATOM 2845 C CA . ARG A 1 385 ? -0.268 6.809 -24.457 1.00 92.94 385 ARG A CA 1
ATOM 2846 C C . ARG A 1 385 ? 0.651 7.994 -24.765 1.00 92.94 385 ARG A C 1
ATOM 2848 O O . ARG A 1 385 ? 0.288 8.848 -25.568 1.00 92.94 385 ARG A O 1
ATOM 2855 N N . LEU A 1 386 ? 1.865 8.011 -24.217 1.00 96.56 386 LEU A N 1
ATOM 2856 C CA . LEU A 1 386 ? 2.842 9.085 -24.432 1.00 96.56 386 LEU A CA 1
ATOM 2857 C C . LEU A 1 386 ? 3.360 9.132 -25.873 1.00 96.56 386 LEU A C 1
ATOM 2859 O O . LEU A 1 386 ? 3.528 10.215 -26.431 1.00 96.56 386 LEU A O 1
ATOM 2863 N N . ARG A 1 387 ? 3.567 7.976 -26.515 1.00 96.31 387 ARG A N 1
ATOM 2864 C CA . ARG A 1 387 ? 3.919 7.909 -27.943 1.00 96.31 387 ARG A CA 1
ATOM 2865 C C . ARG A 1 387 ? 2.778 8.417 -28.827 1.00 96.31 387 ARG A C 1
ATOM 2867 O O . ARG A 1 387 ? 3.053 9.127 -29.789 1.00 96.31 387 ARG A O 1
ATOM 2874 N N . ALA A 1 388 ? 1.522 8.118 -28.486 1.00 94.81 388 ALA A N 1
ATOM 2875 C CA . ALA A 1 388 ? 0.361 8.683 -29.176 1.00 94.81 388 ALA A CA 1
ATOM 2876 C C . ALA A 1 388 ? 0.288 10.211 -28.997 1.00 94.81 388 ALA A C 1
ATOM 2878 O O . ALA A 1 388 ? 0.193 10.938 -29.981 1.00 94.81 388 ALA A O 1
ATOM 2879 N N . MET A 1 389 ? 0.464 10.712 -27.767 1.00 95.88 389 MET A N 1
ATOM 2880 C CA . MET A 1 389 ? 0.539 12.155 -27.496 1.00 95.88 389 MET A CA 1
ATOM 2881 C C . MET A 1 389 ? 1.666 12.846 -28.278 1.00 95.88 389 MET A C 1
ATOM 2883 O O . MET A 1 389 ? 1.492 13.976 -28.736 1.00 95.88 389 MET A O 1
ATOM 2887 N N . ALA A 1 390 ? 2.823 12.195 -28.431 1.00 96.31 390 ALA A N 1
ATOM 2888 C CA . ALA A 1 390 ? 3.934 12.714 -29.226 1.00 96.31 390 ALA A CA 1
ATOM 2889 C C . ALA A 1 390 ? 3.604 12.738 -30.728 1.00 96.31 390 ALA A C 1
ATOM 2891 O O . ALA A 1 390 ? 3.870 13.739 -31.390 1.00 96.31 390 ALA A O 1
ATOM 2892 N N . ALA A 1 391 ? 2.986 11.676 -31.257 1.00 96.12 391 ALA A N 1
ATOM 2893 C CA . ALA A 1 391 ? 2.548 11.609 -32.653 1.00 96.12 391 ALA A CA 1
ATOM 2894 C C . ALA A 1 391 ? 1.509 12.693 -32.995 1.00 96.12 391 ALA A C 1
ATOM 2896 O O . ALA A 1 391 ? 1.554 13.263 -34.085 1.00 96.12 391 ALA A O 1
ATOM 2897 N N . ASP A 1 392 ? 0.645 13.037 -32.038 1.00 96.19 392 ASP A N 1
ATOM 2898 C CA . ASP A 1 392 ? -0.350 14.108 -32.163 1.00 96.19 392 ASP A CA 1
ATOM 2899 C C . ASP A 1 392 ? 0.241 15.521 -31.963 1.00 96.19 392 ASP A C 1
ATOM 2901 O O . ASP A 1 392 ? -0.469 16.523 -32.071 1.00 96.19 392 ASP A O 1
ATOM 2905 N N . GLY A 1 393 ? 1.534 15.638 -31.635 1.00 95.50 393 GLY A N 1
ATOM 2906 C CA . GLY A 1 393 ? 2.182 16.914 -31.309 1.00 95.50 393 GLY A CA 1
ATOM 2907 C C . GLY A 1 393 ? 1.659 17.567 -30.019 1.00 95.50 393 GLY A C 1
ATOM 2908 O O . GLY A 1 393 ? 1.844 18.774 -29.810 1.00 95.50 393 GLY A O 1
ATOM 2909 N N . ALA A 1 394 ? 0.980 16.787 -29.172 1.00 95.69 394 ALA A N 1
ATOM 2910 C CA . ALA A 1 394 ? 0.407 17.217 -27.902 1.00 95.69 394 ALA A CA 1
ATOM 2911 C C . ALA A 1 394 ? 1.423 17.168 -26.752 1.00 95.69 394 ALA A C 1
ATOM 2913 O O . ALA A 1 394 ? 1.345 18.006 -25.855 1.00 95.69 394 ALA A O 1
ATOM 2914 N N . LEU A 1 395 ? 2.377 16.229 -26.787 1.00 97.62 395 LEU A N 1
ATOM 2915 C CA . LEU A 1 395 ? 3.454 16.128 -25.797 1.00 97.62 395 LEU A CA 1
ATOM 2916 C C . LEU A 1 395 ? 4.364 17.367 -25.859 1.00 97.62 395 LEU A C 1
ATOM 2918 O O . LEU A 1 395 ? 4.774 17.796 -26.939 1.00 97.62 395 LEU A O 1
ATOM 2922 N N . ARG A 1 396 ? 4.662 17.969 -24.700 1.00 97.12 396 ARG A N 1
ATOM 2923 C CA . ARG A 1 396 ? 5.374 19.262 -24.619 1.00 97.12 396 ARG A CA 1
ATOM 2924 C C . ARG A 1 396 ? 6.764 19.216 -23.991 1.00 97.12 396 ARG A C 1
ATOM 2926 O O . ARG A 1 396 ? 7.481 20.204 -24.102 1.00 97.12 396 ARG A O 1
ATOM 2933 N N . TYR A 1 397 ? 7.157 18.098 -23.391 1.00 98.00 397 TYR A N 1
ATOM 2934 C CA . TYR A 1 397 ? 8.482 17.893 -22.802 1.00 98.00 397 TYR A CA 1
ATOM 2935 C C . TYR A 1 397 ? 8.963 16.450 -23.043 1.00 98.00 397 TYR A C 1
ATOM 2937 O O . TYR A 1 397 ? 8.136 15.577 -23.327 1.00 98.00 397 TYR A O 1
ATOM 2945 N N . PRO A 1 398 ? 10.282 16.183 -23.001 1.00 98.19 398 PRO A N 1
ATOM 2946 C CA . PRO A 1 398 ? 10.831 14.855 -23.265 1.00 98.19 398 PRO A CA 1
ATOM 2947 C C . PRO A 1 398 ? 10.449 13.840 -22.182 1.00 98.19 398 PRO A C 1
ATOM 2949 O O . PRO A 1 398 ? 10.443 14.157 -20.992 1.00 98.19 398 PRO A O 1
ATOM 2952 N N . ILE A 1 399 ? 10.196 12.597 -22.596 1.00 98.38 399 ILE A N 1
ATOM 2953 C CA . ILE A 1 399 ? 9.959 11.461 -21.696 1.00 98.38 399 ILE A CA 1
ATOM 2954 C C . ILE A 1 399 ? 11.016 10.385 -21.937 1.00 98.38 399 ILE A C 1
ATOM 2956 O O . ILE A 1 399 ? 11.252 10.016 -23.085 1.00 98.38 399 ILE A O 1
ATOM 2960 N N . VAL A 1 400 ? 11.582 9.817 -20.874 1.00 98.19 400 VAL A N 1
ATOM 2961 C CA . VAL A 1 400 ? 12.355 8.571 -20.930 1.00 98.19 400 VAL A CA 1
ATOM 2962 C C . VAL A 1 400 ? 11.449 7.391 -20.579 1.00 98.19 400 VAL A C 1
ATOM 2964 O O . VAL A 1 400 ? 10.873 7.318 -19.495 1.00 98.19 400 VAL A O 1
ATOM 2967 N N . SER A 1 401 ? 11.322 6.447 -21.505 1.00 96.75 401 SER A N 1
ATOM 2968 C CA . SER A 1 401 ? 10.620 5.189 -21.286 1.00 96.75 401 SER A CA 1
ATOM 2969 C C . SER A 1 401 ? 11.521 4.213 -20.538 1.00 96.75 401 SER A C 1
ATOM 2971 O O . SER A 1 401 ? 12.344 3.522 -21.138 1.00 96.75 401 SER A O 1
ATOM 2973 N N . VAL A 1 402 ? 11.330 4.121 -19.223 1.00 94.06 402 VAL A N 1
ATOM 2974 C CA . VAL A 1 402 ? 11.983 3.105 -18.386 1.00 94.06 402 VAL A CA 1
ATOM 2975 C C . VAL A 1 402 ? 11.461 1.709 -18.726 1.00 94.06 402 VAL A C 1
ATOM 2977 O O . VAL A 1 402 ? 12.207 0.735 -18.655 1.00 94.06 402 VAL A O 1
ATOM 2980 N N . ASN A 1 403 ? 10.211 1.606 -19.192 1.00 88.81 403 ASN A N 1
ATOM 2981 C CA . ASN A 1 403 ? 9.646 0.344 -19.669 1.00 88.81 403 ASN A CA 1
ATOM 2982 C C . ASN A 1 403 ? 10.478 -0.315 -20.785 1.00 88.81 403 ASN A C 1
ATOM 2984 O O . ASN A 1 403 ? 10.513 -1.542 -20.859 1.00 88.81 403 ASN A O 1
ATOM 2988 N N . ASP A 1 404 ? 11.089 0.488 -21.663 1.00 87.81 404 ASP A N 1
ATOM 2989 C CA . ASP A 1 404 ? 11.853 0.004 -22.818 1.00 87.81 404 ASP A CA 1
ATOM 2990 C C . ASP A 1 404 ? 13.257 -0.512 -22.439 1.00 87.81 404 ASP A C 1
ATOM 2992 O O . ASP A 1 404 ? 13.907 -1.150 -23.267 1.00 87.81 404 ASP A O 1
ATOM 2996 N N . ALA A 1 405 ? 13.740 -0.266 -21.212 1.00 90.69 405 ALA A N 1
ATOM 2997 C CA . ALA A 1 405 ? 15.038 -0.771 -20.761 1.00 90.69 405 ALA A CA 1
ATOM 2998 C C . ALA A 1 405 ? 15.048 -2.305 -20.732 1.00 90.69 405 ALA A C 1
ATOM 3000 O O . ALA A 1 405 ? 14.095 -2.934 -20.262 1.00 90.69 405 ALA A O 1
ATOM 3001 N N . ASN A 1 406 ? 16.141 -2.938 -21.162 1.00 89.44 406 ASN A N 1
ATOM 3002 C CA . ASN A 1 406 ? 16.239 -4.397 -21.146 1.00 89.44 406 ASN A CA 1
ATOM 3003 C C . ASN A 1 406 ? 16.244 -4.928 -19.714 1.00 89.44 406 ASN A C 1
ATOM 3005 O O . ASN A 1 406 ? 15.581 -5.927 -19.427 1.00 89.44 406 ASN A O 1
ATOM 3009 N N . THR A 1 407 ? 16.927 -4.241 -18.794 1.00 87.12 407 THR A N 1
ATOM 3010 C CA . THR A 1 407 ? 16.931 -4.596 -17.365 1.00 87.12 407 THR A CA 1
ATOM 3011 C C . THR A 1 407 ? 15.559 -4.460 -16.699 1.00 87.12 407 THR A C 1
ATOM 3013 O O . THR A 1 407 ? 15.328 -5.081 -15.665 1.00 87.12 407 THR A O 1
ATOM 3016 N N . LYS A 1 408 ? 14.612 -3.749 -17.324 1.00 86.31 408 LYS A N 1
ATOM 3017 C CA . LYS A 1 408 ? 13.197 -3.718 -16.936 1.00 86.31 408 LYS A CA 1
ATOM 3018 C C . LYS A 1 408 ? 12.414 -4.794 -17.684 1.00 86.31 408 LYS A C 1
ATOM 3020 O O . LYS A 1 408 ? 11.928 -5.754 -17.090 1.00 86.31 408 LYS A O 1
ATOM 3025 N N . HIS A 1 409 ? 12.319 -4.691 -19.006 1.00 81.94 409 HIS A N 1
ATOM 3026 C CA . HIS A 1 409 ? 11.459 -5.542 -19.824 1.00 81.94 409 HIS A CA 1
ATOM 3027 C C . HIS A 1 409 ? 11.796 -7.039 -19.722 1.00 81.94 409 HIS A C 1
ATOM 3029 O O . HIS A 1 409 ? 10.895 -7.882 -19.675 1.00 81.94 409 HIS A O 1
ATOM 3035 N N . LEU A 1 410 ? 13.085 -7.392 -19.655 1.00 85.69 410 LEU A N 1
ATOM 3036 C CA . LEU A 1 410 ? 13.518 -8.789 -19.580 1.00 85.69 410 LEU A CA 1
ATOM 3037 C C . LEU A 1 410 ? 13.381 -9.387 -18.177 1.00 85.69 410 LEU A C 1
ATOM 3039 O O . LEU A 1 410 ? 13.274 -10.611 -18.059 1.00 85.69 410 LEU A O 1
ATOM 3043 N N . PHE A 1 411 ? 13.353 -8.551 -17.134 1.00 88.06 411 PHE A N 1
ATOM 3044 C CA . PHE A 1 411 ? 13.409 -8.994 -15.742 1.00 88.06 411 PHE A CA 1
ATOM 3045 C C . PHE A 1 411 ? 12.109 -8.748 -14.985 1.00 88.06 411 PHE A C 1
ATOM 3047 O O . PHE A 1 411 ? 11.486 -9.709 -14.542 1.00 88.06 411 PHE A O 1
ATOM 3054 N N . ASP A 1 412 ? 11.662 -7.503 -14.881 1.00 85.56 412 ASP A N 1
ATOM 3055 C CA . ASP A 1 412 ? 10.409 -7.130 -14.224 1.00 85.56 412 ASP A CA 1
ATOM 3056 C C . ASP A 1 412 ? 9.216 -7.833 -14.879 1.00 85.56 412 ASP A C 1
ATOM 3058 O O . ASP A 1 412 ? 8.577 -8.707 -14.269 1.00 85.56 412 ASP A O 1
ATOM 3062 N N . ASN A 1 413 ? 8.987 -7.557 -16.165 1.00 85.25 413 ASN A N 1
ATOM 3063 C CA . ASN A 1 413 ? 7.811 -8.087 -16.844 1.00 85.25 413 ASN A CA 1
ATOM 3064 C C . ASN A 1 413 ? 7.817 -9.624 -16.843 1.00 85.25 413 ASN A C 1
ATOM 3066 O O . ASN A 1 413 ? 6.761 -10.231 -16.762 1.00 85.25 413 ASN A O 1
ATOM 3070 N N . ARG A 1 414 ? 8.979 -10.289 -16.887 1.00 90.75 414 ARG A N 1
ATOM 3071 C CA . ARG A 1 414 ? 9.050 -11.761 -16.931 1.00 90.75 414 ARG A CA 1
ATOM 3072 C C . ARG A 1 414 ? 9.135 -12.414 -15.555 1.00 90.75 414 ARG A C 1
ATOM 3074 O O . ARG A 1 414 ? 8.340 -13.292 -15.229 1.00 90.75 414 ARG A O 1
ATOM 3081 N N . PHE A 1 415 ? 10.138 -12.069 -14.762 1.00 92.25 415 PHE A N 1
ATOM 3082 C CA . PHE A 1 415 ? 10.423 -12.722 -13.485 1.00 92.25 415 PHE A CA 1
ATOM 3083 C C . PHE A 1 415 ? 9.554 -12.140 -12.373 1.00 92.25 415 PHE A C 1
ATOM 3085 O O . PHE A 1 415 ? 8.933 -12.917 -11.646 1.00 92.25 415 PHE A O 1
ATOM 3092 N N . GLY A 1 416 ? 9.452 -10.809 -12.299 1.00 92.56 416 GLY A N 1
ATOM 3093 C CA . GLY A 1 416 ? 8.616 -10.103 -11.330 1.00 92.56 416 GLY A CA 1
ATOM 3094 C C . GLY A 1 416 ? 7.154 -10.504 -11.465 1.00 92.56 416 GLY A C 1
ATOM 3095 O O . GLY A 1 416 ? 6.604 -11.145 -10.566 1.00 92.56 416 GLY A O 1
ATOM 3096 N N . THR A 1 417 ? 6.540 -10.191 -12.611 1.00 92.69 417 THR A N 1
ATOM 3097 C CA . THR A 1 417 ? 5.106 -10.458 -12.848 1.00 92.69 417 THR A CA 1
ATOM 3098 C C . THR A 1 417 ? 4.780 -11.945 -12.759 1.00 92.69 417 THR A C 1
ATOM 3100 O O . THR A 1 417 ? 3.775 -12.328 -12.160 1.00 92.69 417 THR A O 1
ATOM 3103 N N . GLY A 1 418 ? 5.647 -12.807 -13.299 1.00 95.19 418 GLY A N 1
ATOM 3104 C CA . GLY A 1 418 ? 5.453 -14.253 -13.241 1.00 95.19 418 GLY A CA 1
ATOM 3105 C C . GLY A 1 418 ? 5.396 -14.799 -11.813 1.00 95.19 418 GLY A C 1
ATOM 3106 O O . GLY A 1 418 ? 4.519 -15.604 -11.503 1.00 95.19 418 GLY A O 1
ATOM 3107 N N . GLN A 1 419 ? 6.308 -14.368 -10.936 1.00 95.12 419 GLN A N 1
ATOM 3108 C CA . GLN A 1 419 ? 6.341 -14.818 -9.542 1.00 95.12 419 GLN A CA 1
ATOM 3109 C C . GLN A 1 419 ? 5.189 -14.232 -8.723 1.00 95.12 419 GLN A C 1
ATOM 3111 O O . GLN A 1 419 ? 4.479 -14.979 -8.048 1.00 95.12 419 GLN A O 1
ATOM 3116 N N . SER A 1 420 ? 4.980 -12.918 -8.799 1.00 95.62 420 SER A N 1
ATOM 3117 C CA . SER A 1 420 ? 3.995 -12.220 -7.968 1.00 95.62 420 SER A CA 1
ATOM 3118 C C . SER A 1 420 ? 2.550 -12.583 -8.314 1.00 95.62 420 SER A C 1
ATOM 3120 O O . SER A 1 420 ? 1.702 -12.668 -7.428 1.00 95.62 420 SER A O 1
ATOM 3122 N N . THR A 1 421 ? 2.264 -12.875 -9.585 1.00 97.31 421 THR A N 1
ATOM 3123 C CA . THR A 1 421 ? 0.941 -13.350 -10.016 1.00 97.31 421 THR A CA 1
ATOM 3124 C C . THR A 1 421 ? 0.615 -14.710 -9.404 1.00 97.31 421 THR A C 1
ATOM 3126 O O . THR A 1 421 ? -0.493 -14.925 -8.909 1.00 97.31 421 THR A O 1
ATOM 3129 N N . ILE A 1 422 ? 1.582 -15.634 -9.400 1.00 97.31 422 ILE A N 1
ATOM 3130 C CA . ILE A 1 422 ? 1.410 -16.955 -8.788 1.00 97.31 422 ILE A CA 1
ATOM 3131 C C . ILE A 1 422 ? 1.274 -16.841 -7.265 1.00 97.31 422 ILE A C 1
ATOM 3133 O O . ILE A 1 422 ? 0.371 -17.468 -6.708 1.00 97.31 422 ILE A O 1
ATOM 3137 N N . ASP A 1 423 ? 2.086 -16.004 -6.607 1.00 96.38 423 ASP A N 1
ATOM 3138 C CA . ASP A 1 423 ? 1.955 -15.717 -5.168 1.00 96.38 423 ASP A CA 1
ATOM 3139 C C . ASP A 1 423 ? 0.550 -15.192 -4.831 1.00 96.38 423 ASP A C 1
ATOM 3141 O O . ASP A 1 423 ? -0.140 -15.744 -3.975 1.00 96.38 423 ASP A O 1
ATOM 3145 N N . ALA A 1 424 ? 0.052 -14.206 -5.580 1.00 95.56 424 ALA A N 1
ATOM 3146 C CA . ALA A 1 424 ? -1.277 -13.640 -5.366 1.00 95.56 424 ALA A CA 1
ATOM 3147 C C . ALA A 1 424 ? -2.411 -14.650 -5.531 1.00 95.56 424 ALA A C 1
ATOM 3149 O O . ALA A 1 424 ? -3.317 -14.704 -4.696 1.00 95.56 424 ALA A O 1
ATOM 3150 N N . ILE A 1 425 ? -2.355 -15.501 -6.560 1.00 97.31 425 ILE A N 1
ATOM 3151 C CA . ILE A 1 425 ? -3.336 -16.580 -6.732 1.00 97.31 425 ILE A CA 1
ATOM 3152 C C . ILE A 1 425 ? -3.291 -17.526 -5.525 1.00 97.31 425 ILE A C 1
ATOM 3154 O O . ILE A 1 425 ? -4.344 -17.906 -5.002 1.00 97.31 425 ILE A O 1
ATOM 3158 N N . MET A 1 426 ? -2.100 -17.881 -5.040 1.00 95.50 426 MET A N 1
ATOM 3159 C CA . MET A 1 426 ? -1.937 -18.761 -3.882 1.00 95.50 426 MET A CA 1
ATOM 3160 C C . MET A 1 426 ? -2.447 -18.119 -2.585 1.00 95.50 426 MET A C 1
ATOM 3162 O O . MET A 1 426 ? -3.249 -18.745 -1.890 1.00 95.50 426 MET A O 1
ATOM 3166 N N . ARG A 1 427 ? -2.079 -16.869 -2.280 1.00 93.00 427 ARG A N 1
ATOM 3167 C CA . ARG A 1 427 ? -2.555 -16.137 -1.090 1.00 93.00 427 ARG A CA 1
ATOM 3168 C C . ARG A 1 427 ? -4.069 -15.937 -1.107 1.00 93.00 427 ARG A C 1
ATOM 3170 O O . ARG A 1 427 ? -4.746 -16.199 -0.108 1.00 93.00 427 ARG A O 1
ATOM 3177 N N . ALA A 1 428 ? -4.618 -15.532 -2.252 1.00 93.50 428 ALA A N 1
ATOM 3178 C CA . ALA A 1 428 ? -6.044 -15.267 -2.394 1.00 93.50 428 ALA A CA 1
ATOM 3179 C C . ALA A 1 428 ? -6.885 -16.539 -2.252 1.00 93.50 428 ALA A C 1
ATOM 3181 O O . ALA A 1 428 ? -7.938 -16.519 -1.611 1.00 93.50 428 ALA A O 1
ATOM 3182 N N . THR A 1 429 ? -6.437 -17.652 -2.842 1.00 94.88 429 THR A N 1
ATOM 3183 C CA . THR A 1 429 ? -7.291 -18.834 -3.033 1.00 94.88 429 THR A CA 1
ATOM 3184 C C . THR A 1 429 ? -6.920 -20.032 -2.162 1.00 94.88 429 THR A C 1
ATOM 3186 O O . THR A 1 429 ? -7.796 -20.838 -1.844 1.00 94.88 429 THR A O 1
ATOM 3189 N N . ASN A 1 430 ? -5.661 -20.148 -1.731 1.00 93.69 430 ASN A N 1
ATOM 3190 C CA . ASN A 1 430 ? -5.083 -21.350 -1.122 1.00 93.69 430 ASN A CA 1
ATOM 3191 C C . ASN A 1 430 ? -5.309 -22.629 -1.963 1.00 93.69 430 ASN A C 1
ATOM 3193 O O . ASN A 1 430 ? -5.534 -23.711 -1.418 1.00 93.69 430 ASN A O 1
ATOM 3197 N N . LEU A 1 431 ? -5.334 -22.507 -3.296 1.00 94.19 431 LEU A N 1
ATOM 3198 C CA . LEU A 1 431 ? -5.495 -23.643 -4.206 1.00 94.19 431 LEU A CA 1
ATOM 3199 C C . LEU A 1 431 ? -4.149 -24.302 -4.521 1.00 94.19 431 LEU A C 1
ATOM 3201 O O . LEU A 1 431 ? -3.158 -23.631 -4.791 1.00 94.19 431 LEU A O 1
ATOM 3205 N N . LEU A 1 432 ? -4.147 -25.636 -4.581 1.00 96.38 432 LEU A N 1
ATOM 3206 C CA . LEU A 1 432 ? -3.043 -26.401 -5.160 1.00 96.38 432 LEU A CA 1
ATOM 3207 C C . LEU A 1 432 ? -3.014 -26.194 -6.682 1.00 96.38 432 LEU A C 1
ATOM 3209 O O . LEU A 1 432 ? -4.020 -26.465 -7.341 1.00 96.38 432 LEU A O 1
ATOM 3213 N N . LEU A 1 433 ? -1.877 -25.746 -7.225 1.00 97.50 433 LEU A N 1
ATOM 3214 C CA . LEU A 1 433 ? -1.673 -25.562 -8.670 1.00 97.50 433 LEU A CA 1
ATOM 3215 C C . LEU A 1 433 ? -1.296 -26.861 -9.395 1.00 97.50 433 LEU A C 1
ATOM 3217 O O . LEU A 1 433 ? -1.654 -27.037 -10.560 1.00 97.50 433 LEU A O 1
ATOM 3221 N N . ALA A 1 434 ? -0.615 -27.782 -8.710 1.00 98.25 434 ALA A N 1
ATOM 3222 C CA . ALA A 1 434 ? -0.194 -29.053 -9.287 1.00 98.25 434 ALA A CA 1
ATOM 3223 C C . ALA A 1 434 ? -1.391 -29.840 -9.851 1.00 98.25 434 ALA A C 1
ATOM 3225 O O . ALA A 1 434 ? -2.389 -30.064 -9.163 1.00 98.25 434 ALA A O 1
ATOM 3226 N N . GLY A 1 435 ? -1.293 -30.246 -11.118 1.00 96.94 435 GLY A N 1
ATOM 3227 C CA . GLY A 1 435 ? -2.343 -30.974 -11.834 1.00 96.94 435 GLY A CA 1
ATOM 3228 C C . GLY A 1 435 ? -3.516 -30.122 -12.336 1.00 96.94 435 GLY A C 1
ATOM 3229 O O . GLY A 1 435 ? -4.370 -30.655 -13.044 1.00 96.94 435 GLY A O 1
ATOM 3230 N N . ARG A 1 436 ? -3.567 -28.818 -12.028 1.00 98.19 436 ARG A N 1
ATOM 3231 C CA . ARG A 1 436 ? -4.591 -27.903 -12.561 1.00 98.19 436 ARG A CA 1
ATOM 3232 C C . ARG A 1 436 ? -4.226 -27.377 -13.932 1.00 98.19 436 ARG A C 1
ATOM 3234 O O . ARG A 1 436 ? -3.050 -27.255 -14.262 1.00 98.19 436 ARG A O 1
ATOM 3241 N N . THR A 1 437 ? -5.241 -27.006 -14.702 1.00 98.75 437 THR A N 1
ATOM 3242 C CA . THR A 1 437 ? -5.050 -26.308 -15.973 1.00 98.75 437 THR A CA 1
ATOM 3243 C C . THR A 1 437 ? -5.038 -24.798 -15.752 1.00 98.75 437 THR A C 1
ATOM 3245 O O . THR A 1 437 ? -6.066 -24.218 -15.395 1.00 98.75 437 THR A O 1
ATOM 3248 N N . VAL A 1 438 ? -3.885 -24.168 -15.981 1.00 98.81 438 VAL A N 1
ATOM 3249 C CA . VAL A 1 438 ? -3.719 -22.707 -15.940 1.00 98.81 438 VAL A CA 1
ATOM 3250 C C . VAL A 1 438 ? -3.700 -22.184 -17.372 1.00 98.81 438 VAL A C 1
ATOM 3252 O O . VAL A 1 438 ? -2.847 -22.572 -18.167 1.00 98.81 438 VAL A O 1
ATOM 3255 N N . VAL A 1 439 ? -4.652 -21.320 -17.706 1.00 98.88 439 VAL A N 1
ATOM 3256 C CA . VAL A 1 439 ? -4.764 -20.668 -19.010 1.00 98.88 439 VAL A CA 1
ATOM 3257 C C . VAL A 1 439 ? -4.159 -19.274 -18.908 1.00 98.88 439 VAL A C 1
ATOM 3259 O O . VAL A 1 439 ? -4.635 -18.451 -18.130 1.00 98.88 439 VAL A O 1
ATOM 3262 N N . VAL A 1 440 ? -3.119 -19.011 -19.690 1.00 98.81 440 VAL A N 1
ATOM 3263 C CA . VAL A 1 440 ? -2.442 -17.714 -19.775 1.00 98.81 440 VAL A CA 1
ATOM 3264 C C . VAL A 1 440 ? -2.861 -17.041 -21.080 1.00 98.81 440 VAL A C 1
ATOM 3266 O O . VAL A 1 440 ? -2.665 -17.599 -22.162 1.00 98.81 440 VAL A O 1
ATOM 3269 N N . CYS A 1 441 ? -3.484 -15.869 -20.983 1.00 98.56 441 CYS A N 1
ATOM 3270 C CA . CYS A 1 441 ? -3.931 -15.094 -22.137 1.00 98.56 441 CYS A CA 1
ATOM 3271 C C . CYS A 1 441 ? -2.905 -14.004 -22.444 1.00 98.56 441 CYS A C 1
ATOM 3273 O O . CYS A 1 441 ? -2.757 -13.075 -21.651 1.00 98.56 441 CYS A O 1
ATOM 3275 N N . GLY A 1 442 ? -2.208 -14.148 -23.573 1.00 97.56 442 GLY A N 1
ATOM 3276 C CA . GLY A 1 442 ? -1.032 -13.365 -23.950 1.00 97.56 442 GLY A CA 1
ATOM 3277 C C . GLY A 1 442 ? 0.279 -14.090 -23.627 1.00 97.56 442 GLY A C 1
ATOM 3278 O O . GLY A 1 442 ? 0.446 -14.654 -22.544 1.00 97.56 442 GLY A O 1
ATOM 3279 N N . TYR A 1 443 ? 1.229 -14.061 -24.563 1.00 97.69 443 TYR A N 1
ATOM 3280 C CA . TYR A 1 443 ? 2.559 -14.668 -24.444 1.00 97.69 443 TYR A CA 1
ATOM 3281 C C . TYR A 1 443 ? 3.700 -13.666 -24.671 1.00 97.69 443 TYR A C 1
ATOM 3283 O O . TYR A 1 443 ? 4.804 -14.019 -25.087 1.00 97.69 443 TYR A O 1
ATOM 3291 N N . GLY A 1 444 ? 3.457 -12.401 -24.319 1.00 93.75 444 GLY A N 1
ATOM 3292 C CA . GLY A 1 444 ? 4.510 -11.413 -24.087 1.00 93.75 444 GLY A CA 1
ATOM 3293 C C . GLY A 1 444 ? 5.397 -11.773 -22.883 1.00 93.75 444 GLY A C 1
ATOM 3294 O O . GLY A 1 444 ? 5.315 -12.865 -22.319 1.00 93.75 444 GLY A O 1
ATOM 3295 N N . MET A 1 445 ? 6.260 -10.855 -22.439 1.00 92.38 445 MET A N 1
ATOM 3296 C CA . MET A 1 445 ? 7.189 -11.135 -21.327 1.00 92.38 445 MET A CA 1
ATOM 3297 C C . MET A 1 445 ? 6.476 -11.536 -20.026 1.00 92.38 445 MET A C 1
ATOM 3299 O O . MET A 1 445 ? 6.887 -12.514 -19.397 1.00 92.38 445 MET A O 1
ATOM 3303 N N . CYS A 1 446 ? 5.355 -10.883 -19.698 1.00 93.44 446 CYS A N 1
ATOM 3304 C CA . CYS A 1 446 ? 4.478 -11.271 -18.587 1.00 93.44 446 CYS A CA 1
ATOM 3305 C C . CYS A 1 446 ? 3.927 -12.689 -18.751 1.00 93.44 446 CYS A C 1
ATOM 3307 O O . CYS A 1 446 ? 4.048 -13.507 -17.837 1.00 93.44 446 CYS A O 1
ATOM 3309 N N . GLY A 1 447 ? 3.412 -13.021 -19.938 1.00 96.88 447 GLY A N 1
ATOM 3310 C CA . GLY A 1 447 ? 2.922 -14.361 -20.273 1.00 96.88 447 GLY A CA 1
ATOM 3311 C C . GLY A 1 447 ? 3.980 -15.452 -20.119 1.00 96.88 447 GLY A C 1
ATOM 3312 O O . GLY A 1 447 ? 3.739 -16.437 -19.419 1.00 96.88 447 GLY A O 1
ATOM 3313 N N . ARG A 1 448 ? 5.188 -15.242 -20.664 1.00 97.75 448 ARG A N 1
ATOM 3314 C CA . ARG A 1 448 ? 6.350 -16.141 -20.486 1.00 97.75 448 ARG A CA 1
ATOM 3315 C C . ARG A 1 448 ? 6.697 -16.335 -19.006 1.00 97.75 448 ARG A C 1
ATOM 3317 O O . ARG A 1 448 ? 7.066 -17.429 -18.564 1.00 97.75 448 ARG A O 1
ATOM 3324 N N . GLY A 1 449 ? 6.579 -15.269 -18.220 1.00 96.75 449 GLY A N 1
ATOM 3325 C CA . GLY A 1 449 ? 6.755 -15.280 -16.774 1.00 96.75 449 GLY A CA 1
ATOM 3326 C C . GLY A 1 449 ? 5.755 -16.185 -16.066 1.00 96.75 449 GLY A C 1
ATOM 3327 O O . GLY A 1 449 ? 6.142 -17.156 -15.411 1.00 96.75 449 GLY A O 1
ATOM 3328 N N . VAL A 1 450 ? 4.466 -15.889 -16.231 1.00 98.19 450 VAL A N 1
ATOM 3329 C CA . VAL A 1 450 ? 3.360 -16.612 -15.588 1.00 98.19 450 VAL A CA 1
ATOM 3330 C C . VAL A 1 450 ? 3.348 -18.081 -16.013 1.00 98.19 450 VAL A C 1
ATOM 3332 O O . VAL A 1 450 ? 3.294 -18.967 -15.158 1.00 98.19 450 VAL A O 1
ATOM 3335 N N . ALA A 1 451 ? 3.471 -18.358 -17.314 1.00 98.38 451 ALA A N 1
ATOM 3336 C CA . ALA A 1 451 ? 3.465 -19.713 -17.858 1.00 98.38 451 ALA A CA 1
ATOM 3337 C C . ALA A 1 451 ? 4.600 -20.573 -17.285 1.00 98.38 451 ALA A C 1
ATOM 3339 O O . ALA A 1 451 ? 4.373 -21.706 -16.850 1.00 98.38 451 ALA A O 1
ATOM 3340 N N . SER A 1 452 ? 5.820 -20.032 -17.221 1.00 97.94 452 SER A N 1
ATOM 3341 C CA . SER A 1 452 ? 6.966 -20.783 -16.704 1.00 97.94 452 SER A CA 1
ATOM 3342 C C . SER A 1 452 ? 6.851 -21.079 -15.202 1.00 97.94 452 SER A C 1
ATOM 3344 O O . SER A 1 452 ? 7.166 -22.198 -14.793 1.00 97.94 452 SER A O 1
ATOM 3346 N N . ARG A 1 453 ? 6.327 -20.151 -14.382 1.00 97.88 453 ARG A N 1
ATOM 3347 C CA . ARG A 1 453 ? 6.123 -20.376 -12.933 1.00 97.88 453 ARG A CA 1
ATOM 3348 C C . ARG A 1 453 ? 4.965 -21.328 -12.657 1.00 97.88 453 ARG A C 1
ATOM 3350 O O . ARG A 1 453 ? 5.116 -22.228 -11.836 1.00 97.88 453 ARG A O 1
ATOM 3357 N N . ALA A 1 454 ? 3.851 -21.192 -13.376 1.00 98.19 454 ALA A N 1
ATOM 3358 C CA . ALA A 1 454 ? 2.735 -22.130 -13.277 1.00 98.19 454 ALA A CA 1
ATOM 3359 C C . ALA A 1 454 ? 3.189 -23.564 -13.600 1.00 98.19 454 ALA A C 1
ATOM 3361 O O . ALA A 1 454 ? 2.920 -24.487 -12.828 1.00 98.19 454 ALA A O 1
ATOM 3362 N N . ARG A 1 455 ? 3.957 -23.749 -14.686 1.00 98.38 455 ARG A N 1
ATOM 3363 C CA . ARG A 1 455 ? 4.559 -25.048 -15.033 1.00 98.38 455 ARG A CA 1
ATOM 3364 C C . ARG A 1 455 ? 5.517 -25.548 -13.953 1.00 98.38 455 ARG A C 1
ATOM 3366 O O . ARG A 1 455 ? 5.458 -26.722 -13.602 1.00 98.38 455 ARG A O 1
ATOM 3373 N N . GLY A 1 456 ? 6.362 -24.672 -13.405 1.00 97.62 456 GLY A N 1
ATOM 3374 C CA . GLY A 1 456 ? 7.271 -25.001 -12.299 1.00 97.62 456 GLY A CA 1
ATOM 3375 C C . GLY A 1 456 ? 6.552 -25.493 -11.036 1.00 97.62 456 GLY A C 1
ATOM 3376 O O . GLY A 1 456 ? 7.081 -26.338 -10.323 1.00 97.62 456 GLY A O 1
ATOM 3377 N N . MET A 1 457 ? 5.314 -25.044 -10.810 1.00 97.62 457 MET A N 1
ATOM 3378 C CA . MET A 1 457 ? 4.431 -25.497 -9.724 1.00 97.62 457 MET A CA 1
ATOM 3379 C C . MET A 1 457 ? 3.601 -26.749 -10.083 1.00 97.62 457 MET A C 1
ATOM 3381 O O . MET A 1 457 ? 2.681 -27.123 -9.352 1.00 97.62 457 MET A O 1
ATOM 3385 N N . GLY A 1 458 ? 3.893 -27.403 -11.213 1.00 97.81 458 GLY A N 1
ATOM 3386 C CA . GLY A 1 458 ? 3.228 -28.629 -11.660 1.00 97.81 458 GLY A CA 1
ATOM 3387 C C . GLY A 1 458 ? 1.877 -28.420 -12.352 1.00 97.81 458 GLY A C 1
ATOM 3388 O O . GLY A 1 458 ? 1.121 -29.385 -12.500 1.00 97.81 458 GLY A O 1
ATOM 3389 N N . ALA A 1 459 ? 1.535 -27.191 -12.753 1.00 98.44 459 ALA A N 1
ATOM 3390 C CA . ALA A 1 459 ? 0.316 -26.926 -13.513 1.00 98.44 459 ALA A CA 1
ATOM 3391 C C . ALA A 1 459 ? 0.459 -27.337 -14.988 1.00 98.44 459 ALA A C 1
ATOM 3393 O O . ALA A 1 459 ? 1.532 -27.257 -15.589 1.00 98.44 459 ALA A O 1
ATOM 3394 N N . GLN A 1 460 ? -0.659 -27.720 -15.601 1.00 98.56 460 GLN A N 1
ATOM 3395 C CA . GLN A 1 460 ? -0.780 -27.884 -17.045 1.00 98.56 460 GLN A CA 1
ATOM 3396 C C . GLN A 1 460 ? -1.099 -26.528 -17.672 1.00 98.56 460 GLN A C 1
ATOM 3398 O O . GLN A 1 460 ? -2.209 -26.020 -17.533 1.00 98.56 460 GLN A O 1
ATOM 3403 N N . VAL A 1 461 ? -0.139 -25.937 -18.374 1.00 98.81 461 VAL A N 1
ATOM 3404 C CA . VAL A 1 461 ? -0.312 -24.589 -18.922 1.00 98.81 461 VAL A CA 1
ATOM 3405 C C . VAL A 1 461 ? -0.862 -24.636 -20.348 1.00 98.81 461 VAL A C 1
ATOM 3407 O O . VAL A 1 461 ? -0.397 -25.413 -21.189 1.00 98.81 461 VAL A O 1
ATOM 3410 N N . ILE A 1 462 ? -1.873 -23.808 -20.601 1.00 98.88 462 ILE A N 1
ATOM 3411 C CA . ILE A 1 462 ? -2.397 -23.492 -21.930 1.00 98.88 462 ILE A CA 1
ATOM 3412 C C . ILE A 1 462 ? -2.135 -22.011 -22.187 1.00 98.88 462 ILE A C 1
ATOM 3414 O O . ILE A 1 462 ? -2.409 -21.184 -21.324 1.00 98.88 462 ILE A O 1
ATOM 3418 N N . VAL A 1 463 ? -1.636 -21.681 -23.371 1.00 98.88 463 VAL A N 1
ATOM 3419 C CA . VAL A 1 463 ? -1.423 -20.307 -23.823 1.00 98.88 463 VAL A CA 1
ATOM 3420 C C . VAL A 1 463 ? -2.466 -19.962 -24.881 1.00 98.88 463 VAL A C 1
ATOM 3422 O O . VAL A 1 463 ? -2.803 -20.789 -25.732 1.00 98.88 463 VAL A O 1
ATOM 3425 N N . THR A 1 464 ? -2.978 -18.737 -24.829 1.00 98.62 464 THR A N 1
ATOM 3426 C CA . THR A 1 464 ? -3.790 -18.152 -25.900 1.00 98.62 464 THR A CA 1
ATOM 3427 C C . THR A 1 464 ? -3.066 -16.917 -26.424 1.00 98.62 464 THR A C 1
ATOM 3429 O O . THR A 1 464 ? -2.572 -16.116 -25.630 1.00 98.62 464 THR A O 1
ATOM 3432 N N . GLU A 1 465 ? -2.948 -16.800 -27.744 1.00 98.12 465 GLU A N 1
ATOM 3433 C CA . GLU A 1 465 ? -2.220 -15.719 -28.409 1.00 98.12 465 GLU A CA 1
ATOM 3434 C C . GLU A 1 465 ? -2.874 -15.364 -29.743 1.00 98.12 465 GLU A C 1
ATOM 3436 O O . GLU A 1 465 ? -3.451 -16.228 -30.410 1.00 98.12 465 GLU A O 1
ATOM 3441 N N . VAL A 1 466 ? -2.769 -14.089 -30.105 1.00 96.88 466 VAL A N 1
ATOM 3442 C CA . VAL A 1 466 ? -3.188 -13.536 -31.395 1.00 96.88 466 VAL A CA 1
ATOM 3443 C C . VAL A 1 466 ? -2.001 -13.404 -32.346 1.00 96.88 466 VAL A C 1
ATOM 3445 O O . VAL A 1 466 ? -2.174 -13.575 -33.553 1.00 96.88 466 VAL A O 1
ATOM 3448 N N . GLU A 1 467 ? -0.794 -13.182 -31.813 1.00 96.88 467 GLU A N 1
ATOM 3449 C CA . GLU A 1 467 ? 0.407 -13.000 -32.624 1.00 96.88 467 GLU A CA 1
ATOM 3450 C C . GLU A 1 467 ? 1.087 -14.347 -32.949 1.00 96.88 467 GLU A C 1
ATOM 3452 O O . GLU A 1 467 ? 1.393 -15.130 -32.039 1.00 96.88 467 GLU A O 1
ATOM 3457 N N . PRO A 1 468 ? 1.395 -14.636 -34.233 1.00 97.56 468 PRO A N 1
ATOM 3458 C CA . PRO A 1 468 ? 1.958 -15.927 -34.633 1.00 97.56 468 PRO A CA 1
ATOM 3459 C C . PRO A 1 468 ? 3.316 -16.254 -34.005 1.00 97.56 468 PRO A C 1
ATOM 3461 O O . PRO A 1 468 ? 3.588 -17.418 -33.718 1.00 97.56 468 PRO A O 1
ATOM 3464 N N . LEU A 1 469 ? 4.182 -15.255 -33.806 1.00 97.94 469 LEU A N 1
ATOM 3465 C CA . LEU A 1 469 ? 5.543 -15.480 -33.316 1.00 97.94 469 LEU A CA 1
ATOM 3466 C C . LEU A 1 469 ? 5.570 -15.869 -31.822 1.00 97.94 469 LEU A C 1
ATOM 3468 O O . LEU A 1 469 ? 6.119 -16.931 -31.521 1.00 97.94 469 LEU A O 1
ATOM 3472 N N . PRO A 1 470 ? 4.938 -15.120 -30.892 1.00 97.62 470 PRO A N 1
ATOM 3473 C CA . PRO A 1 470 ? 4.789 -15.566 -29.505 1.00 97.62 470 PRO A CA 1
ATOM 3474 C C . PRO A 1 470 ? 4.040 -16.901 -29.375 1.00 97.62 470 PRO A C 1
ATOM 3476 O O . PRO A 1 470 ? 4.417 -17.736 -28.555 1.00 97.62 470 PRO A O 1
ATOM 3479 N N . ALA A 1 471 ? 3.023 -17.152 -30.211 1.00 98.25 471 ALA A N 1
ATOM 3480 C CA . ALA A 1 471 ? 2.327 -18.440 -30.240 1.00 98.25 471 ALA A CA 1
ATOM 3481 C C . ALA A 1 471 ? 3.255 -19.600 -30.644 1.00 98.25 471 ALA A C 1
ATOM 3483 O O . ALA A 1 471 ? 3.238 -20.661 -30.014 1.00 98.25 471 ALA A O 1
ATOM 3484 N N . LEU A 1 472 ? 4.082 -19.406 -31.677 1.00 98.25 472 LEU A N 1
ATOM 3485 C CA . LEU A 1 472 ? 5.071 -20.393 -32.110 1.00 98.25 472 LEU A CA 1
ATOM 3486 C C . LEU A 1 472 ? 6.098 -20.664 -31.005 1.00 98.25 472 LEU A C 1
ATOM 3488 O O . LEU A 1 472 ? 6.402 -21.822 -30.733 1.00 98.25 472 LEU A O 1
ATOM 3492 N N . GLU A 1 473 ? 6.594 -19.621 -30.342 1.00 98.25 473 GLU A N 1
ATOM 3493 C CA . GLU A 1 473 ? 7.522 -19.752 -29.216 1.00 98.25 473 GLU A CA 1
ATOM 3494 C C . GLU A 1 473 ? 6.903 -20.546 -28.060 1.00 98.25 473 GLU A C 1
ATOM 3496 O O . GLU A 1 473 ? 7.507 -21.512 -27.598 1.00 98.25 473 GLU A O 1
ATOM 3501 N N . ALA A 1 474 ? 5.670 -20.223 -27.650 1.00 98.44 474 ALA A N 1
ATOM 3502 C CA . ALA A 1 474 ? 4.957 -20.969 -26.612 1.00 98.44 474 ALA A CA 1
ATOM 3503 C C . ALA A 1 474 ? 4.849 -22.465 -26.951 1.00 98.44 474 ALA A C 1
ATOM 3505 O O . ALA A 1 474 ? 5.085 -23.324 -26.096 1.00 98.44 474 ALA A O 1
ATOM 3506 N N . ALA A 1 475 ? 4.529 -22.785 -28.209 1.00 98.31 475 ALA A N 1
ATOM 3507 C CA . ALA A 1 475 ? 4.458 -24.163 -28.680 1.00 98.31 475 ALA A CA 1
ATOM 3508 C C . ALA A 1 475 ? 5.833 -24.857 -28.649 1.00 98.31 475 ALA A C 1
ATOM 3510 O O . ALA A 1 475 ? 5.928 -26.001 -28.200 1.00 98.31 475 ALA A O 1
ATOM 3511 N N . MET A 1 476 ? 6.902 -24.170 -29.068 1.00 97.75 476 MET A N 1
ATOM 3512 C CA . MET A 1 476 ? 8.277 -24.691 -29.043 1.00 97.75 476 MET A CA 1
ATOM 3513 C C . MET A 1 476 ? 8.823 -24.867 -27.618 1.00 97.75 476 MET A C 1
ATOM 3515 O O . MET A 1 476 ? 9.611 -25.777 -27.370 1.00 97.75 476 MET A O 1
ATOM 3519 N N . GLU A 1 477 ? 8.357 -24.069 -26.656 1.00 97.62 477 GLU A N 1
ATOM 3520 C CA . GLU A 1 477 ? 8.647 -24.253 -25.230 1.00 97.62 477 GLU A CA 1
ATOM 3521 C C . GLU A 1 477 ? 7.830 -25.390 -24.583 1.00 97.62 477 GLU A C 1
ATOM 3523 O O . GLU A 1 477 ? 8.026 -25.696 -23.402 1.00 97.62 477 GLU A O 1
ATOM 3528 N N . GLY A 1 478 ? 6.935 -26.041 -25.336 1.00 97.44 478 GLY A N 1
ATOM 3529 C CA . GLY A 1 478 ? 6.159 -27.206 -24.908 1.00 97.44 478 GLY A CA 1
ATOM 3530 C C . GLY A 1 478 ? 4.800 -26.883 -24.279 1.00 97.44 478 GLY A C 1
ATOM 3531 O O . GLY A 1 478 ? 4.201 -27.754 -23.642 1.00 97.44 478 GLY A O 1
ATOM 3532 N N . PHE A 1 479 ? 4.300 -25.654 -24.424 1.00 98.56 479 PHE A N 1
ATOM 3533 C CA . PHE A 1 479 ? 2.955 -25.288 -23.987 1.00 98.56 479 PHE A CA 1
ATOM 3534 C C . PHE A 1 479 ? 1.903 -25.652 -25.037 1.00 98.56 479 PHE A C 1
ATOM 3536 O O . PHE A 1 479 ? 2.145 -25.601 -26.242 1.00 98.56 479 PHE A O 1
ATOM 3543 N N . ARG A 1 480 ? 0.691 -25.999 -24.586 1.00 98.44 480 ARG A N 1
ATOM 3544 C CA . ARG A 1 480 ? -0.450 -26.129 -25.502 1.00 98.44 480 ARG A CA 1
ATOM 3545 C C . ARG A 1 480 ? -0.921 -24.735 -25.891 1.00 98.44 480 ARG A C 1
ATOM 3547 O O . ARG A 1 480 ? -1.231 -23.948 -25.002 1.00 98.44 480 ARG A O 1
ATOM 3554 N N . VAL A 1 481 ? -1.038 -24.467 -27.185 1.00 98.62 481 VAL A N 1
ATOM 3555 C CA . VAL A 1 481 ? -1.563 -23.201 -27.708 1.00 98.62 481 VAL A CA 1
ATOM 3556 C C . VAL A 1 481 ? -2.901 -23.469 -28.383 1.00 98.62 481 VAL A C 1
ATOM 3558 O O . VAL A 1 481 ? -2.984 -24.337 -29.251 1.00 98.62 481 VAL A O 1
ATOM 3561 N N . MET A 1 482 ? -3.961 -22.783 -27.956 1.00 98.31 482 MET A N 1
ATOM 3562 C CA . MET A 1 482 ? -5.299 -22.949 -28.537 1.00 98.31 482 MET A CA 1
ATOM 3563 C C . MET A 1 482 ? -6.160 -21.689 -28.358 1.00 98.31 482 MET A C 1
ATOM 3565 O O . MET A 1 482 ? -5.858 -20.867 -27.492 1.00 98.31 482 MET A O 1
ATOM 3569 N N . PRO A 1 483 ? -7.258 -21.534 -29.121 1.00 98.44 483 PRO A N 1
ATOM 3570 C CA . PRO A 1 483 ? -8.192 -20.427 -28.928 1.00 98.44 483 PRO A CA 1
ATOM 3571 C C . PRO A 1 483 ? -8.805 -20.412 -27.520 1.00 98.44 483 PRO A C 1
ATOM 3573 O O . PRO A 1 483 ? -9.166 -21.459 -26.973 1.00 98.44 483 PRO A O 1
ATOM 3576 N N . LEU A 1 484 ? -9.023 -19.217 -26.956 1.00 98.38 484 LEU A N 1
ATOM 3577 C CA . LEU A 1 484 ? -9.574 -19.058 -25.602 1.00 98.38 484 LEU A CA 1
ATOM 3578 C C . LEU A 1 484 ? -10.939 -19.738 -25.421 1.00 98.38 484 LEU A C 1
ATOM 3580 O O . LEU A 1 484 ? -11.200 -20.324 -24.375 1.00 98.38 484 LEU A O 1
ATOM 3584 N N . ARG A 1 485 ? -11.786 -19.760 -26.455 1.00 98.12 485 ARG A N 1
ATOM 3585 C CA . ARG A 1 485 ? -13.071 -20.482 -26.440 1.00 98.12 485 ARG A CA 1
ATOM 3586 C C . ARG A 1 485 ? -12.919 -21.986 -26.166 1.00 98.12 485 ARG A C 1
ATOM 3588 O O . ARG A 1 485 ? -13.806 -22.600 -25.577 1.00 98.12 485 ARG A O 1
ATOM 3595 N N . GLU A 1 486 ? -11.823 -22.594 -26.610 1.00 98.44 486 GLU A N 1
ATOM 3596 C CA . GLU A 1 486 ? -11.518 -24.003 -26.342 1.00 98.44 486 GLU A CA 1
ATOM 3597 C C . GLU A 1 486 ? -10.895 -24.170 -24.959 1.00 98.44 486 GLU A C 1
ATOM 3599 O O . GLU A 1 486 ? -11.351 -25.013 -24.182 1.00 98.44 486 GLU A O 1
ATOM 3604 N N . ALA A 1 487 ? -9.937 -23.303 -24.616 1.00 98.50 487 ALA A N 1
ATOM 3605 C CA . ALA A 1 487 ? -9.297 -23.287 -23.306 1.00 98.50 487 ALA A CA 1
ATOM 3606 C C . ALA A 1 487 ? -10.310 -23.077 -22.163 1.00 98.50 487 ALA A C 1
ATOM 3608 O O . ALA A 1 487 ? -10.195 -23.720 -21.121 1.00 98.50 487 ALA A O 1
ATOM 3609 N N . ALA A 1 488 ? -11.352 -22.262 -22.371 1.00 98.50 488 ALA A N 1
ATOM 3610 C CA . ALA A 1 488 ? -12.417 -21.980 -21.404 1.00 98.50 488 ALA A CA 1
ATOM 3611 C C . ALA A 1 488 ? -13.114 -23.245 -20.880 1.00 98.50 488 ALA A C 1
ATOM 3613 O O . ALA A 1 488 ? -13.469 -23.316 -19.707 1.00 98.50 488 ALA A O 1
ATOM 3614 N N . ARG A 1 489 ? -13.249 -24.279 -21.718 1.00 98.44 489 ARG A N 1
ATOM 3615 C CA . ARG A 1 489 ? -13.909 -25.541 -21.344 1.00 98.44 489 ARG A CA 1
ATOM 3616 C C . ARG A 1 489 ? -13.066 -26.404 -20.406 1.00 98.44 489 ARG A C 1
ATOM 3618 O O . ARG A 1 489 ? -13.599 -27.255 -19.695 1.00 98.44 489 ARG A O 1
ATOM 3625 N N . VAL A 1 490 ? -11.744 -26.230 -20.434 1.00 98.44 490 VAL A N 1
ATOM 3626 C CA . VAL A 1 490 ? -10.782 -27.111 -19.752 1.00 98.44 490 VAL A CA 1
ATOM 3627 C C . VAL A 1 490 ? -9.946 -26.400 -18.691 1.00 98.44 490 VAL A C 1
ATOM 3629 O O . VAL A 1 490 ? -9.366 -27.086 -17.852 1.00 98.44 490 VAL A O 1
ATOM 3632 N N . GLY A 1 491 ? -9.905 -25.070 -18.685 1.00 98.56 491 GLY A N 1
ATOM 3633 C CA . GLY A 1 491 ? -9.175 -24.270 -17.708 1.00 98.56 491 GLY A CA 1
ATOM 3634 C C . GLY A 1 491 ? -9.801 -24.311 -16.316 1.00 98.56 491 GLY A C 1
ATOM 3635 O O . GLY A 1 491 ? -11.021 -24.373 -16.168 1.00 98.56 491 GLY A O 1
ATOM 3636 N N . ASP A 1 492 ? -8.944 -24.280 -15.298 1.00 98.75 492 ASP A N 1
ATOM 3637 C CA . ASP A 1 492 ? -9.342 -24.144 -13.894 1.00 98.75 492 ASP A CA 1
ATOM 3638 C C . ASP A 1 492 ? -9.008 -22.738 -13.365 1.00 98.75 492 ASP A C 1
ATOM 3640 O O . ASP A 1 492 ? -9.735 -22.191 -12.535 1.00 98.75 492 ASP A O 1
ATOM 3644 N N . ILE A 1 493 ? -7.912 -22.149 -13.853 1.00 98.81 493 ILE A N 1
ATOM 3645 C CA . ILE A 1 493 ? -7.441 -20.804 -13.507 1.00 98.81 493 ILE A CA 1
ATOM 3646 C C . ILE A 1 493 ? -7.108 -20.076 -14.809 1.00 98.81 493 ILE A C 1
ATOM 3648 O O . ILE A 1 493 ? -6.413 -20.634 -15.655 1.00 98.81 493 ILE A O 1
ATOM 3652 N N . PHE A 1 494 ? -7.576 -18.842 -14.957 1.00 98.81 494 PHE A N 1
ATOM 3653 C CA . PHE A 1 494 ? -7.352 -17.991 -16.120 1.00 98.81 494 PHE A CA 1
ATOM 3654 C C . PHE A 1 494 ? -6.625 -16.727 -15.680 1.00 98.81 494 PHE A C 1
ATOM 3656 O O . PHE A 1 494 ? -7.064 -16.059 -14.744 1.00 98.81 494 PHE A O 1
ATOM 3663 N N . VAL A 1 495 ? -5.523 -16.419 -16.357 1.00 98.75 495 VAL A N 1
ATOM 3664 C CA . VAL A 1 495 ? -4.699 -15.240 -16.099 1.00 98.75 495 VAL A CA 1
ATOM 3665 C C . VAL A 1 495 ? -4.589 -14.426 -17.382 1.00 98.75 495 VAL A C 1
ATOM 3667 O O . VAL A 1 495 ? -4.070 -14.929 -18.378 1.00 98.75 495 VAL A O 1
ATOM 3670 N N . THR A 1 496 ? -5.075 -13.188 -17.366 1.00 98.50 496 THR A N 1
ATOM 3671 C CA . THR A 1 496 ? -4.928 -12.240 -18.482 1.00 98.50 496 THR A CA 1
ATOM 3672 C C . THR A 1 496 ? -3.692 -11.364 -18.280 1.00 98.50 496 THR A C 1
ATOM 3674 O O . THR A 1 496 ? -3.466 -10.861 -17.180 1.00 98.50 496 THR A O 1
ATOM 3677 N N . VAL A 1 497 ? -2.855 -11.250 -19.313 1.00 96.00 497 VAL A N 1
ATOM 3678 C CA . VAL A 1 497 ? -1.587 -10.492 -19.327 1.00 96.00 497 VAL A CA 1
ATOM 3679 C C . VAL A 1 497 ? -1.340 -9.889 -20.717 1.00 96.00 497 VAL A C 1
ATOM 3681 O O . VAL A 1 497 ? -0.233 -9.967 -21.255 1.00 96.00 497 VAL A O 1
ATOM 3684 N N . THR A 1 498 ? -2.390 -9.348 -21.337 1.00 93.44 498 THR A N 1
ATOM 3685 C CA . THR A 1 498 ? -2.356 -8.898 -22.739 1.00 93.44 498 THR A CA 1
ATOM 3686 C C . THR A 1 498 ? -2.115 -7.398 -22.891 1.00 93.44 498 THR A C 1
ATOM 3688 O O . THR A 1 498 ? -1.529 -6.978 -23.884 1.00 93.44 498 THR A O 1
ATOM 3691 N N . GLY A 1 499 ? -2.549 -6.593 -21.917 1.00 87.62 499 GLY A N 1
ATOM 3692 C CA . GLY A 1 499 ? -2.651 -5.142 -22.045 1.00 87.62 499 GLY A CA 1
ATOM 3693 C C . GLY A 1 499 ? -3.827 -4.660 -22.908 1.00 87.62 499 GLY A C 1
ATOM 3694 O O . GLY A 1 499 ? -3.863 -3.477 -23.234 1.00 87.62 499 GLY A O 1
ATOM 3695 N N . ASP A 1 500 ? -4.768 -5.537 -23.280 1.00 89.69 500 ASP A N 1
ATOM 3696 C CA . ASP A 1 500 ? -5.910 -5.239 -24.159 1.00 89.69 500 ASP A CA 1
ATOM 3697 C C . ASP A 1 500 ? -7.261 -5.358 -23.423 1.00 89.69 500 ASP A C 1
ATOM 3699 O O . ASP A 1 500 ? -7.351 -5.844 -22.297 1.00 89.69 500 ASP A O 1
ATOM 3703 N N . THR A 1 501 ? -8.344 -4.900 -24.042 1.00 91.12 501 THR A N 1
ATOM 3704 C CA . THR A 1 501 ? -9.686 -4.883 -23.454 1.00 91.12 501 THR A CA 1
ATOM 3705 C C . THR A 1 501 ? -10.514 -6.109 -23.840 1.00 91.12 501 THR A C 1
ATOM 3707 O O . THR A 1 501 ? -10.429 -6.619 -24.956 1.00 91.12 501 THR A O 1
ATOM 3710 N N . HIS A 1 502 ? -11.371 -6.572 -22.927 1.00 93.62 502 HIS A N 1
ATOM 3711 C CA . HIS A 1 502 ? -12.346 -7.638 -23.171 1.00 93.62 502 HIS A CA 1
ATOM 3712 C C . HIS A 1 502 ? -11.729 -8.933 -23.737 1.00 93.62 502 HIS A C 1
ATOM 3714 O O . HIS A 1 502 ? -12.272 -9.551 -24.656 1.00 93.62 502 HIS A O 1
ATOM 3720 N N . VAL A 1 503 ? -10.609 -9.380 -23.168 1.00 97.38 503 VAL A N 1
ATOM 3721 C CA . VAL A 1 503 ? -9.971 -10.665 -23.494 1.00 97.38 503 VAL A CA 1
ATOM 3722 C C . VAL A 1 503 ? -10.871 -11.821 -23.054 1.00 97.38 503 VAL A C 1
ATOM 3724 O O . VAL A 1 503 ? -11.223 -12.705 -23.841 1.00 97.38 503 VAL A O 1
ATOM 3727 N N . ILE A 1 504 ? -11.307 -11.804 -21.790 1.00 98.31 504 ILE A N 1
ATOM 3728 C CA . ILE A 1 504 ? -12.302 -12.748 -21.270 1.00 98.31 504 ILE A CA 1
ATOM 3729 C C . ILE A 1 504 ? -13.674 -12.074 -21.320 1.00 98.31 504 ILE A C 1
ATOM 3731 O O . ILE A 1 504 ? -13.939 -11.134 -20.575 1.00 98.31 504 ILE A O 1
ATOM 3735 N N . ARG A 1 505 ? -14.551 -12.592 -22.186 1.00 97.88 505 ARG A N 1
ATOM 3736 C CA . ARG A 1 505 ? -15.894 -12.072 -22.470 1.00 97.88 505 ARG A CA 1
ATOM 3737 C C . ARG A 1 505 ? -16.976 -13.042 -22.011 1.00 97.88 505 ARG A C 1
ATOM 3739 O O . ARG A 1 505 ? -16.680 -14.189 -21.655 1.00 97.88 505 ARG A O 1
ATOM 3746 N N . ARG A 1 506 ? -18.235 -12.603 -22.099 1.00 98.06 506 ARG A N 1
ATOM 3747 C CA . ARG A 1 506 ? -19.441 -13.395 -21.807 1.00 98.06 506 ARG A CA 1
ATOM 3748 C C . ARG A 1 506 ? -19.369 -14.817 -22.371 1.00 98.06 506 ARG A C 1
ATOM 3750 O O . ARG A 1 506 ? -19.516 -15.777 -21.620 1.00 98.06 506 ARG A O 1
ATOM 3757 N N . GLU A 1 507 ? -19.069 -14.971 -23.660 1.00 98.00 507 GLU A N 1
ATOM 3758 C CA . GLU A 1 507 ? -19.064 -16.276 -24.333 1.00 98.00 507 GLU A CA 1
ATOM 3759 C C . GLU A 1 507 ? -17.947 -17.216 -23.852 1.00 98.00 507 GLU A C 1
ATOM 3761 O O . GLU A 1 507 ? -18.028 -18.431 -24.041 1.00 98.00 507 GLU A O 1
ATOM 3766 N N . HIS A 1 508 ? -16.892 -16.675 -23.235 1.00 98.56 508 HIS A N 1
ATOM 3767 C CA . HIS A 1 508 ? -15.846 -17.465 -22.592 1.00 98.56 508 HIS A CA 1
ATOM 3768 C C . HIS A 1 508 ? -16.314 -17.917 -21.206 1.00 98.56 508 HIS A C 1
ATOM 3770 O O . HIS A 1 508 ? -16.216 -19.100 -20.882 1.00 98.56 508 HIS A O 1
ATOM 3776 N N . MET A 1 509 ? -16.878 -16.999 -20.415 1.00 98.31 509 MET A N 1
ATOM 3777 C CA . MET A 1 509 ? -17.363 -17.260 -19.054 1.00 98.31 509 MET A CA 1
ATOM 3778 C C . MET A 1 509 ? -18.498 -18.292 -19.025 1.00 98.31 509 MET A C 1
ATOM 3780 O O . MET A 1 509 ? -18.510 -19.180 -18.174 1.00 98.31 509 MET A O 1
ATOM 3784 N N . GLU A 1 510 ? -19.400 -18.253 -20.007 1.00 97.75 510 GLU A N 1
ATOM 3785 C CA . GLU A 1 510 ? -20.484 -19.231 -20.164 1.00 97.75 510 GLU A CA 1
ATOM 3786 C C . GLU A 1 510 ? -19.980 -20.667 -20.387 1.00 97.75 510 GLU A C 1
ATOM 3788 O O . GLU A 1 510 ? -20.701 -21.623 -20.094 1.00 97.75 510 GLU A O 1
ATOM 3793 N N . LEU A 1 511 ? -18.742 -20.849 -20.861 1.00 98.19 511 LEU A N 1
ATOM 3794 C CA . LEU A 1 511 ? -18.128 -22.158 -21.113 1.00 98.19 511 LEU A CA 1
ATOM 3795 C C . LEU A 1 511 ? -17.284 -22.679 -19.940 1.00 98.19 511 LEU A C 1
ATOM 3797 O O . LEU A 1 511 ? -16.876 -23.842 -19.968 1.00 98.19 511 LEU A O 1
ATOM 3801 N N . MET A 1 512 ? -17.021 -21.853 -18.925 1.00 98.56 512 MET A N 1
ATOM 3802 C CA . MET A 1 512 ? -16.114 -22.193 -17.827 1.00 98.56 512 MET A CA 1
ATOM 3803 C C . MET A 1 512 ? -16.694 -23.228 -16.863 1.00 98.56 512 MET A C 1
ATOM 3805 O O . MET A 1 512 ? -17.902 -23.318 -16.637 1.00 98.56 512 MET A O 1
ATOM 3809 N N . LYS A 1 513 ? -15.814 -24.021 -16.252 1.00 98.00 513 LYS A N 1
ATOM 3810 C CA . LYS A 1 513 ? -16.200 -24.997 -15.227 1.00 98.00 513 LYS A CA 1
ATOM 3811 C C . LYS A 1 513 ? -16.699 -24.302 -13.959 1.00 98.00 513 LYS A C 1
ATOM 3813 O O . LYS A 1 513 ? -16.316 -23.172 -13.657 1.00 98.00 513 LYS A O 1
ATOM 3818 N N . ASP A 1 514 ? -17.487 -25.023 -13.164 1.00 98.25 514 ASP A N 1
ATOM 3819 C CA . ASP A 1 514 ? -17.761 -24.600 -11.790 1.00 98.25 514 ASP A CA 1
ATOM 3820 C C . ASP A 1 514 ? -16.452 -24.454 -10.998 1.00 98.25 514 ASP A C 1
ATOM 3822 O O . ASP A 1 514 ? -15.592 -25.335 -11.003 1.00 98.25 514 ASP A O 1
ATOM 3826 N N . GLY A 1 515 ? -16.319 -23.334 -10.299 1.00 97.19 515 GLY A N 1
ATOM 3827 C CA . GLY A 1 515 ? -15.168 -22.997 -9.481 1.00 97.19 515 GLY A CA 1
ATOM 3828 C C . GLY A 1 515 ? -13.988 -22.380 -10.232 1.00 97.19 515 GLY A C 1
ATOM 3829 O O . GLY A 1 515 ? -12.953 -22.188 -9.588 1.00 97.19 515 GLY A O 1
ATOM 3830 N N . ALA A 1 516 ? -14.121 -22.068 -11.526 1.00 98.56 516 ALA A N 1
ATOM 3831 C CA . ALA A 1 516 ? -13.060 -21.421 -12.293 1.00 98.56 516 ALA A CA 1
ATOM 3832 C C . ALA A 1 516 ? -12.640 -20.080 -11.668 1.00 98.56 516 ALA A C 1
ATOM 3834 O O . ALA A 1 516 ? -13.474 -19.306 -11.186 1.00 98.56 516 ALA A O 1
ATOM 3835 N N . VAL A 1 517 ? -11.330 -19.829 -11.662 1.00 98.75 517 VAL A N 1
ATOM 3836 C CA . VAL A 1 517 ? -10.719 -18.623 -11.090 1.00 98.75 517 VAL A CA 1
ATOM 3837 C C . VAL A 1 517 ? -10.256 -17.700 -12.210 1.00 98.75 517 VAL A C 1
ATOM 3839 O O . VAL A 1 517 ? -9.567 -18.137 -13.125 1.00 98.75 517 VAL A O 1
ATOM 3842 N N . LEU A 1 518 ? -10.617 -16.428 -12.109 1.00 98.62 518 LEU A N 1
ATOM 3843 C CA . LEU A 1 518 ? -10.289 -15.357 -13.037 1.00 98.62 518 LEU A CA 1
ATOM 3844 C C . LEU A 1 518 ? -9.347 -14.374 -12.340 1.00 98.62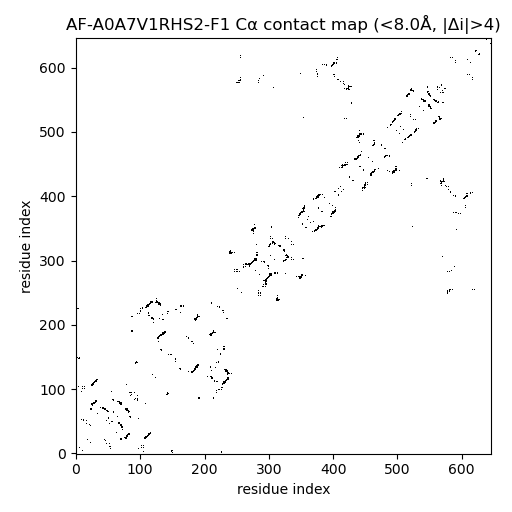 518 LEU A C 1
ATOM 3846 O O . LEU A 1 518 ? -9.672 -13.851 -11.272 1.00 98.62 518 LEU A O 1
ATOM 3850 N N . ALA A 1 519 ? -8.191 -14.125 -12.940 1.00 98.19 519 ALA A N 1
ATOM 3851 C CA . ALA A 1 519 ? -7.206 -13.174 -12.455 1.00 98.19 519 ALA A CA 1
ATOM 3852 C C . ALA A 1 519 ? -6.667 -12.341 -13.618 1.00 98.19 519 ALA A C 1
ATOM 3854 O O . ALA A 1 519 ? -6.475 -12.850 -14.721 1.00 98.19 519 ALA A O 1
ATOM 3855 N N . ASN A 1 520 ? -6.392 -11.072 -13.352 1.00 97.38 520 ASN A N 1
ATOM 3856 C CA . ASN A 1 520 ? -5.760 -10.172 -14.301 1.00 97.38 520 ASN A CA 1
ATOM 3857 C C . ASN A 1 520 ? -4.413 -9.724 -13.738 1.00 97.38 520 ASN A C 1
ATOM 3859 O O . ASN A 1 520 ? -4.336 -9.319 -12.582 1.00 97.38 520 ASN A O 1
ATOM 3863 N N . ALA A 1 521 ? -3.360 -9.821 -14.537 1.00 94.06 521 ALA A N 1
ATOM 3864 C CA . ALA A 1 521 ? -2.027 -9.322 -14.212 1.00 94.06 521 ALA A CA 1
ATOM 3865 C C . ALA A 1 521 ? -1.501 -8.352 -15.288 1.00 94.06 521 ALA A C 1
ATOM 3867 O O . ALA A 1 521 ? -0.308 -8.056 -15.317 1.00 94.06 521 ALA A O 1
ATOM 3868 N N . GLY A 1 522 ? -2.373 -7.867 -16.179 1.00 86.88 522 GLY A N 1
ATOM 3869 C CA . GLY A 1 522 ? -2.106 -6.697 -17.012 1.00 86.88 522 GLY A CA 1
ATOM 3870 C C . GLY A 1 522 ? -2.483 -5.385 -16.322 1.00 86.88 522 GLY A C 1
ATOM 3871 O O . GLY A 1 522 ? -2.903 -5.378 -15.172 1.00 86.88 522 GLY A O 1
ATOM 3872 N N . HIS A 1 523 ? -2.312 -4.259 -17.015 1.00 75.50 523 HIS A N 1
ATOM 3873 C CA . HIS A 1 523 ? -2.232 -2.933 -16.381 1.00 75.50 523 HIS A CA 1
ATOM 3874 C C . HIS A 1 523 ? -3.579 -2.308 -15.955 1.00 75.50 523 HIS A C 1
ATOM 3876 O O . HIS A 1 523 ? -3.620 -1.526 -15.013 1.00 75.50 523 HIS A O 1
ATOM 3882 N N . PHE A 1 524 ? -4.695 -2.645 -16.602 1.00 81.00 524 PHE A N 1
ATOM 3883 C CA . PHE A 1 524 ? -6.019 -2.109 -16.247 1.00 81.00 524 PHE A CA 1
ATOM 3884 C C . PHE A 1 524 ? -7.028 -3.228 -16.017 1.00 81.00 524 PHE A C 1
ATOM 3886 O O . PHE A 1 524 ? -6.844 -4.351 -16.480 1.00 81.00 524 PHE A O 1
ATOM 3893 N N . ASP A 1 525 ? -8.132 -2.923 -15.339 1.00 84.62 525 ASP A N 1
ATOM 3894 C CA . ASP A 1 525 ? -9.203 -3.868 -14.996 1.00 84.62 525 ASP A CA 1
ATOM 3895 C C . ASP A 1 525 ? -10.177 -4.184 -16.140 1.00 84.62 525 ASP A C 1
ATOM 3897 O O . ASP A 1 525 ? -11.281 -4.676 -15.905 1.00 84.62 525 ASP A O 1
ATOM 3901 N N . VAL A 1 526 ? -9.750 -3.916 -17.374 1.00 90.44 526 VAL A N 1
ATOM 3902 C CA . VAL A 1 526 ? -10.553 -4.027 -18.597 1.00 90.44 526 VAL A CA 1
ATOM 3903 C C . VAL A 1 526 ? -10.314 -5.327 -19.364 1.00 90.44 526 VAL A C 1
ATOM 3905 O O . VAL A 1 526 ? -11.105 -5.663 -20.241 1.00 90.44 526 VAL A O 1
ATOM 3908 N N . GLU A 1 527 ? -9.268 -6.098 -19.039 1.00 95.38 527 GLU A N 1
ATOM 3909 C CA . GLU A 1 527 ? -8.987 -7.364 -19.741 1.00 95.38 527 GLU A CA 1
ATOM 3910 C C . GLU A 1 527 ? -10.094 -8.412 -19.512 1.00 95.38 527 GLU A C 1
ATOM 3912 O O . GLU A 1 527 ? -10.334 -9.288 -20.346 1.00 95.38 527 GLU A O 1
ATOM 3917 N N . ILE A 1 528 ? -10.788 -8.325 -18.374 1.00 97.75 528 ILE A N 1
ATOM 3918 C CA . ILE A 1 528 ? -11.903 -9.197 -18.002 1.00 97.75 528 ILE A CA 1
ATOM 3919 C C . ILE A 1 528 ? -13.178 -8.360 -18.001 1.00 97.75 528 ILE A C 1
ATOM 3921 O O . ILE A 1 528 ? -13.282 -7.379 -17.269 1.00 97.75 528 ILE A O 1
ATOM 3925 N N . ASP A 1 529 ? -14.175 -8.775 -18.779 1.00 96.88 529 ASP A N 1
ATOM 3926 C CA . ASP A 1 529 ? -15.457 -8.077 -18.862 1.00 96.88 529 ASP A CA 1
ATOM 3927 C C . ASP A 1 529 ? -16.297 -8.276 -17.586 1.00 96.88 529 ASP A C 1
ATOM 3929 O O . ASP A 1 529 ? -17.091 -9.214 -17.462 1.00 96.88 529 ASP A O 1
ATOM 3933 N N . LYS A 1 530 ? -16.096 -7.389 -16.605 1.00 95.19 530 LYS A N 1
ATOM 3934 C CA . LYS A 1 530 ? -16.810 -7.414 -15.321 1.00 95.19 530 LYS A CA 1
ATOM 3935 C C . LYS A 1 530 ? -18.304 -7.161 -15.471 1.00 95.19 530 LYS A C 1
ATOM 3937 O O . LYS A 1 530 ? -19.080 -7.815 -14.784 1.00 95.19 530 LYS A O 1
ATOM 3942 N N . GLY A 1 531 ? -18.700 -6.279 -16.391 1.00 95.81 531 GLY A N 1
ATOM 3943 C CA . GLY A 1 531 ? -20.111 -6.002 -16.658 1.00 95.81 531 GLY A CA 1
ATOM 3944 C C . GLY A 1 531 ? -20.835 -7.263 -17.125 1.00 95.81 531 GLY A C 1
ATOM 3945 O O . GLY A 1 531 ? -21.856 -7.644 -16.557 1.00 95.81 531 GLY A O 1
ATOM 3946 N N . ALA A 1 532 ? -20.244 -7.996 -18.073 1.00 96.50 532 ALA A N 1
ATOM 3947 C CA . ALA A 1 532 ? -20.786 -9.284 -18.496 1.00 96.50 532 ALA A CA 1
ATOM 3948 C C . ALA A 1 532 ? -20.829 -10.320 -17.358 1.00 96.50 532 ALA A C 1
ATOM 3950 O O . ALA A 1 532 ? -21.791 -11.085 -17.264 1.00 96.50 532 ALA A O 1
ATOM 3951 N N . LEU A 1 533 ? -19.807 -10.360 -16.496 1.00 96.19 533 LEU A N 1
ATOM 3952 C CA . LEU A 1 533 ? -19.759 -11.275 -15.353 1.00 96.19 533 LEU A CA 1
ATOM 3953 C C . LEU A 1 533 ? -20.862 -10.976 -14.322 1.00 96.19 533 LEU A C 1
ATOM 3955 O O . LEU A 1 533 ? -21.495 -11.905 -13.818 1.00 96.19 533 LEU A O 1
ATOM 3959 N N . GLU A 1 534 ? -21.111 -9.699 -14.035 1.00 96.12 534 GLU A N 1
ATOM 3960 C CA . GLU A 1 534 ? -22.183 -9.233 -13.150 1.00 96.12 534 GLU A CA 1
ATOM 3961 C C . GLU A 1 534 ? -23.565 -9.557 -13.726 1.00 96.12 534 GLU A C 1
ATOM 3963 O O . GLU A 1 534 ? -24.407 -10.110 -13.023 1.00 96.12 534 GLU A O 1
ATOM 3968 N N . GLU A 1 535 ? -23.781 -9.305 -15.018 1.00 97.12 535 GLU A N 1
ATOM 3969 C CA . GLU A 1 535 ? -25.034 -9.629 -15.709 1.00 97.12 535 GLU A CA 1
ATOM 3970 C C . GLU A 1 535 ? -25.310 -11.142 -15.788 1.00 97.12 535 GLU A C 1
ATOM 3972 O O . GLU A 1 535 ? -26.465 -11.567 -15.829 1.00 97.12 535 GLU A O 1
ATOM 3977 N N . LEU A 1 536 ? -24.266 -11.976 -15.855 1.00 96.19 536 LEU A N 1
ATOM 3978 C CA . LEU A 1 536 ? -24.386 -13.439 -15.826 1.00 96.19 536 LEU A CA 1
ATOM 3979 C C . LEU A 1 536 ? -24.719 -13.980 -14.424 1.00 96.19 536 LEU A C 1
ATOM 3981 O O . LEU A 1 536 ? -25.217 -15.107 -14.296 1.00 96.19 536 LEU A O 1
ATOM 3985 N N . ALA A 1 537 ? -24.413 -13.220 -13.373 1.00 97.19 537 ALA A N 1
ATOM 3986 C CA . ALA A 1 537 ? -24.540 -13.666 -11.999 1.00 97.19 537 ALA A CA 1
ATOM 3987 C C . ALA A 1 537 ? -25.948 -13.428 -11.437 1.00 97.19 537 ALA A C 1
ATOM 3989 O O . ALA A 1 537 ? -26.544 -12.368 -11.578 1.00 97.19 537 ALA A O 1
ATOM 3990 N N . VAL A 1 538 ? -26.467 -14.416 -10.707 1.00 97.56 538 VAL A N 1
ATOM 3991 C CA . VAL A 1 538 ? -27.692 -14.282 -9.901 1.00 97.56 538 VAL A CA 1
ATOM 3992 C C . VAL A 1 538 ? -27.403 -13.815 -8.474 1.00 97.56 538 VAL A C 1
ATOM 3994 O O . VAL A 1 538 ? -28.307 -13.379 -7.767 1.00 97.56 538 VAL A O 1
ATOM 3997 N N . SER A 1 539 ? -26.152 -13.934 -8.019 1.00 96.75 539 SER A N 1
ATOM 3998 C CA . SER A 1 539 ? -25.698 -13.405 -6.731 1.00 96.75 539 SER A CA 1
ATOM 3999 C C . SER A 1 539 ? -24.180 -13.262 -6.702 1.00 96.75 539 SER A C 1
ATOM 4001 O O . SER A 1 539 ? -23.479 -14.164 -7.175 1.00 96.75 539 SER A O 1
ATOM 4003 N N . VAL A 1 540 ? -23.690 -12.209 -6.049 1.00 96.56 540 VAL A N 1
ATOM 4004 C CA . VAL A 1 540 ? -22.261 -11.967 -5.806 1.00 96.56 540 VAL A CA 1
ATOM 4005 C C . VAL A 1 540 ? -22.001 -11.955 -4.303 1.00 96.56 540 VAL A C 1
ATOM 4007 O O . VAL A 1 540 ? -22.782 -11.387 -3.537 1.00 96.56 540 VAL A O 1
ATOM 4010 N N . ARG A 1 541 ? -20.917 -12.597 -3.863 1.00 95.69 541 ARG A N 1
ATOM 4011 C CA . ARG A 1 541 ? -20.458 -12.523 -2.469 1.00 95.69 541 ARG A CA 1
ATOM 4012 C C . ARG A 1 541 ? -18.935 -12.509 -2.374 1.00 95.69 541 ARG A C 1
ATOM 4014 O O . ARG A 1 541 ? -18.265 -13.312 -3.020 1.00 95.69 541 ARG A O 1
ATOM 4021 N N . ARG A 1 542 ? -18.399 -11.676 -1.483 1.00 92.12 542 ARG A N 1
ATOM 4022 C CA . ARG A 1 542 ? -16.983 -11.695 -1.095 1.00 92.12 542 ARG A CA 1
ATOM 4023 C C . ARG A 1 542 ? -16.737 -12.905 -0.189 1.00 92.12 542 ARG A C 1
ATOM 4025 O O . ARG A 1 542 ? -17.238 -12.949 0.933 1.00 92.12 542 ARG A O 1
ATOM 4032 N N . VAL A 1 543 ? -16.017 -13.916 -0.677 1.00 91.25 543 VAL A N 1
ATOM 4033 C CA . VAL A 1 543 ? -15.778 -15.177 0.066 1.00 91.25 543 VAL A CA 1
ATOM 4034 C C . VAL A 1 543 ? -14.452 -15.186 0.822 1.00 91.25 543 VAL A C 1
ATOM 4036 O O . VAL A 1 543 ? -14.310 -15.905 1.810 1.00 91.25 543 VAL A O 1
ATOM 4039 N N . ARG A 1 544 ? -13.475 -14.401 0.361 1.00 90.06 544 ARG A N 1
ATOM 4040 C CA . ARG A 1 544 ? -12.173 -14.150 1.003 1.00 90.06 544 ARG A CA 1
ATOM 4041 C C . ARG A 1 544 ? -11.766 -12.707 0.702 1.00 90.06 544 ARG A C 1
ATOM 4043 O O . ARG A 1 544 ? -12.342 -12.113 -0.202 1.00 90.06 544 ARG A O 1
ATOM 4050 N N . GLY A 1 545 ? -10.774 -12.163 1.414 1.00 82.06 545 GLY A N 1
ATOM 4051 C CA . GLY A 1 545 ? -10.390 -10.740 1.338 1.00 82.06 545 GLY A CA 1
ATOM 4052 C C . GLY A 1 545 ? -10.320 -10.156 -0.082 1.00 82.06 545 GLY A C 1
ATOM 4053 O O . GLY A 1 545 ? -10.922 -9.115 -0.331 1.00 82.06 545 GLY A O 1
ATOM 4054 N N . SER A 1 546 ? -9.700 -10.879 -1.022 1.00 89.56 546 SER A N 1
ATOM 4055 C CA . SER A 1 546 ? -9.547 -10.463 -2.429 1.00 89.56 546 SER A CA 1
ATOM 4056 C C . SER A 1 546 ? -10.258 -11.395 -3.425 1.00 89.56 546 SER A C 1
ATOM 4058 O O . SER A 1 546 ? -9.800 -11.527 -4.558 1.00 89.56 546 SER A O 1
ATOM 4060 N N . VAL A 1 547 ? -11.324 -12.097 -3.006 1.00 96.19 547 VAL A N 1
ATOM 4061 C CA . VAL A 1 547 ? -12.036 -13.083 -3.845 1.00 96.19 547 VAL A CA 1
ATOM 4062 C C . VAL A 1 547 ? -13.542 -12.849 -3.830 1.00 96.19 547 VAL A C 1
ATOM 4064 O O . VAL A 1 547 ? -14.204 -13.113 -2.820 1.00 96.19 547 VAL A O 1
ATOM 4067 N N . ASP A 1 548 ? -14.078 -12.456 -4.980 1.00 97.12 548 ASP A N 1
ATOM 4068 C CA . ASP A 1 548 ? -15.514 -12.346 -5.226 1.00 97.12 548 ASP A CA 1
ATOM 4069 C C . ASP A 1 548 ? -16.027 -13.580 -5.970 1.00 97.12 548 ASP A C 1
ATOM 4071 O O . ASP A 1 548 ? -15.503 -13.959 -7.016 1.00 97.12 548 ASP A O 1
ATOM 4075 N N . GLU A 1 549 ? -17.043 -14.238 -5.413 1.00 98.25 549 GLU A N 1
ATOM 4076 C CA . GLU A 1 549 ? -17.708 -15.389 -6.020 1.00 98.25 549 GLU A CA 1
ATOM 4077 C C . GLU A 1 549 ? -19.018 -14.954 -6.683 1.00 98.25 549 GLU A C 1
ATOM 4079 O O . GLU A 1 549 ? -19.939 -14.473 -6.018 1.00 98.25 549 GLU A O 1
ATOM 4084 N N . TYR A 1 550 ? -19.097 -15.187 -7.989 1.00 98.44 550 TYR A N 1
ATOM 4085 C CA . TYR A 1 550 ? -20.237 -14.929 -8.856 1.00 98.44 550 TYR A CA 1
ATOM 4086 C C . TYR A 1 550 ? -20.951 -16.251 -9.108 1.00 98.44 550 TYR A C 1
ATOM 4088 O O . TYR A 1 550 ? -20.412 -17.156 -9.750 1.00 98.44 550 TYR A O 1
ATOM 4096 N N . ARG A 1 551 ? -22.164 -16.392 -8.575 1.00 98.06 551 ARG A N 1
ATOM 4097 C CA . ARG A 1 551 ? -23.004 -17.565 -8.832 1.00 98.06 551 ARG A CA 1
ATOM 4098 C C . ARG A 1 551 ? -23.831 -17.320 -10.084 1.00 98.06 551 ARG A C 1
ATOM 4100 O O . ARG A 1 551 ? -24.587 -16.357 -10.114 1.00 98.06 551 ARG A O 1
ATOM 4107 N N . LEU A 1 552 ? -23.728 -18.202 -11.070 1.00 97.75 552 LEU A N 1
ATOM 4108 C CA . LEU A 1 552 ? -24.483 -18.135 -12.320 1.00 97.75 552 LEU A CA 1
ATOM 4109 C C . LEU A 1 552 ? -25.873 -18.774 -12.177 1.00 97.75 552 LEU A C 1
ATOM 4111 O O . LEU A 1 552 ? -26.132 -19.531 -11.234 1.00 97.75 552 LEU A O 1
ATOM 4115 N N . ALA A 1 553 ? -26.762 -18.501 -13.135 1.00 95.75 553 ALA A N 1
ATOM 4116 C CA . ALA A 1 553 ? -28.136 -19.016 -13.143 1.00 95.75 553 ALA A CA 1
ATOM 4117 C C . ALA A 1 553 ? -28.227 -20.555 -13.154 1.00 95.75 553 ALA A C 1
ATOM 4119 O O . ALA A 1 553 ? -29.153 -21.125 -12.580 1.00 95.75 553 ALA A O 1
ATOM 4120 N N . ASP A 1 554 ? -27.246 -21.234 -13.751 1.00 95.31 554 ASP A N 1
ATOM 4121 C CA . ASP A 1 554 ? -27.158 -22.700 -13.783 1.00 95.31 554 ASP A CA 1
ATOM 4122 C C . ASP A 1 554 ? -26.509 -23.318 -12.528 1.00 95.31 554 ASP A C 1
ATOM 4124 O O . ASP A 1 554 ? -26.359 -24.536 -12.430 1.00 95.31 554 ASP A O 1
ATOM 4128 N N . GLY A 1 555 ? -26.139 -22.489 -11.549 1.00 95.94 555 GLY A N 1
ATOM 4129 C CA . GLY A 1 555 ? -25.552 -22.911 -10.283 1.00 95.94 555 GLY A CA 1
ATOM 4130 C C . GLY A 1 555 ? -24.026 -22.997 -10.266 1.00 95.94 555 GLY A C 1
ATOM 4131 O O . GLY A 1 555 ? -23.475 -23.152 -9.172 1.00 95.94 555 GLY A O 1
ATOM 4132 N N . ARG A 1 556 ? -23.337 -22.853 -11.409 1.00 98.19 556 ARG A N 1
ATOM 4133 C CA . ARG A 1 556 ? -21.870 -22.740 -11.444 1.00 98.19 556 ARG A CA 1
ATOM 4134 C C . ARG A 1 556 ? -21.402 -21.474 -10.730 1.00 98.19 556 ARG A C 1
ATOM 4136 O O . ARG A 1 556 ? -22.125 -20.483 -10.635 1.00 98.19 556 ARG A O 1
ATOM 4143 N N . ARG A 1 557 ? -20.170 -21.506 -10.230 1.00 98.06 557 ARG A N 1
ATOM 4144 C CA . ARG A 1 557 ? -19.519 -20.394 -9.532 1.00 98.06 557 ARG A CA 1
ATOM 4145 C C . ARG A 1 557 ? -18.254 -19.983 -10.262 1.00 98.06 557 ARG A C 1
ATOM 4147 O O . ARG A 1 557 ? -17.374 -20.817 -10.452 1.00 98.06 557 ARG A O 1
ATOM 4154 N N . LEU A 1 558 ? -18.133 -18.709 -10.601 1.00 98.56 558 LEU A N 1
ATOM 4155 C CA . LEU A 1 558 ? -16.889 -18.111 -11.082 1.00 98.56 558 LEU A CA 1
ATOM 4156 C C . LEU A 1 558 ? -16.298 -17.239 -9.975 1.00 98.56 558 LEU A C 1
ATOM 4158 O O . LEU A 1 558 ? -17.037 -16.636 -9.199 1.00 98.56 558 LEU A O 1
ATOM 4162 N N . ARG A 1 559 ? -14.970 -17.203 -9.855 1.00 98.44 559 ARG A N 1
ATOM 4163 C CA . ARG A 1 559 ? -14.278 -16.456 -8.796 1.00 98.44 559 ARG A CA 1
ATOM 4164 C C . ARG A 1 559 ? -13.359 -15.418 -9.410 1.00 98.44 559 ARG A C 1
ATOM 4166 O O . ARG A 1 559 ? -12.411 -15.800 -10.087 1.00 98.44 559 ARG A O 1
ATOM 4173 N N . LEU A 1 560 ? -13.614 -14.142 -9.153 1.00 98.38 560 LEU A N 1
ATOM 4174 C CA . LEU A 1 560 ? -12.774 -13.039 -9.611 1.00 98.38 560 LEU A CA 1
ATOM 4175 C C . LEU A 1 560 ? -11.822 -12.617 -8.492 1.00 98.38 560 LEU A C 1
ATOM 4177 O O . LEU A 1 560 ? -12.254 -12.350 -7.367 1.00 98.38 560 LEU A O 1
ATOM 4181 N N . LEU A 1 561 ? -10.528 -12.565 -8.802 1.00 97.50 561 LEU A N 1
ATOM 4182 C CA . LEU A 1 561 ? -9.508 -12.083 -7.877 1.00 97.50 561 LEU A CA 1
ATOM 4183 C C . LEU A 1 561 ? -9.306 -10.573 -8.036 1.00 97.50 561 LEU A C 1
ATOM 4185 O O . LEU A 1 561 ? -9.299 -10.063 -9.155 1.00 97.50 561 LEU A O 1
ATOM 4189 N N . GLY A 1 562 ? -9.129 -9.866 -6.916 1.00 91.50 562 GLY A N 1
ATOM 4190 C CA . GLY A 1 562 ? -8.711 -8.457 -6.907 1.00 91.50 562 GLY A CA 1
ATOM 4191 C C . GLY A 1 562 ? -9.632 -7.501 -7.675 1.00 91.50 562 GLY A C 1
ATOM 4192 O O . GLY A 1 562 ? -9.152 -6.510 -8.215 1.00 91.50 562 GLY A O 1
ATOM 4193 N N . GLU A 1 563 ? -10.931 -7.808 -7.777 1.00 92.19 563 GLU A N 1
ATOM 4194 C CA . GLU A 1 563 ? -11.917 -7.011 -8.535 1.00 92.19 563 GLU A CA 1
ATOM 4195 C C . GLU A 1 563 ? -11.543 -6.816 -10.019 1.00 92.19 563 GLU A C 1
ATOM 4197 O O . GLU A 1 563 ? -11.917 -5.820 -10.643 1.00 92.19 563 GLU A O 1
ATOM 4202 N N . GLY A 1 564 ? -10.773 -7.755 -10.585 1.00 92.62 564 GLY A N 1
ATOM 4203 C CA . GLY A 1 564 ? -10.274 -7.700 -11.961 1.00 92.62 564 GLY A CA 1
ATOM 4204 C C . GLY A 1 564 ? -9.104 -6.735 -12.182 1.00 92.62 564 GLY A C 1
ATOM 4205 O O . GLY A 1 564 ? -8.606 -6.658 -13.301 1.00 92.62 564 GLY A O 1
ATOM 4206 N N . ARG A 1 565 ? -8.634 -6.028 -11.146 1.00 91.19 565 ARG A N 1
ATOM 4207 C CA . ARG A 1 565 ? -7.401 -5.218 -11.187 1.00 91.19 565 ARG A CA 1
ATOM 4208 C C . ARG A 1 565 ? -6.156 -6.116 -11.107 1.00 91.19 565 ARG A C 1
ATOM 4210 O O . ARG A 1 565 ? -6.283 -7.334 -10.983 1.00 91.19 565 ARG A O 1
ATOM 4217 N N . LEU A 1 566 ? -4.965 -5.507 -11.142 1.00 91.88 566 LEU A N 1
ATOM 4218 C CA . LEU A 1 566 ? -3.669 -6.187 -11.016 1.00 91.88 566 LEU A CA 1
ATOM 4219 C C . LEU A 1 566 ? -3.630 -7.099 -9.789 1.00 91.88 566 LEU A C 1
ATOM 4221 O O . LEU A 1 566 ? -3.484 -6.644 -8.654 1.00 91.88 566 LEU A O 1
ATOM 4225 N N . VAL A 1 567 ? -3.744 -8.404 -10.014 1.00 94.31 567 VAL A N 1
ATOM 4226 C CA . VAL A 1 567 ? -3.896 -9.402 -8.955 1.00 94.31 567 VAL A CA 1
ATOM 4227 C C . VAL A 1 567 ? -2.669 -9.461 -8.049 1.00 94.31 567 VAL A C 1
ATOM 4229 O O . VAL A 1 567 ? -2.813 -9.609 -6.838 1.00 94.31 567 VAL A O 1
ATOM 4232 N N . ASN A 1 568 ? -1.473 -9.288 -8.613 1.00 92.12 568 ASN A N 1
ATOM 4233 C CA . ASN A 1 568 ? -0.208 -9.278 -7.885 1.00 92.12 568 ASN A CA 1
ATOM 4234 C C . ASN A 1 568 ? -0.135 -8.165 -6.832 1.00 92.12 568 ASN A C 1
ATOM 4236 O O . ASN A 1 568 ? 0.456 -8.380 -5.779 1.00 92.12 568 ASN A O 1
ATOM 4240 N N . LEU A 1 569 ? -0.757 -7.012 -7.084 1.00 87.06 569 LEU A N 1
ATOM 4241 C CA . LEU A 1 569 ? -0.813 -5.888 -6.141 1.00 87.06 569 LEU A CA 1
ATOM 4242 C C . LEU A 1 569 ? -2.071 -5.931 -5.265 1.00 87.06 569 LEU A C 1
ATOM 4244 O O . LEU A 1 569 ? -2.022 -5.647 -4.072 1.00 87.06 569 LEU A O 1
ATOM 4248 N N . ALA A 1 570 ? -3.212 -6.322 -5.836 1.00 86.06 570 ALA A N 1
ATOM 4249 C CA . ALA A 1 570 ? -4.489 -6.349 -5.127 1.00 86.06 570 ALA A CA 1
ATOM 4250 C C . ALA A 1 570 ? -4.609 -7.519 -4.130 1.00 86.06 570 ALA A C 1
ATOM 4252 O O . ALA A 1 570 ? -5.391 -7.453 -3.176 1.00 86.06 570 ALA A O 1
ATOM 4253 N N . ALA A 1 571 ? -3.879 -8.614 -4.357 1.00 87.75 571 ALA A N 1
ATOM 4254 C CA . ALA A 1 571 ? -3.968 -9.834 -3.555 1.00 87.75 571 ALA A CA 1
ATOM 4255 C C . ALA A 1 571 ? -2.614 -10.383 -3.060 1.00 87.75 571 ALA A C 1
ATOM 4257 O O . ALA A 1 571 ? -2.594 -11.422 -2.394 1.00 87.75 571 ALA A O 1
ATOM 4258 N N . ALA A 1 572 ? -1.506 -9.692 -3.338 1.00 89.44 572 ALA A N 1
ATOM 4259 C CA . ALA A 1 572 ? -0.193 -9.945 -2.740 1.00 89.44 572 ALA A CA 1
ATOM 4260 C C . ALA A 1 572 ? 0.559 -8.618 -2.523 1.00 89.44 572 ALA A C 1
ATOM 4262 O O . ALA A 1 572 ? -0.063 -7.606 -2.212 1.00 89.44 572 ALA A O 1
ATOM 4263 N N . GLU A 1 573 ? 1.886 -8.643 -2.622 1.00 85.00 573 GLU A N 1
ATOM 4264 C CA . GLU A 1 573 ? 2.774 -7.514 -2.316 1.00 85.00 573 GLU A CA 1
ATOM 4265 C C . GLU A 1 573 ? 3.381 -6.870 -3.574 1.00 85.00 573 GLU A C 1
ATOM 4267 O O . GLU A 1 573 ? 4.262 -6.030 -3.464 1.00 85.00 573 GLU A O 1
ATOM 4272 N N . GLY A 1 574 ? 2.903 -7.221 -4.772 1.00 89.19 574 GLY A N 1
ATOM 4273 C CA . GLY A 1 574 ? 3.522 -6.786 -6.024 1.00 89.19 574 GLY A CA 1
ATOM 4274 C C . GLY A 1 574 ? 4.771 -7.595 -6.368 1.00 89.19 574 GLY A C 1
ATOM 4275 O O . GLY A 1 574 ? 4.901 -8.762 -5.986 1.00 89.19 574 GLY A O 1
ATOM 4276 N N . HIS A 1 575 ? 5.658 -7.025 -7.181 1.00 90.62 575 HIS A N 1
ATOM 4277 C CA . HIS A 1 575 ? 6.918 -7.687 -7.524 1.00 90.62 575 HIS A CA 1
ATOM 4278 C C . HIS A 1 575 ? 7.867 -7.728 -6.323 1.00 90.62 575 HIS A C 1
ATOM 4280 O O . HIS A 1 575 ? 7.871 -6.799 -5.523 1.00 90.62 575 HIS A O 1
ATOM 4286 N N . PRO A 1 576 ? 8.713 -8.767 -6.202 1.00 90.44 576 PRO A N 1
ATOM 4287 C CA . PRO A 1 576 ? 9.756 -8.783 -5.185 1.00 90.44 576 PRO A CA 1
ATOM 4288 C C . PRO A 1 576 ? 10.699 -7.582 -5.319 1.00 90.44 576 PRO A C 1
ATOM 4290 O O . PRO A 1 576 ? 11.101 -7.234 -6.433 1.00 90.44 576 PRO A O 1
ATOM 4293 N N . ALA A 1 577 ? 11.136 -7.031 -4.185 1.00 92.25 577 ALA A N 1
ATOM 4294 C CA . ALA A 1 577 ? 12.047 -5.889 -4.126 1.00 92.25 577 ALA A CA 1
ATOM 4295 C C . ALA A 1 577 ? 13.306 -6.058 -4.996 1.00 92.25 577 ALA A C 1
ATOM 4297 O O . ALA A 1 577 ? 13.675 -5.146 -5.728 1.00 92.25 577 ALA A O 1
ATOM 4298 N N . ALA A 1 578 ? 13.889 -7.260 -5.038 1.00 90.75 578 ALA A N 1
ATOM 4299 C CA . ALA A 1 578 ? 15.064 -7.566 -5.860 1.00 90.75 578 ALA A CA 1
ATOM 4300 C C . ALA A 1 578 ? 14.876 -7.379 -7.373 1.00 90.75 578 ALA A C 1
ATOM 4302 O O . ALA A 1 578 ? 15.867 -7.233 -8.096 1.00 90.75 578 ALA A O 1
ATOM 4303 N N . VAL A 1 579 ? 13.635 -7.413 -7.856 1.00 88.88 579 VAL A N 1
ATOM 4304 C CA . VAL A 1 579 ? 13.299 -7.136 -9.254 1.00 88.88 579 VAL A CA 1
ATOM 4305 C C . VAL A 1 579 ? 13.100 -5.634 -9.456 1.00 88.88 579 VAL A C 1
ATOM 4307 O O . VAL A 1 579 ? 13.701 -5.069 -10.370 1.00 88.88 579 VAL A O 1
ATOM 4310 N N . MET A 1 580 ? 12.347 -4.988 -8.559 1.00 92.75 580 MET A N 1
ATOM 4311 C CA . MET A 1 580 ? 12.118 -3.536 -8.586 1.00 92.75 580 MET A CA 1
ATOM 4312 C C . MET A 1 580 ? 13.403 -2.725 -8.412 1.00 92.75 580 MET A C 1
ATOM 4314 O O . MET A 1 580 ? 13.501 -1.620 -8.933 1.00 92.75 580 MET A O 1
ATOM 4318 N N . ASP A 1 581 ? 14.411 -3.293 -7.749 1.00 95.31 581 ASP A N 1
ATOM 4319 C CA . ASP A 1 581 ? 15.774 -2.766 -7.641 1.00 95.31 581 ASP A CA 1
ATOM 4320 C C . ASP A 1 581 ? 16.316 -2.253 -8.987 1.00 95.31 581 ASP A C 1
ATOM 4322 O O . ASP A 1 581 ? 16.859 -1.156 -9.063 1.00 95.31 581 ASP A O 1
ATOM 4326 N N . MET A 1 582 ? 16.111 -3.008 -10.074 1.00 93.44 582 MET A N 1
ATOM 4327 C CA . MET A 1 582 ? 16.598 -2.636 -11.408 1.00 93.44 582 MET A CA 1
ATOM 4328 C C . MET A 1 582 ? 15.699 -1.605 -12.092 1.00 93.44 582 MET A C 1
ATOM 4330 O O . MET A 1 582 ? 16.209 -0.649 -12.677 1.00 93.44 582 MET A O 1
ATOM 4334 N N . SER A 1 583 ? 14.374 -1.758 -12.022 1.00 92.75 583 SER A N 1
ATOM 4335 C CA . SER A 1 583 ? 13.451 -0.777 -12.609 1.00 92.75 583 SER A CA 1
ATOM 4336 C C . SER A 1 583 ? 13.635 0.602 -11.968 1.00 92.75 583 SER A C 1
ATOM 4338 O O . SER A 1 583 ? 13.783 1.607 -12.661 1.00 92.75 583 SER A O 1
ATOM 4340 N N . PHE A 1 584 ? 13.757 0.651 -10.643 1.00 96.62 584 PHE A N 1
ATOM 4341 C CA . PHE A 1 584 ? 13.950 1.894 -9.902 1.00 96.62 584 PHE A CA 1
ATOM 4342 C C . PHE A 1 584 ? 15.378 2.436 -9.984 1.00 96.62 584 PHE A C 1
ATOM 4344 O O . PHE A 1 584 ? 15.564 3.652 -9.952 1.00 96.62 584 PHE A O 1
ATOM 4351 N N . ALA A 1 585 ? 16.382 1.585 -10.200 1.00 97.06 585 ALA A N 1
ATOM 4352 C CA . ALA A 1 585 ? 17.704 2.048 -10.611 1.00 97.06 585 ALA A CA 1
ATOM 4353 C C . ALA A 1 585 ? 17.648 2.782 -11.962 1.00 97.06 585 ALA A C 1
ATOM 4355 O O . ALA A 1 585 ? 18.192 3.880 -12.080 1.00 97.06 585 ALA A O 1
ATOM 4356 N N . ASN A 1 586 ? 16.928 2.237 -12.953 1.00 96.50 586 ASN A N 1
ATOM 4357 C CA . ASN A 1 586 ? 16.711 2.927 -14.227 1.00 96.50 586 ASN A CA 1
ATOM 4358 C C . ASN A 1 586 ? 15.966 4.251 -14.039 1.00 96.50 586 ASN A C 1
ATOM 4360 O O . ASN A 1 586 ? 16.368 5.242 -14.643 1.00 96.50 586 ASN A O 1
ATOM 4364 N N . GLN A 1 587 ? 14.932 4.301 -13.191 1.00 97.19 587 GLN A N 1
ATOM 4365 C CA . GLN A 1 587 ? 14.235 5.550 -12.856 1.00 97.19 587 GLN A CA 1
ATOM 4366 C C . GLN A 1 587 ? 15.203 6.600 -12.300 1.00 97.19 587 GLN A C 1
ATOM 4368 O O . GLN A 1 587 ? 15.312 7.695 -12.850 1.00 97.19 587 GLN A O 1
ATOM 4373 N N . ALA A 1 588 ? 15.947 6.261 -11.244 1.00 98.06 588 ALA A N 1
ATOM 4374 C CA . ALA A 1 588 ? 16.857 7.186 -10.574 1.00 98.06 588 ALA A CA 1
ATOM 4375 C C . ALA A 1 588 ? 17.939 7.738 -11.520 1.00 98.06 588 ALA A C 1
ATOM 4377 O O . ALA A 1 588 ? 18.168 8.949 -11.560 1.00 98.06 588 ALA A O 1
ATOM 4378 N N . LEU A 1 589 ? 18.567 6.867 -12.316 1.00 98.06 589 LEU A N 1
ATOM 4379 C CA . LEU A 1 589 ? 19.600 7.256 -13.281 1.00 98.06 589 LEU A CA 1
ATOM 4380 C C . LEU A 1 589 ? 19.028 8.022 -14.482 1.00 98.06 589 LEU A C 1
ATOM 4382 O O . LEU A 1 589 ? 19.669 8.940 -14.988 1.00 98.06 589 LEU A O 1
ATOM 4386 N N . SER A 1 590 ? 17.809 7.699 -14.919 1.00 98.06 590 SER A N 1
ATOM 4387 C CA . SER A 1 590 ? 17.138 8.437 -15.998 1.00 98.06 590 SER A CA 1
ATOM 4388 C C . SER A 1 590 ? 16.770 9.855 -15.571 1.00 98.06 590 SER A C 1
ATOM 4390 O O . SER A 1 590 ? 16.889 10.778 -16.373 1.00 98.06 590 SER A O 1
ATOM 4392 N N . VAL A 1 591 ? 16.370 10.054 -14.309 1.00 98.06 591 VAL A N 1
ATOM 4393 C CA . VAL A 1 591 ? 16.133 11.394 -13.753 1.00 98.06 591 VAL A CA 1
ATOM 4394 C C . VAL A 1 591 ? 17.426 12.209 -13.730 1.00 98.06 591 VAL A C 1
ATOM 4396 O O . VAL A 1 591 ? 17.432 13.340 -14.211 1.00 98.06 591 VAL A O 1
ATOM 4399 N N . GLU A 1 592 ? 18.528 11.640 -13.232 1.00 98.12 592 GLU A N 1
ATOM 4400 C CA . GLU A 1 592 ? 19.850 12.286 -13.273 1.00 98.12 5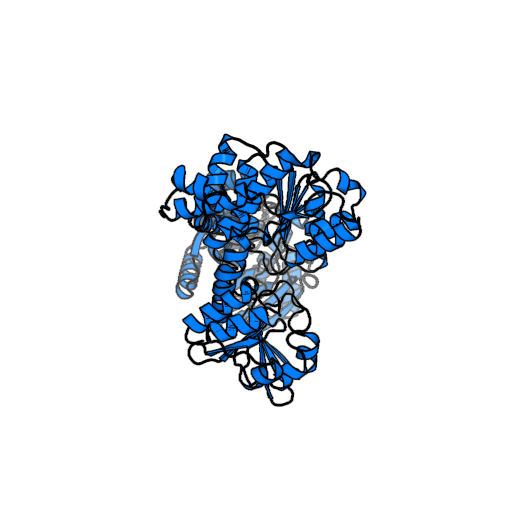92 GLU A CA 1
ATOM 4401 C C . GLU A 1 592 ? 20.241 12.675 -14.707 1.00 98.12 592 GLU A C 1
ATOM 4403 O O . GLU A 1 592 ? 20.634 13.815 -14.970 1.00 98.12 592 GLU A O 1
ATOM 4408 N N . TRP A 1 593 ? 20.067 11.755 -15.657 1.00 97.88 593 TRP A N 1
ATOM 4409 C CA . TRP A 1 593 ? 20.378 12.001 -17.060 1.00 97.88 593 TRP A CA 1
ATOM 4410 C C . TRP A 1 593 ? 19.515 13.114 -17.669 1.00 97.88 593 TRP A C 1
ATOM 4412 O O . TRP A 1 593 ? 20.053 14.005 -18.332 1.00 97.88 593 TRP A O 1
ATOM 4422 N N . LEU A 1 594 ? 18.205 13.114 -17.402 1.00 97.56 594 LEU A N 1
ATOM 4423 C CA . LEU A 1 594 ? 17.275 14.152 -17.854 1.00 97.56 594 LEU A CA 1
ATOM 4424 C C . LEU A 1 594 ? 17.668 15.532 -17.326 1.00 97.56 594 LEU A C 1
ATOM 4426 O O . LEU A 1 594 ? 17.710 16.490 -18.097 1.00 97.56 594 LEU A O 1
ATOM 4430 N N . VAL A 1 595 ? 18.003 15.645 -16.040 1.00 96.50 595 VAL A N 1
ATOM 4431 C CA . VAL A 1 595 ? 18.436 16.919 -15.444 1.00 96.50 595 VAL A CA 1
ATOM 4432 C C . VAL A 1 595 ? 19.649 17.481 -16.195 1.00 96.50 595 VAL A C 1
ATOM 4434 O O . VAL A 1 595 ? 19.657 18.670 -16.527 1.00 96.50 595 VAL A O 1
ATOM 4437 N N . GLY A 1 596 ? 20.613 16.628 -16.556 1.00 95.69 596 GLY A N 1
ATOM 4438 C CA . GLY A 1 596 ? 21.804 17.016 -17.316 1.00 95.69 596 GLY A CA 1
ATOM 4439 C C . GLY A 1 596 ? 21.565 17.348 -18.796 1.00 95.69 596 GLY A C 1
ATOM 4440 O O . GLY A 1 596 ? 22.246 18.224 -19.324 1.00 95.69 596 GLY A O 1
ATOM 4441 N N . HIS A 1 597 ? 20.599 16.699 -19.457 1.00 96.38 597 HIS A N 1
ATOM 4442 C CA . HIS A 1 597 ? 20.482 16.717 -20.927 1.00 96.38 597 HIS A CA 1
ATOM 4443 C C . HIS A 1 597 ? 19.178 17.317 -21.471 1.00 96.38 597 HIS A C 1
ATOM 4445 O O . HIS A 1 597 ? 19.062 17.486 -22.680 1.00 96.38 597 HIS A O 1
ATOM 4451 N N . HIS A 1 598 ? 18.203 17.686 -20.630 1.00 94.75 598 HIS A N 1
ATOM 4452 C CA . HIS A 1 598 ? 16.864 18.125 -21.070 1.00 94.75 598 HIS A CA 1
ATOM 4453 C C . HIS A 1 598 ? 16.860 19.209 -22.161 1.00 94.75 598 HIS A C 1
ATOM 4455 O O . HIS A 1 598 ? 15.969 19.229 -23.004 1.00 94.75 598 HIS A O 1
ATOM 4461 N N . ARG A 1 599 ? 17.857 20.105 -22.176 1.00 94.69 599 ARG A N 1
ATOM 4462 C CA . ARG A 1 599 ? 17.968 21.196 -23.163 1.00 94.69 599 ARG A CA 1
ATOM 4463 C C . ARG A 1 599 ? 18.264 20.719 -24.584 1.00 94.69 599 ARG A C 1
ATOM 4465 O O . ARG A 1 599 ? 18.044 21.470 -25.528 1.00 94.69 599 ARG A O 1
ATOM 4472 N N . GLU A 1 600 ? 18.794 19.510 -24.720 1.00 96.25 600 GLU A N 1
ATOM 4473 C CA . GLU A 1 600 ? 19.173 18.889 -25.991 1.00 96.25 600 GLU A CA 1
ATOM 4474 C C . GLU A 1 600 ? 18.063 17.979 -26.536 1.00 96.25 600 GLU A C 1
ATOM 4476 O O . GLU A 1 600 ? 18.188 17.428 -27.629 1.00 96.25 600 GLU A O 1
ATOM 4481 N N . LEU A 1 601 ? 16.977 17.804 -25.777 1.00 96.81 601 LEU A N 1
ATOM 4482 C CA . LEU A 1 601 ? 15.916 16.857 -26.084 1.00 96.81 601 LEU A CA 1
ATOM 4483 C C . LEU A 1 601 ? 14.689 17.560 -26.660 1.00 96.81 601 LEU A C 1
ATOM 4485 O O . LEU A 1 601 ? 14.252 18.614 -26.200 1.00 96.81 601 LEU A O 1
ATOM 4489 N N . GLU A 1 602 ? 14.097 16.925 -27.661 1.00 97.00 602 GLU A N 1
ATOM 4490 C CA . GLU A 1 602 ? 12.817 17.327 -28.225 1.00 97.00 602 GLU A CA 1
ATOM 4491 C C . GLU A 1 602 ? 11.664 16.698 -27.418 1.00 97.00 602 GLU A C 1
ATOM 4493 O O . GLU A 1 602 ? 11.852 15.645 -26.806 1.00 97.00 602 GLU A O 1
ATOM 4498 N N . PRO A 1 603 ? 10.449 17.276 -27.438 1.00 96.81 603 PRO A N 1
ATOM 4499 C CA . PRO A 1 603 ? 9.246 16.694 -26.829 1.00 96.81 603 PRO A CA 1
ATOM 4500 C C . PRO A 1 603 ? 8.780 15.362 -27.451 1.00 96.81 603 PRO A C 1
ATOM 4502 O O . PRO A 1 603 ? 7.757 15.286 -28.131 1.00 96.81 603 PRO A O 1
ATOM 4505 N N . ARG A 1 604 ? 9.534 14.288 -27.221 1.00 96.88 604 ARG A N 1
ATOM 4506 C CA . ARG A 1 604 ? 9.236 12.924 -27.672 1.00 96.88 604 ARG A CA 1
ATOM 4507 C C . ARG A 1 604 ? 9.599 11.896 -26.601 1.00 96.88 604 ARG A C 1
ATOM 4509 O O . ARG A 1 604 ? 10.194 12.225 -25.576 1.00 96.88 604 ARG A O 1
ATOM 4516 N N . VAL A 1 605 ? 9.247 10.640 -26.862 1.00 97.75 605 VAL A N 1
ATOM 4517 C CA . VAL A 1 605 ? 9.596 9.503 -26.003 1.00 97.75 605 VAL A CA 1
ATOM 4518 C C . VAL A 1 605 ? 10.942 8.921 -26.444 1.00 97.75 605 VAL A C 1
ATOM 4520 O O . VAL A 1 605 ? 11.098 8.534 -27.603 1.00 97.75 605 VAL A O 1
ATOM 4523 N N . TYR A 1 606 ? 11.899 8.860 -25.525 1.00 97.12 606 TYR A N 1
ATOM 4524 C CA . TYR A 1 606 ? 13.228 8.276 -25.696 1.00 97.12 606 TYR A CA 1
ATOM 4525 C C . TYR A 1 606 ? 13.320 6.947 -24.938 1.00 97.12 606 TYR A C 1
ATOM 4527 O O . TYR A 1 606 ? 12.722 6.830 -23.868 1.00 97.12 606 TYR A O 1
ATOM 4535 N N . PRO A 1 607 ? 14.073 5.953 -25.434 1.00 96.12 607 PRO A N 1
ATOM 4536 C CA . PRO A 1 607 ? 14.462 4.818 -24.605 1.00 96.12 607 PRO A CA 1
ATOM 4537 C C . PRO A 1 607 ? 15.448 5.269 -23.517 1.00 96.12 607 PRO A C 1
ATOM 4539 O O . PRO A 1 607 ? 16.070 6.330 -23.631 1.00 96.12 607 PRO A O 1
ATOM 4542 N N . VAL A 1 608 ? 15.631 4.444 -22.485 1.00 95.25 608 VAL A N 1
ATOM 4543 C CA . VAL A 1 608 ? 16.748 4.618 -21.543 1.00 95.25 608 VAL A CA 1
ATOM 4544 C C . VAL A 1 608 ? 18.077 4.587 -22.320 1.00 95.25 608 VAL A C 1
ATOM 4546 O O . VAL A 1 608 ? 18.259 3.698 -23.157 1.00 95.25 608 VAL A O 1
ATOM 4549 N N . PRO A 1 609 ? 19.006 5.536 -22.081 1.00 95.25 609 PRO A N 1
ATOM 4550 C CA . PRO A 1 609 ? 20.347 5.491 -22.655 1.00 95.25 609 PRO A CA 1
ATOM 4551 C C . PRO A 1 609 ? 21.032 4.142 -22.415 1.00 95.25 609 PRO A C 1
ATOM 4553 O O . PRO A 1 609 ? 21.021 3.622 -21.301 1.00 95.25 609 PRO A O 1
ATOM 4556 N N . GLU A 1 610 ? 21.665 3.586 -23.448 1.00 93.56 610 GLU A N 1
ATOM 4557 C CA . GLU A 1 610 ? 22.218 2.226 -23.393 1.00 93.56 610 GLU A CA 1
ATOM 4558 C C . GLU A 1 610 ? 23.259 2.048 -22.275 1.00 93.56 610 GLU A C 1
ATOM 4560 O O . GLU A 1 610 ? 23.287 1.012 -21.610 1.00 93.56 610 GLU A O 1
ATOM 4565 N N . ASP A 1 611 ? 24.074 3.073 -22.017 1.00 93.94 611 ASP A N 1
ATOM 4566 C CA . ASP A 1 611 ? 25.072 3.045 -20.946 1.00 93.94 611 ASP A CA 1
ATOM 4567 C C . ASP A 1 611 ? 24.436 2.949 -19.552 1.00 93.94 611 ASP A C 1
ATOM 4569 O O . ASP A 1 611 ? 25.000 2.299 -18.674 1.00 93.94 611 ASP A O 1
ATOM 4573 N N . ILE A 1 612 ? 23.242 3.523 -19.352 1.00 95.88 612 ILE A N 1
ATOM 4574 C CA . ILE A 1 612 ? 22.494 3.407 -18.092 1.00 95.88 612 ILE A CA 1
ATOM 4575 C C . ILE A 1 612 ? 21.987 1.975 -17.916 1.00 95.88 612 ILE A C 1
ATOM 4577 O O . ILE A 1 612 ? 22.207 1.377 -16.866 1.00 95.88 612 ILE A O 1
ATOM 4581 N N . ASP A 1 613 ? 21.367 1.396 -18.946 1.00 93.69 613 ASP A N 1
ATOM 4582 C CA . ASP A 1 613 ? 20.832 0.027 -18.896 1.00 93.69 613 ASP A CA 1
ATOM 4583 C C . ASP A 1 613 ? 21.958 -1.005 -18.656 1.00 93.69 613 ASP A C 1
ATOM 4585 O O . ASP A 1 613 ? 21.844 -1.902 -17.812 1.00 93.69 613 ASP A O 1
ATOM 4589 N N . ARG A 1 614 ? 23.109 -0.829 -19.325 1.00 93.50 614 ARG A N 1
ATOM 4590 C CA . ARG A 1 614 ? 24.320 -1.641 -19.098 1.00 93.50 614 ARG A CA 1
ATOM 4591 C C . ARG A 1 614 ? 24.880 -1.465 -17.689 1.00 93.50 614 ARG A C 1
ATOM 4593 O O . ARG A 1 614 ? 25.286 -2.452 -17.073 1.00 93.50 614 ARG A O 1
ATOM 4600 N N . GLU A 1 615 ? 24.903 -0.241 -17.172 1.00 94.69 615 GLU A N 1
ATOM 4601 C CA . GLU A 1 615 ? 25.380 0.038 -15.819 1.00 94.69 615 GLU A CA 1
ATOM 4602 C C . GLU A 1 615 ? 24.484 -0.615 -14.761 1.00 94.69 615 GLU A C 1
ATOM 4604 O O . GLU A 1 615 ? 24.999 -1.262 -13.849 1.00 94.69 615 GLU A O 1
ATOM 4609 N N . VAL A 1 616 ? 23.157 -0.551 -14.912 1.00 95.56 616 VAL A N 1
ATOM 4610 C CA . VAL A 1 616 ? 22.209 -1.243 -14.020 1.00 95.56 616 VAL A CA 1
ATOM 4611 C C . VAL A 1 616 ? 22.466 -2.752 -14.020 1.00 95.56 616 VAL A C 1
ATOM 4613 O O . VAL A 1 616 ? 22.567 -3.359 -12.949 1.00 95.56 616 VAL A O 1
ATOM 4616 N N . ALA A 1 617 ? 22.654 -3.363 -15.195 1.00 94.25 617 ALA A N 1
ATOM 4617 C CA . ALA A 1 617 ? 22.985 -4.784 -15.298 1.00 94.25 617 ALA A CA 1
ATOM 4618 C C . ALA A 1 617 ? 24.318 -5.119 -14.603 1.00 94.25 617 ALA A C 1
ATOM 4620 O O . ALA A 1 617 ? 24.404 -6.090 -13.845 1.00 94.25 617 ALA A O 1
ATOM 4621 N N . ARG A 1 618 ? 25.353 -4.295 -14.811 1.00 94.56 618 ARG A N 1
ATOM 4622 C CA . ARG A 1 618 ? 26.673 -4.461 -14.186 1.00 94.56 618 ARG A CA 1
ATOM 4623 C C . ARG A 1 618 ? 26.598 -4.353 -12.663 1.00 94.56 618 ARG A C 1
ATOM 4625 O O . ARG A 1 618 ? 27.179 -5.184 -11.963 1.00 94.56 618 ARG A O 1
ATOM 4632 N N . LEU A 1 619 ? 25.878 -3.357 -12.143 1.00 93.94 619 LEU A N 1
ATOM 4633 C CA . LEU A 1 619 ? 25.658 -3.188 -10.707 1.00 93.94 619 LEU A CA 1
ATOM 4634 C C . LEU A 1 619 ? 24.898 -4.383 -10.126 1.00 93.94 619 LEU A C 1
ATOM 4636 O O . LEU A 1 619 ? 25.266 -4.859 -9.050 1.00 93.94 619 LEU A O 1
ATOM 4640 N N . LYS A 1 620 ? 23.903 -4.920 -10.846 1.00 94.19 620 LYS A N 1
ATOM 4641 C CA . LYS A 1 620 ? 23.156 -6.098 -10.392 1.00 94.19 620 LYS A CA 1
ATOM 4642 C C . LYS A 1 620 ? 24.040 -7.337 -10.297 1.00 94.19 620 LYS A C 1
ATOM 4644 O O . LYS A 1 620 ? 24.031 -8.003 -9.265 1.00 94.19 620 LYS A O 1
ATOM 4649 N N . LEU A 1 621 ? 24.834 -7.624 -11.330 1.00 93.50 621 LEU A N 1
ATOM 4650 C CA . LEU A 1 621 ? 25.769 -8.755 -11.321 1.00 93.50 621 LEU A CA 1
ATOM 4651 C C . LEU A 1 621 ? 26.784 -8.631 -10.184 1.00 93.50 621 LEU A C 1
ATOM 4653 O O . LEU A 1 621 ? 26.987 -9.584 -9.432 1.00 93.50 621 LEU A O 1
ATOM 4657 N N . ARG A 1 622 ? 27.342 -7.431 -9.988 1.00 91.75 622 ARG A N 1
ATOM 4658 C CA . ARG A 1 622 ? 28.246 -7.143 -8.871 1.00 91.75 622 ARG A CA 1
ATOM 4659 C C . ARG A 1 622 ? 27.580 -7.406 -7.520 1.00 91.75 622 ARG A C 1
ATOM 4661 O O . ARG A 1 622 ? 28.191 -8.040 -6.665 1.00 91.75 622 ARG A O 1
ATOM 4668 N N . ALA A 1 623 ? 26.344 -6.947 -7.328 1.00 90.00 623 ALA A N 1
ATOM 4669 C CA . ALA A 1 623 ? 25.592 -7.173 -6.096 1.00 90.00 623 ALA A CA 1
ATOM 4670 C C . ALA A 1 623 ? 25.268 -8.659 -5.859 1.00 90.00 623 ALA A C 1
ATOM 4672 O O . ALA A 1 623 ? 25.210 -9.103 -4.717 1.00 90.00 623 ALA A O 1
ATOM 4673 N N . MET A 1 624 ? 25.112 -9.441 -6.930 1.00 90.94 624 MET A N 1
ATOM 4674 C CA . MET A 1 624 ? 24.932 -10.895 -6.872 1.00 90.94 624 MET A CA 1
ATOM 4675 C C . MET A 1 624 ? 26.248 -11.671 -6.685 1.00 90.94 624 MET A C 1
ATOM 4677 O O . MET A 1 624 ? 26.211 -12.894 -6.558 1.00 90.94 624 MET A O 1
ATOM 4681 N N . GLY A 1 625 ? 27.405 -10.998 -6.691 1.00 92.94 625 GLY A N 1
ATOM 4682 C CA . GLY A 1 625 ? 28.716 -11.650 -6.650 1.00 92.94 625 GLY A CA 1
ATOM 4683 C C . GLY A 1 625 ? 29.044 -12.444 -7.919 1.00 92.94 625 GLY A C 1
ATOM 4684 O O . GLY A 1 625 ? 29.771 -13.432 -7.848 1.00 92.94 625 GLY A O 1
ATOM 4685 N N . VAL A 1 626 ? 28.483 -12.048 -9.066 1.00 95.38 626 VAL A N 1
ATOM 4686 C CA . VAL A 1 626 ? 28.707 -12.692 -10.366 1.00 95.38 626 VAL A CA 1
ATOM 4687 C C . VAL A 1 626 ? 29.740 -11.899 -11.160 1.00 95.38 626 VAL A C 1
ATOM 4689 O O . VAL A 1 626 ? 29.549 -10.714 -11.435 1.00 95.38 626 VAL A O 1
ATOM 4692 N N . GLU A 1 627 ? 30.817 -12.570 -11.559 1.00 93.19 627 GLU A N 1
ATOM 4693 C CA . GLU A 1 627 ? 31.826 -12.040 -12.480 1.00 93.19 627 GLU A CA 1
ATOM 4694 C C . GLU A 1 627 ? 31.535 -12.499 -13.915 1.00 93.19 627 GLU A C 1
ATOM 4696 O O . GLU A 1 627 ? 30.984 -13.581 -14.134 1.00 93.19 627 GLU A O 1
ATOM 4701 N N . ILE A 1 628 ? 31.896 -11.664 -14.889 1.00 93.50 628 ILE A N 1
ATOM 4702 C CA . ILE A 1 628 ? 31.753 -11.944 -16.322 1.00 93.50 628 ILE A CA 1
ATOM 4703 C C . ILE A 1 628 ? 33.065 -11.633 -17.046 1.00 93.50 628 ILE A C 1
ATOM 4705 O O . ILE A 1 628 ? 33.840 -10.788 -16.594 1.00 93.50 628 ILE A O 1
ATOM 4709 N N . ASP A 1 629 ? 33.296 -12.303 -18.173 1.00 92.19 629 ASP A N 1
ATOM 4710 C CA . ASP A 1 629 ? 34.459 -12.055 -19.023 1.00 92.19 629 ASP A CA 1
ATOM 4711 C C . ASP A 1 629 ? 34.414 -10.654 -19.659 1.00 92.19 629 ASP A C 1
ATOM 4713 O O . ASP A 1 629 ? 33.345 -10.091 -19.910 1.00 92.19 629 ASP A O 1
ATOM 4717 N N . ALA A 1 630 ? 35.592 -10.110 -19.968 1.00 90.50 630 ALA A N 1
ATOM 4718 C CA . ALA A 1 630 ? 35.750 -8.919 -20.797 1.00 90.50 630 ALA A CA 1
ATOM 4719 C C . ALA A 1 630 ? 36.347 -9.316 -22.150 1.00 90.50 630 ALA A C 1
ATOM 4721 O O . ALA A 1 630 ? 37.220 -10.186 -22.214 1.00 90.50 630 ALA A O 1
ATOM 4722 N N . LEU A 1 631 ? 35.894 -8.666 -23.224 1.00 91.69 631 LEU A N 1
ATOM 4723 C CA . LEU A 1 631 ? 36.495 -8.861 -24.539 1.00 91.69 631 LEU A CA 1
ATOM 4724 C C . LEU A 1 631 ? 37.964 -8.423 -24.508 1.00 91.69 631 LEU A C 1
ATOM 4726 O O . LEU A 1 631 ? 38.312 -7.393 -23.928 1.00 91.69 631 LEU A O 1
ATOM 4730 N N . THR A 1 632 ? 38.838 -9.199 -25.143 1.00 93.81 632 THR A N 1
ATOM 4731 C CA . THR A 1 632 ? 40.207 -8.749 -25.409 1.00 93.81 632 THR A CA 1
ATOM 4732 C C . THR A 1 632 ? 40.191 -7.668 -26.498 1.00 93.81 632 THR A C 1
ATOM 4734 O O . THR A 1 632 ? 39.276 -7.652 -27.324 1.00 93.81 632 THR A O 1
ATOM 4737 N N . PRO A 1 633 ? 41.216 -6.797 -26.580 1.00 93.50 633 PRO A N 1
ATOM 4738 C CA . PRO A 1 633 ? 41.298 -5.803 -27.654 1.00 93.50 633 PRO A CA 1
ATOM 4739 C C . PRO A 1 633 ? 41.190 -6.412 -29.062 1.00 93.50 633 PRO A C 1
ATOM 4741 O O . PRO A 1 633 ? 40.562 -5.834 -29.940 1.00 93.50 633 PRO A O 1
ATOM 4744 N N . GLU A 1 634 ? 41.743 -7.614 -29.254 1.00 91.94 634 GLU A N 1
ATOM 4745 C CA . GLU A 1 634 ? 41.642 -8.369 -30.508 1.00 91.94 634 GLU A CA 1
ATOM 4746 C C . GLU A 1 634 ? 40.198 -8.803 -30.812 1.00 91.94 634 GLU A C 1
ATOM 4748 O O . GLU A 1 634 ? 39.745 -8.681 -31.946 1.00 91.94 634 GLU A O 1
ATOM 4753 N N . GLN A 1 635 ? 39.441 -9.264 -29.808 1.00 92.06 635 GLN A N 1
ATOM 4754 C CA . GLN A 1 635 ? 38.029 -9.624 -29.983 1.00 92.06 635 GLN A CA 1
ATOM 4755 C C . GLN A 1 635 ? 37.158 -8.397 -30.283 1.00 92.06 635 GLN A C 1
ATOM 4757 O O . GLN A 1 635 ? 36.247 -8.481 -31.105 1.00 92.06 635 GLN A O 1
ATOM 4762 N N . GLU A 1 636 ? 37.434 -7.256 -29.643 1.00 91.00 636 GLU A N 1
ATOM 4763 C CA . GLU A 1 636 ? 36.743 -5.999 -29.950 1.00 91.00 636 GLU A CA 1
ATOM 4764 C C . GLU A 1 636 ? 37.014 -5.538 -31.386 1.00 91.00 636 GLU A C 1
ATOM 4766 O O . GLU A 1 636 ? 36.089 -5.105 -32.076 1.00 91.00 636 GLU A O 1
ATOM 4771 N N . GLU A 1 637 ? 38.264 -5.639 -31.846 1.00 88.31 637 GLU A N 1
ATOM 4772 C CA . GLU A 1 637 ? 38.645 -5.307 -33.219 1.00 88.31 637 GLU A CA 1
ATOM 4773 C C . GLU A 1 637 ? 37.990 -6.256 -34.228 1.00 88.31 637 GLU A C 1
ATOM 4775 O O . GLU A 1 637 ? 37.392 -5.785 -35.195 1.00 88.31 637 GLU A O 1
ATOM 4780 N N . TYR A 1 638 ? 38.013 -7.567 -33.967 1.00 89.50 638 TYR A N 1
ATOM 4781 C CA . TYR A 1 638 ? 37.353 -8.573 -34.801 1.00 89.50 638 TYR A CA 1
ATOM 4782 C C . TYR A 1 638 ? 35.855 -8.282 -34.970 1.00 89.50 638 TYR A C 1
ATOM 4784 O O . TYR A 1 638 ? 35.350 -8.272 -36.087 1.00 89.50 638 TYR A O 1
ATOM 4792 N N . LEU A 1 639 ? 35.140 -7.969 -33.881 1.00 88.25 639 LEU A N 1
ATOM 4793 C CA . LEU A 1 639 ? 33.703 -7.665 -33.927 1.00 88.25 639 LEU A CA 1
ATOM 4794 C C . LEU A 1 639 ? 33.373 -6.332 -34.617 1.00 88.25 639 LEU A C 1
ATOM 4796 O O . LEU A 1 639 ? 32.252 -6.151 -35.093 1.00 88.25 639 LEU A O 1
ATOM 4800 N N . ARG A 1 640 ? 34.318 -5.384 -34.655 1.00 87.50 640 ARG A N 1
ATOM 4801 C CA . ARG A 1 640 ? 34.153 -4.082 -35.329 1.00 87.50 640 ARG A CA 1
ATOM 4802 C C . ARG A 1 640 ? 34.627 -4.096 -36.781 1.00 87.50 640 ARG A C 1
ATOM 4804 O O . ARG A 1 640 ? 34.283 -3.181 -37.531 1.00 87.50 640 ARG A O 1
ATOM 4811 N N . SER A 1 641 ? 35.414 -5.091 -37.178 1.00 81.62 641 SER A N 1
ATOM 4812 C CA . SER A 1 641 ? 35.976 -5.194 -38.518 1.00 81.62 641 SER A CA 1
ATOM 4813 C C . SER A 1 641 ? 35.080 -6.021 -39.436 1.00 81.62 641 SER A C 1
ATOM 4815 O O . SER A 1 641 ? 34.785 -7.179 -39.169 1.00 81.62 641 SER A O 1
ATOM 4817 N N . TRP A 1 642 ? 34.685 -5.447 -40.573 1.00 80.56 642 TRP A N 1
ATOM 4818 C CA . TRP A 1 642 ? 34.039 -6.191 -41.663 1.00 80.56 642 TRP A CA 1
ATOM 4819 C C . TRP A 1 642 ? 35.060 -6.931 -42.546 1.00 80.56 642 TRP A C 1
ATOM 4821 O O . TRP A 1 642 ? 34.678 -7.744 -43.383 1.00 80.56 642 TRP A O 1
ATOM 4831 N N . GLU A 1 643 ? 36.353 -6.635 -42.372 1.00 77.75 643 GLU A N 1
ATOM 4832 C CA . GLU A 1 643 ? 37.466 -7.201 -43.146 1.00 77.75 643 GLU A CA 1
ATOM 4833 C C . GLU A 1 643 ? 37.956 -8.536 -42.566 1.00 77.75 643 GLU A C 1
ATOM 4835 O O . GLU A 1 643 ? 38.731 -9.250 -43.202 1.00 77.75 643 GLU A O 1
ATOM 4840 N N . GLN A 1 644 ? 37.508 -8.879 -41.357 1.00 65.75 644 GLN A N 1
ATOM 4841 C CA . GLN A 1 644 ? 37.837 -10.123 -40.677 1.00 65.75 644 GLN A CA 1
ATOM 4842 C C . GLN A 1 644 ? 36.599 -11.028 -40.658 1.00 65.75 644 GLN A C 1
ATOM 4844 O O . GLN A 1 644 ? 35.749 -10.963 -39.779 1.00 65.75 644 GLN A O 1
ATOM 4849 N N . GLY A 1 645 ? 36.490 -11.886 -41.668 1.00 65.50 645 GLY A N 1
ATOM 4850 C CA . GLY A 1 645 ? 35.405 -12.849 -41.846 1.00 65.50 645 GLY A CA 1
ATOM 4851 C C . GLY A 1 645 ? 35.678 -13.723 -43.069 1.00 65.50 645 GLY A C 1
ATOM 4852 O O . GLY A 1 645 ? 36.467 -13.338 -43.930 1.00 65.50 645 GLY A O 1
ATOM 4853 N N . THR A 1 646 ? 35.095 -14.923 -43.121 1.00 52.81 646 THR A N 1
ATOM 4854 C CA . THR A 1 646 ? 35.163 -15.802 -44.307 1.00 52.81 646 THR A CA 1
ATOM 4855 C C . THR A 1 646 ? 34.320 -15.295 -45.458 1.00 52.81 646 THR A C 1
ATOM 4857 O O . THR A 1 646 ? 33.172 -14.883 -45.169 1.00 52.81 646 THR A O 1
#

Foldseek 3Di:
DADFFDDPQLVQQLVLVVVPDLAAFAEEEEDEAPCLCVPVVFPFPDKDALVSGGLRDHDPDPQQRRMWTFGDDPNGTYTYRSHFDFVLVVDQLLSRQSSLSNNVSSHYQAYEYEYAWAFLDPPDAFQEKAKEQEEDEPQPDALQVPTAGPVRDRQDFDCNCLAPPVVSVVVVVVCVVVVRHYDYFYEYADQDPDDDDPVRSVVCVVVGGRIYDNDDNSHSRSCRSSNHHYIYIYGYHQQQVVLVVLLVVLVVLQVLLVVLLVVLLVQLLCAPAEEQEADQQASLVLSLQSSNVSSNYQYEYEYNDQQQHDVSNQSNCVVVVHHYQHDHNDDPVSRVVSLVVSVVSLGQEYEYEQCPSVVCCLPPPVVSLVSHLEYEYEDPNNQVVLQVCVVVVSQFFEYAYLNQQCLRQQFCLAAFLQVLLVVLCCQFPVDQLAAAEEEEEDQGNNSNRVQVVSVVSNHQYEYEDDDPPSQVVCVVVPHHYDHLLVSLQRHQEYEYAHLDAQLPDLSSPVNHAANREYEYQYAALGPHDVVSLQVQAPDWDDPGPFWIWGQGPVGGIYIYGQNSHNSSSSRHNGGRSNSSSLSSLLRSVVVSVSVVCSVVDDSHYDYRDPVSSVVSVVSSCVVVVHDDDDDDPVRVCCVVDPPNDD

pLDDT: mean 92.84, std 6.98, range [50.25, 98.88]

Sequence (646 aa):
MLPAPPDPLADAAAEAVRSRTAFEPEVAVILGSGLGAALASVREEASFSFEELPGFPRPTVPGHAGRLVLGEVSGVRVALFRGRIHFYEGNELAVCALPIRLARLLGAGTAILTAAVGGIAPGLATGHLVVGSDHINLLGQSPLRGWRRPDGSPPFVDMVDAYDPELAQLAIAAAERRGVPVRRGVYAAMMGPMYETPAEIGFLRTIGADVVGMSVVPEAVPARALGMRVLGLFFVTTLAPQGRERIEWAAGEMPVLGLIRERFEKERPLEGVRIGACLHVTTETANLMLALRAGGAEVALCASNPLSTQDDVAAALVEAGVPTQAIKGEDHDTYFRHIQAVLDTHPQITMDDGCDMVSLLHRERPGQVPEVLGGTEETTTGVIRLRAMAADGALRYPIVSVNDANTKHLFDNRFGTGQSTIDAIMRATNLLLAGRTVVVCGYGMCGRGVASRARGMGAQVIVTEVEPLPALEAAMEGFRVMPLREAARVGDIFVTVTGDTHVIRREHMELMKDGAVLANAGHFDVEIDKGALEELAVSVRRVRGSVDEYRLADGRRLRLLGEGRLVNLAAAEGHPAAVMDMSFANQALSVEWLVGHHRELEPRVYPVPEDIDREVARLKLRAMGVEIDALTPEQEEYLRSWEQGT

Solvent-accessible surface area (backbone atoms only — not comparable to full-atom values): 32608 Å² total; per-residue (Å²): 132,79,78,72,49,83,45,74,42,36,53,47,25,38,50,58,48,52,75,77,42,90,76,59,22,48,33,26,36,40,30,28,60,81,44,64,66,79,61,73,78,50,49,75,76,47,75,42,49,25,77,75,29,53,79,43,69,75,48,81,59,81,62,32,75,26,28,43,37,34,28,34,50,96,89,40,38,27,35,36,26,37,24,62,63,49,48,58,80,76,43,53,42,56,60,37,22,36,67,48,50,26,35,44,73,45,50,22,49,33,38,39,39,41,35,62,24,43,54,54,37,87,93,55,39,58,72,28,36,33,32,34,55,43,73,45,85,60,59,86,68,65,46,63,66,91,47,36,38,92,88,67,46,68,79,84,64,81,62,78,62,53,20,31,67,67,56,36,52,53,51,46,57,51,30,55,78,68,71,39,57,66,45,75,33,24,38,30,23,42,51,51,94,62,83,76,50,74,67,51,46,53,51,41,42,73,76,59,27,29,30,37,36,55,56,62,56,41,36,45,54,54,32,48,66,62,69,31,45,29,35,38,42,33,36,23,66,39,36,29,68,56,15,44,56,48,29,54,56,31,46,73,43,16,54,46,35,47,55,50,23,61,47,21,56,74,67,33,79,33,61,84,39,32,34,24,35,27,34,57,36,35,38,56,46,51,50,43,55,52,26,45,38,38,9,38,28,48,54,27,36,17,48,51,42,44,59,43,32,37,54,27,34,38,40,24,38,41,73,74,69,31,57,56,41,61,51,55,67,47,52,73,70,55,50,55,48,24,47,50,59,29,54,71,65,63,34,28,31,44,37,31,40,56,37,59,58,62,50,45,39,61,72,77,38,57,86,55,51,85,60,35,53,28,31,40,30,53,30,70,67,16,44,52,53,50,47,50,33,30,75,70,66,67,40,80,42,26,31,34,27,42,33,70,22,59,57,22,42,66,36,31,37,15,53,19,46,8,51,20,40,54,49,9,53,35,70,48,64,70,60,80,50,55,79,34,30,36,32,32,34,24,51,49,49,38,19,53,15,35,49,53,44,44,40,74,52,47,21,46,47,35,38,24,64,90,53,69,66,48,40,49,49,43,41,74,75,69,37,48,68,50,59,58,71,62,46,24,59,66,31,42,34,39,38,38,32,65,77,51,71,53,72,47,37,56,79,33,60,76,45,41,43,69,66,22,34,40,36,20,66,25,87,56,49,45,30,44,37,57,67,47,52,56,73,52,30,77,46,78,46,77,78,41,100,34,29,37,38,31,30,30,84,90,68,40,32,42,32,36,27,27,85,34,28,38,20,17,40,46,34,44,84,32,54,55,37,60,42,48,19,44,44,43,35,47,50,56,52,49,50,51,49,42,74,75,44,35,91,81,54,62,43,38,77,38,64,53,58,67,70,57,42,50,47,52,50,51,43,44,33,53,70,70,72,51,85,79,89,77,80,49,74,67,55,52,48,45,77,71,35,89,86,62,72,136

Nearest PDB structures (foldseek):
  8qno-assembly1_A  TM=9.877E-01  e=1.337E-55  Pyrococcus furiosus
  7o5l-assembly1_A  TM=9.761E-01  e=6.256E-56  Synechocystis sp. PCC 6803 substr. Kazusa
  7zd9-assembly1_A  TM=9.780E-01  e=1.412E-55  Synechocystis sp. PCC 6803
  7zd8-assembly1_A  TM=9.774E-01  e=2.064E-55  Synechocystis sp. PCC 6803
  3x2f-assembly1_A  TM=9.643E-01  e=1.016E-48  Thermotoga maritima MSB8

Secondary structure (DSSP, 8-state):
-PPPPP-HHHHHHHHHHHTT-----SEEEE--TT-TTTTTT-EEEEEEEGGGSTTPPPP-STT---EEEEEEETTEEEEEEES---GGGT--HHHHTHHHHHHHHHT--EEEEEEEEEE-STT--TT-EEEEEEEEE-SSS-TTTT---TTS-------TTSS-HHHHHHHHHHHHHTT--EEEEEEEE---SSPPPHHHHHHHHHTT-SEEESSSHHHHHHHHHTT-EEEEEEEE---HHHHHHHHHHHHHT-HHHHHHHHHHHHH-TTTT-EEEEES--SHHHHHHHHHHHHTT-EEEEE-SSTTT--HHHHHHHHHTT--EE--TT--HHHHHHHHHHHHTT--SEEEESSSHHHHHHHHH-TTTGGG--EEEE-SHHHHHHHHHHHHTT---S-EEEGGG-HHHHTTIIIIIHHHHHHHHHHHHH----TT-EEEEE--SHHHHHHHHHHHHTT-EEEEE-SSHHHHHHHHHTT-EE--HHHHHHH-SEEEE-SS-S-SB-HHHHTTPPTT-EEEE-SSSTTSB-HHHHHHHEEEEEEEETTEEEEEETTS-EEEEEGGGSBHHHHSS--S-HHHHHHHHHHHHHHHHHHHHHGGG--SSEEEPPHHHHHHHHHHHHHHTT-------HHHHHHHH-SSS--

Radius of gyration: 30.55 Å; Cα contacts (8 Å, |Δi|>4): 1436; chains: 1; bounding box: 80×58×96 Å

Mean predicted aligned error: 10.24 Å